Protein AF-0000000086722146 (afdb_homodimer)

Secondary structure (DSSP, 8-state):
--TTSHHHHHHHHTS--S-EEEE-S-GGGHHHHHHHHTTS----GGG--EEEE-S-HHHHHHHHHHHT--EEEEEEE-TTS-THHHHHHHHHTEEEEEEEEEEE--HHHHTTS-HHHHHHHHS-B----TTHHHHHHHHHHHHHHHHHHHTTEEEEEEEEEEETTTTEEEEEEEEEE----SSSSEEEEEEETTT--EEEE-GGGGGG---TT--SGGGGGGEEEEEEEE-S-SS-HHHHHHHHHHHHHTTSSSTTS-HHHHHHHHHHHHHT-TT--SS-EEHHHHHHHHTS----HHHHHHHHHHTT--EEE-SSSTTEEEESS-HHHHHHHHHHHTT-/--TTSHHHHHHHHTS--S-EEEE-S-GGGHHHHHHHHTTS----GGG--EEEE-S-HHHHHHHHHHHT--EEEEEEE-TTS-THHHHHHHHHTEEEEEEEEEEE--HHHHTTS-HHHHHHHHS-B----TTHHHHHHHHHHHHHHHHHHHTTEEEEEEEEEEETTTTEEEEEEEEEE----SSSSEEEEEEETTT--EEEE-GGGGGG---TT--SGGGGGGEEEEEEEE-S-SS-HHHHHHHHHHHHHTTSSSTTS-SHHHHHHHHHHHHT-TT--SS-EEHHHHHHHHTS----HHHHHHHHHHTT--EEE-SSSTTEEEESS-HHHHHHHHHHHTT-

Structure (mmCIF, N/CA/C/O backbone):
data_AF-0000000086722146-model_v1
#
loop_
_entity.id
_entity.type
_entity.pdbx_description
1 polymer 'Uncharacterized protein'
#
loop_
_atom_site.group_PDB
_atom_site.id
_atom_site.type_symbol
_atom_site.label_atom_id
_atom_site.label_alt_id
_atom_site.label_comp_id
_atom_site.label_asym_id
_atom_site.label_entity_id
_atom_site.label_seq_id
_atom_site.pdbx_PDB_ins_code
_atom_site.Cartn_x
_atom_site.Cartn_y
_atom_site.Cartn_z
_atom_site.occupancy
_atom_site.B_iso_or_equiv
_atom_site.auth_seq_id
_atom_site.auth_comp_id
_atom_site.auth_asym_id
_atom_site.auth_atom_id
_atom_site.pdbx_PDB_model_num
ATOM 1 N N . MET A 1 1 ? 15.648 18.453 2.666 1 88.12 1 MET A N 1
ATOM 2 C CA . MET A 1 1 ? 15.469 19.234 1.445 1 88.12 1 MET A CA 1
ATOM 3 C C . MET A 1 1 ? 15.297 20.703 1.768 1 88.12 1 MET A C 1
ATOM 5 O O . MET A 1 1 ? 14.305 21.109 2.381 1 88.12 1 MET A O 1
ATOM 9 N N . CYS A 1 2 ? 16.156 21.578 1.243 1 87.5 2 CYS A N 1
ATOM 10 C CA . CYS A 1 2 ? 16.312 22.828 1.972 1 87.5 2 CYS A CA 1
ATOM 11 C C . CYS A 1 2 ? 15.852 24.016 1.125 1 87.5 2 CYS A C 1
ATOM 13 O O . CYS A 1 2 ? 15.68 25.125 1.638 1 87.5 2 CYS A O 1
ATOM 15 N N . GLY A 1 3 ? 15.578 23.781 -0.232 1 89.69 3 GLY A N 1
ATOM 16 C CA . GLY A 1 3 ? 15.273 24.953 -1.036 1 89.69 3 GLY A CA 1
ATOM 17 C C . GLY A 1 3 ? 16.359 26.016 -0.973 1 89.69 3 GLY A C 1
ATOM 18 O O . GLY A 1 3 ? 17.516 25.75 -1.3 1 89.69 3 GLY A O 1
ATOM 19 N N . CYS A 1 4 ? 16.047 27.203 -0.397 1 89.62 4 CYS A N 1
ATOM 20 C CA . CYS A 1 4 ? 17.031 28.281 -0.317 1 89.62 4 CYS A CA 1
ATOM 21 C C . CYS A 1 4 ? 17.875 28.172 0.942 1 89.62 4 CYS A C 1
ATOM 23 O O . CYS A 1 4 ? 18.797 28.953 1.151 1 89.62 4 CYS A O 1
ATOM 25 N N . GLY A 1 5 ? 17.547 27.297 1.837 1 93.25 5 GLY A N 1
ATOM 26 C CA . GLY A 1 5 ? 18.406 26.984 2.969 1 93.25 5 GLY A CA 1
ATOM 27 C C . GLY A 1 5 ? 18 27.688 4.242 1 93.25 5 GLY A C 1
ATOM 28 O O . GLY A 1 5 ? 18.609 27.5 5.293 1 93.25 5 GLY A O 1
ATOM 29 N N . ILE A 1 6 ? 16.875 28.438 4.207 1 93.88 6 ILE A N 1
ATOM 30 C CA . ILE A 1 6 ? 16.484 29.234 5.363 1 93.88 6 ILE A CA 1
ATOM 31 C C . ILE A 1 6 ? 16.062 28.312 6.508 1 93.88 6 ILE A C 1
ATOM 33 O O . ILE A 1 6 ? 16.359 28.594 7.672 1 93.88 6 ILE A O 1
ATOM 37 N N . ARG A 1 7 ? 15.328 27.328 6.246 1 94.25 7 ARG A N 1
ATOM 38 C CA . ARG A 1 7 ? 14.93 26.406 7.316 1 94.25 7 ARG A CA 1
ATOM 39 C C . ARG A 1 7 ? 16.141 25.688 7.902 1 94.25 7 ARG A C 1
ATOM 41 O O . ARG A 1 7 ? 16.203 25.453 9.109 1 94.25 7 ARG A O 1
ATOM 48 N N . SER A 1 8 ? 17.078 25.312 7.062 1 96.5 8 SER A N 1
ATOM 49 C CA . SER A 1 8 ? 18.312 24.719 7.543 1 96.5 8 SER A CA 1
ATOM 50 C C . SER A 1 8 ? 19.031 25.641 8.508 1 96.5 8 SER A C 1
ATOM 52 O O . SER A 1 8 ? 19.547 25.203 9.539 1 96.5 8 SER A O 1
ATOM 54 N N . LEU A 1 9 ? 19.016 26.906 8.133 1 96.88 9 LEU A N 1
ATOM 55 C CA . LEU A 1 9 ? 19.625 27.906 9 1 96.88 9 LEU A CA 1
ATOM 56 C C . LEU A 1 9 ? 18.906 27.984 10.336 1 96.88 9 LEU A C 1
ATOM 58 O O . LEU A 1 9 ? 19.531 28.062 11.391 1 96.88 9 LEU A O 1
ATOM 62 N N . ARG A 1 10 ? 17.625 27.984 10.273 1 95.5 10 ARG A N 1
ATOM 63 C CA . ARG A 1 10 ? 16.828 28.062 11.5 1 95.5 10 ARG A CA 1
ATOM 64 C C . ARG A 1 10 ? 17.078 26.859 12.398 1 95.5 10 ARG A C 1
ATOM 66 O O . ARG A 1 10 ? 17.094 26.984 13.625 1 95.5 10 ARG A O 1
ATOM 73 N N . TYR A 1 11 ? 17.281 25.672 11.844 1 96.56 11 TYR A N 1
ATOM 74 C CA . TYR A 1 11 ? 17.609 24.5 12.641 1 96.56 11 TYR A CA 1
ATOM 75 C C . TYR A 1 11 ? 18.938 24.672 13.367 1 96.56 11 TYR A C 1
ATOM 77 O O . TYR A 1 11 ? 19.078 24.25 14.516 1 96.56 11 TYR A O 1
ATOM 85 N N . LEU A 1 12 ? 19.859 25.328 12.734 1 96.44 12 LEU A N 1
ATOM 86 C CA . LEU A 1 12 ? 21.172 25.547 13.312 1 96.44 12 LEU A CA 1
ATOM 87 C C . LEU A 1 12 ? 21.125 26.578 14.43 1 96.44 12 LEU A C 1
ATOM 89 O O . LEU A 1 12 ? 21.656 26.359 15.516 1 96.44 12 LEU A O 1
ATOM 93 N N . VAL A 1 13 ? 20.375 27.641 14.211 1 95.25 13 VAL A N 1
ATOM 94 C CA . VAL A 1 13 ? 20.469 28.812 15.078 1 95.25 13 VAL A CA 1
ATOM 95 C C . VAL A 1 13 ? 19.391 28.734 16.156 1 95.25 13 VAL A C 1
ATOM 97 O O . VAL A 1 13 ? 19.641 29.016 17.328 1 95.25 13 VAL A O 1
ATOM 100 N N . GLU A 1 14 ? 18.188 28.391 15.703 1 91.38 14 GLU A N 1
ATOM 101 C CA . GLU A 1 14 ? 17.062 28.438 16.625 1 91.38 14 GLU A CA 1
ATOM 102 C C . GLU A 1 14 ? 16.906 27.109 17.375 1 91.38 14 GLU A C 1
ATOM 104 O O . GLU A 1 14 ? 16.672 27.109 18.578 1 91.38 14 GLU A O 1
ATOM 109 N N . SER A 1 15 ? 17.062 26.031 16.688 1 92.5 15 SER A N 1
ATOM 110 C CA . SER A 1 15 ? 16.906 24.719 17.328 1 92.5 15 SER A CA 1
ATOM 111 C C . SER A 1 15 ? 18.219 24.219 17.922 1 92.5 15 SER A C 1
ATOM 113 O O . SER A 1 15 ? 18.234 23.25 18.672 1 92.5 15 SER A O 1
ATOM 115 N N . LYS A 1 16 ? 19.359 24.844 17.547 1 93.75 16 LYS A N 1
ATOM 116 C CA . LYS A 1 16 ? 20.688 24.531 18.062 1 93.75 16 LYS A CA 1
ATOM 117 C C . LYS A 1 16 ? 21.094 23.109 17.688 1 93.75 16 LYS A C 1
ATOM 119 O O . LYS A 1 16 ? 21.578 22.344 18.531 1 93.75 16 LYS A O 1
ATOM 124 N N . ALA A 1 17 ? 20.766 22.734 16.5 1 96 17 ALA A N 1
ATOM 125 C CA . ALA A 1 17 ? 21.188 21.438 15.992 1 96 17 ALA A CA 1
ATOM 126 C C . ALA A 1 17 ? 22.703 21.344 15.953 1 96 17 ALA A C 1
ATOM 128 O O . ALA A 1 17 ? 23.391 22.312 15.617 1 96 17 ALA A O 1
ATOM 129 N N . ASP A 1 18 ? 23.25 20.172 16.266 1 96.12 18 ASP A N 1
ATOM 130 C CA . ASP A 1 18 ? 24.688 19.938 16.234 1 96.12 18 ASP A CA 1
ATOM 131 C C . ASP A 1 18 ? 25.219 19.891 14.805 1 96.12 18 ASP A C 1
ATOM 133 O O . ASP A 1 18 ? 26.344 20.312 14.531 1 96.12 18 ASP A O 1
ATOM 137 N N . PHE A 1 19 ? 24.406 19.391 13.945 1 97.19 19 PHE A N 1
ATOM 138 C CA . PHE A 1 19 ? 24.812 19.172 12.562 1 97.19 19 PHE A CA 1
ATOM 139 C C . PHE A 1 19 ? 23.594 19.234 11.633 1 97.19 19 PHE A C 1
ATOM 141 O O . PHE A 1 19 ? 22.531 18.703 11.961 1 97.19 19 PHE A O 1
ATOM 148 N N . VAL A 1 20 ? 23.766 19.938 10.523 1 97.56 20 VAL A N 1
ATOM 149 C CA . VAL A 1 20 ? 22.688 20.016 9.531 1 97.56 20 VAL A CA 1
ATOM 150 C C . VAL A 1 20 ? 23.25 19.672 8.148 1 97.56 20 VAL A C 1
ATOM 152 O O . VAL A 1 20 ? 24.25 20.25 7.715 1 97.56 20 VAL A O 1
ATOM 155 N N . LEU A 1 21 ? 22.688 18.656 7.5 1 97.12 21 LEU A N 1
ATOM 156 C CA . LEU A 1 21 ? 22.906 18.406 6.078 1 97.12 21 LEU A CA 1
ATOM 157 C C . LEU A 1 21 ? 21.828 19.094 5.238 1 97.12 21 LEU A C 1
ATOM 159 O O . LEU A 1 21 ? 20.688 18.625 5.188 1 97.12 21 LEU A O 1
ATOM 163 N N . ALA A 1 22 ? 22.219 20.156 4.617 1 96.94 22 ALA A N 1
ATOM 164 C CA . ALA A 1 22 ? 21.297 20.891 3.746 1 96.94 22 ALA A CA 1
ATOM 165 C C . ALA A 1 22 ? 21.422 20.422 2.301 1 96.94 22 ALA A C 1
ATOM 167 O O . ALA A 1 22 ? 22.438 20.625 1.65 1 96.94 22 ALA A O 1
ATOM 168 N N . ASN A 1 23 ? 20.359 19.797 1.784 1 96.12 23 ASN A N 1
ATOM 169 C CA . ASN A 1 23 ? 20.391 19.203 0.446 1 96.12 23 ASN A CA 1
ATOM 170 C C . ASN A 1 23 ? 19.312 19.797 -0.453 1 96.12 23 ASN A C 1
ATOM 172 O O . ASN A 1 23 ? 18.156 19.969 -0.031 1 96.12 23 ASN A O 1
ATOM 176 N N . ASP A 1 24 ? 19.734 20.25 -1.615 1 93.75 24 ASP A N 1
ATOM 177 C CA . ASP A 1 24 ? 18.828 20.609 -2.705 1 93.75 24 ASP A CA 1
ATOM 178 C C . ASP A 1 24 ? 19.359 20.094 -4.043 1 93.75 24 ASP A C 1
ATOM 180 O O . ASP A 1 24 ? 20.5 20.344 -4.406 1 93.75 24 ASP A O 1
ATOM 184 N N . ALA A 1 25 ? 18.453 19.422 -4.734 1 90.44 25 ALA A N 1
ATOM 185 C CA . ALA A 1 25 ? 18.906 18.797 -5.973 1 90.44 25 ALA A CA 1
ATOM 186 C C . ALA A 1 25 ? 19.328 19.844 -7 1 90.44 25 ALA A C 1
ATOM 188 O O . ALA A 1 25 ? 20.109 19.547 -7.898 1 90.44 25 ALA A O 1
ATOM 189 N N . ASN A 1 26 ? 18.781 21.047 -6.93 1 91.12 26 ASN A N 1
ATOM 190 C CA . ASN A 1 26 ? 19.094 22.109 -7.863 1 91.12 26 ASN A CA 1
ATOM 191 C C . ASN A 1 26 ? 20.375 22.844 -7.465 1 91.12 26 ASN A C 1
ATOM 193 O O . ASN A 1 26 ? 20.359 23.703 -6.574 1 91.12 26 ASN A O 1
ATOM 197 N N . GLU A 1 27 ? 21.391 22.734 -8.203 1 92.69 27 GLU A N 1
ATOM 198 C CA . GLU A 1 27 ? 22.703 23.312 -7.906 1 92.69 27 GLU A CA 1
ATOM 199 C C . GLU A 1 27 ? 22.672 24.828 -8.039 1 92.69 27 GLU A C 1
ATOM 201 O O . GLU A 1 27 ? 23.516 25.516 -7.469 1 92.69 27 GLU A O 1
ATOM 206 N N . SER A 1 28 ? 21.734 25.281 -8.789 1 93.62 28 SER A N 1
ATOM 207 C CA . SER A 1 28 ? 21.641 26.734 -8.992 1 93.62 28 SER A CA 1
ATOM 208 C C . SER A 1 28 ? 21.359 27.453 -7.676 1 93.62 28 SER A C 1
ATOM 210 O O . SER A 1 28 ? 21.609 28.656 -7.555 1 93.62 28 SER A O 1
ATOM 212 N N . HIS A 1 29 ? 20.875 26.734 -6.684 1 93.56 29 HIS A N 1
ATOM 213 C CA . HIS A 1 29 ? 20.547 27.328 -5.387 1 93.56 29 HIS A CA 1
ATOM 214 C C . HIS A 1 29 ? 21.766 27.328 -4.469 1 93.56 29 HIS A C 1
ATOM 216 O O . HIS A 1 29 ? 21.719 27.891 -3.367 1 93.56 29 HIS A O 1
ATOM 222 N N . ARG A 1 30 ? 22.906 26.781 -4.875 1 95.5 30 ARG A N 1
ATOM 223 C CA . ARG A 1 30 ? 24.062 26.562 -4.012 1 95.5 30 ARG A CA 1
ATOM 224 C C . ARG A 1 30 ? 24.531 27.875 -3.383 1 95.5 30 ARG A C 1
ATOM 226 O O . ARG A 1 30 ? 24.734 27.953 -2.172 1 95.5 30 ARG A O 1
ATOM 233 N N . ARG A 1 31 ? 24.672 28.875 -4.184 1 95.88 31 ARG A N 1
ATOM 234 C CA . ARG A 1 31 ? 25.172 30.141 -3.684 1 95.88 31 ARG A CA 1
ATOM 235 C C . ARG A 1 31 ? 24.266 30.719 -2.602 1 95.88 31 ARG A C 1
ATOM 237 O O . ARG A 1 31 ? 24.734 31.172 -1.556 1 95.88 31 ARG A O 1
ATOM 244 N N . VAL A 1 32 ? 22.953 30.688 -2.889 1 96.56 32 VAL A N 1
ATOM 245 C CA . VAL A 1 32 ? 21.969 31.219 -1.948 1 96.56 32 VAL A CA 1
ATOM 246 C C . VAL A 1 32 ? 22.016 30.422 -0.65 1 96.56 32 VAL A C 1
ATOM 248 O O . VAL A 1 32 ? 21.953 30.984 0.442 1 96.56 32 VAL A O 1
ATOM 251 N N . ILE A 1 33 ? 22.141 29.109 -0.73 1 97 33 ILE A N 1
ATOM 252 C CA . ILE A 1 33 ? 22.172 28.234 0.436 1 97 33 ILE A CA 1
ATOM 253 C C . ILE A 1 33 ? 23.438 28.516 1.255 1 97 33 ILE A C 1
ATOM 255 O O . ILE A 1 33 ? 23.359 28.672 2.477 1 97 33 ILE A O 1
ATOM 259 N N . LEU A 1 34 ? 24.547 28.656 0.584 1 96.56 34 LEU A N 1
ATOM 260 C CA . LEU A 1 34 ? 25.812 28.922 1.256 1 96.56 34 LEU A CA 1
ATOM 261 C C . LEU A 1 34 ? 25.781 30.281 1.956 1 96.56 34 LEU A C 1
ATOM 263 O O . LEU A 1 34 ? 26.25 30.406 3.094 1 96.56 34 LEU A O 1
ATOM 267 N N . ASP A 1 35 ? 25.203 31.219 1.281 1 96.81 35 ASP A N 1
ATOM 268 C CA . ASP A 1 35 ? 25.109 32.562 1.866 1 96.81 35 ASP A CA 1
ATOM 269 C C . ASP A 1 35 ? 24.281 32.531 3.145 1 96.81 35 ASP A C 1
ATOM 271 O O . ASP A 1 35 ? 24.625 33.188 4.125 1 96.81 35 ASP A O 1
ATOM 275 N N . ASN A 1 36 ? 23.219 31.828 3.129 1 96.69 36 ASN A N 1
ATOM 276 C CA . ASN A 1 36 ? 22.344 31.75 4.289 1 96.69 36 ASN A CA 1
ATOM 277 C C . ASN A 1 36 ? 23 30.984 5.434 1 96.69 36 ASN A C 1
ATOM 279 O O . ASN A 1 36 ? 22.938 31.406 6.59 1 96.69 36 ASN A O 1
ATOM 283 N N . LEU A 1 37 ? 23.734 29.906 5.109 1 96.81 37 LEU A N 1
ATOM 284 C CA . LEU A 1 37 ? 24.297 29.047 6.141 1 96.81 37 LEU A CA 1
ATOM 285 C C . LEU A 1 37 ? 25.594 29.625 6.676 1 96.81 37 LEU A C 1
ATOM 287 O O . LEU A 1 37 ? 26.031 29.297 7.777 1 96.81 37 LEU A O 1
ATOM 291 N N . ALA A 1 38 ? 26.172 30.531 5.922 1 95.75 38 ALA A N 1
ATOM 292 C CA . ALA A 1 38 ? 27.453 31.141 6.301 1 95.75 38 ALA A CA 1
ATOM 293 C C . ALA A 1 38 ? 27.312 31.953 7.586 1 95.75 38 ALA A C 1
ATOM 295 O O . ALA A 1 38 ? 28.312 32.281 8.227 1 95.75 38 ALA A O 1
ATOM 296 N N . GLN A 1 39 ? 26.109 32.188 7.93 1 94.38 39 GLN A N 1
ATOM 297 C CA . GLN A 1 39 ? 25.859 32.906 9.18 1 94.38 39 GLN A CA 1
ATOM 298 C C . GLN A 1 39 ? 26.297 32.062 10.383 1 94.38 39 GLN A C 1
ATOM 300 O O . GLN A 1 39 ? 26.469 32.594 11.484 1 94.38 39 GLN A O 1
ATOM 305 N N . VAL A 1 40 ? 26.406 30.797 10.219 1 95.81 40 VAL A N 1
ATOM 306 C CA . VAL A 1 40 ? 26.891 29.875 11.242 1 95.81 40 VAL A CA 1
ATOM 307 C C . VAL A 1 40 ? 28.234 29.297 10.812 1 95.81 40 VAL A C 1
ATOM 309 O O . VAL A 1 40 ? 28.375 28.797 9.688 1 95.81 40 VAL A O 1
ATOM 312 N N . GLU A 1 41 ? 29.188 29.328 11.68 1 95 41 GLU A N 1
ATOM 313 C CA . GLU A 1 41 ? 30.484 28.766 11.352 1 95 41 GLU A CA 1
ATOM 314 C C . GLU A 1 41 ? 30.391 27.281 11.031 1 95 41 GLU A C 1
ATOM 316 O O . GLU A 1 41 ? 29.797 26.5 11.789 1 95 41 GLU A O 1
ATOM 321 N N . ARG A 1 42 ? 30.891 26.906 9.961 1 92.81 42 ARG A N 1
ATOM 322 C CA . ARG A 1 42 ? 30.812 25.516 9.492 1 92.81 42 ARG A CA 1
ATOM 323 C C . ARG A 1 42 ? 31.688 24.609 10.328 1 92.81 42 ARG A C 1
ATOM 325 O O . ARG A 1 42 ? 31.312 23.469 10.633 1 92.81 42 ARG A O 1
ATOM 332 N N . LEU A 1 43 ? 32.781 25 10.734 1 90.81 43 LEU A N 1
ATOM 333 C CA . LEU A 1 43 ? 33.812 24.219 11.406 1 90.81 43 LEU A CA 1
ATOM 334 C C . LEU A 1 43 ? 34.312 23.094 10.508 1 90.81 43 LEU A C 1
ATOM 336 O O . LEU A 1 43 ? 34.031 23.078 9.305 1 90.81 43 LEU A O 1
ATOM 340 N N . GLU A 1 44 ? 35.25 22.234 10.93 1 89.88 44 GLU A N 1
ATOM 341 C CA . GLU A 1 44 ? 35.875 21.219 10.078 1 89.88 44 GLU A CA 1
ATOM 342 C C . GLU A 1 44 ? 35.906 19.859 10.781 1 89.88 44 GLU A C 1
ATOM 344 O O . GLU A 1 44 ? 35.688 19.781 11.992 1 89.88 44 GLU A O 1
ATOM 349 N N . GLY A 1 45 ? 36 18.828 9.953 1 87.62 45 GLY A N 1
ATOM 350 C CA . GLY A 1 45 ? 36.156 17.469 10.469 1 87.62 45 GLY A CA 1
ATOM 351 C C . GLY A 1 45 ? 34.938 16.984 11.227 1 87.62 45 GLY A C 1
ATOM 352 O O . GLY A 1 45 ? 33.812 17.078 10.727 1 87.62 45 GLY A O 1
ATOM 353 N N . GLU A 1 46 ? 35.156 16.5 12.445 1 87.5 46 GLU A N 1
ATOM 354 C CA . GLU A 1 46 ? 34.125 15.906 13.273 1 87.5 46 GLU A CA 1
ATOM 355 C C . GLU A 1 46 ? 33.25 16.969 13.906 1 87.5 46 GLU A C 1
ATOM 357 O O . GLU A 1 46 ? 32.125 16.688 14.352 1 87.5 46 GLU A O 1
ATOM 362 N N . LYS A 1 47 ? 33.688 18.234 13.836 1 91.19 47 LYS A N 1
ATOM 363 C CA . LYS A 1 47 ? 32.969 19.328 14.477 1 91.19 47 LYS A CA 1
ATOM 364 C C . LYS A 1 47 ? 32.156 20.125 13.461 1 91.19 47 LYS A C 1
ATOM 366 O O . LYS A 1 47 ? 31.5 21.109 13.805 1 91.19 47 LYS A O 1
ATOM 371 N N . LYS A 1 48 ? 32.188 19.578 12.312 1 94.12 48 LYS A N 1
ATOM 372 C CA . LYS A 1 48 ? 31.453 20.25 11.242 1 94.12 48 LYS A CA 1
ATOM 373 C C . LYS A 1 48 ? 29.969 20.422 11.602 1 94.12 48 LYS A C 1
ATOM 375 O O . LYS A 1 48 ? 29.328 19.484 12.047 1 94.12 48 LYS A O 1
ATOM 380 N N . ARG A 1 49 ? 29.484 21.625 11.328 1 96.38 49 ARG A N 1
ATOM 381 C CA . ARG A 1 49 ? 28.141 21.953 11.781 1 96.38 49 ARG A CA 1
ATOM 382 C C . ARG A 1 49 ? 27.125 21.797 10.648 1 96.38 49 ARG A C 1
ATOM 384 O O . ARG A 1 49 ? 25.938 21.547 10.898 1 96.38 49 ARG A O 1
ATOM 391 N N . TRP A 1 50 ? 27.609 22.016 9.484 1 97.19 50 TRP A N 1
ATOM 392 C CA . TRP A 1 50 ? 26.688 21.859 8.375 1 97.19 50 TRP A CA 1
ATOM 393 C C . TRP A 1 50 ? 27.422 21.516 7.09 1 97.19 50 TRP A C 1
ATOM 395 O O . TRP A 1 50 ? 28.641 21.734 6.984 1 97.19 50 TRP A O 1
ATOM 405 N N . ILE A 1 51 ? 26.797 20.859 6.168 1 96.25 51 ILE A N 1
ATOM 406 C CA . ILE A 1 51 ? 27.281 20.562 4.828 1 96.25 51 ILE A CA 1
ATOM 407 C C . ILE A 1 51 ? 26.172 20.797 3.809 1 96.25 51 ILE A C 1
ATOM 409 O O . ILE A 1 51 ? 24.984 20.719 4.141 1 96.25 51 ILE A O 1
ATOM 413 N N . VAL A 1 52 ? 26.562 21.219 2.639 1 96.25 52 VAL A N 1
ATOM 414 C CA . VAL A 1 52 ? 25.625 21.422 1.543 1 96.25 52 VAL A CA 1
ATOM 415 C C . VAL A 1 52 ? 25.859 20.375 0.46 1 96.25 52 VAL A C 1
ATOM 417 O O . VAL A 1 52 ? 26.984 20.109 0.062 1 96.25 52 VAL A O 1
ATOM 420 N N . THR A 1 53 ? 24.812 19.703 0.098 1 95.5 53 THR A N 1
ATOM 421 C CA . THR A 1 53 ? 24.891 18.719 -0.987 1 95.5 53 THR A CA 1
ATOM 422 C C . THR A 1 53 ? 23.828 19.016 -2.045 1 95.5 53 THR A C 1
ATOM 424 O O . THR A 1 53 ? 22.828 19.672 -1.763 1 95.5 53 THR A O 1
ATOM 427 N N . HIS A 1 54 ? 24.156 18.609 -3.283 1 94.62 54 HIS A N 1
ATOM 428 C CA . HIS A 1 54 ? 23.234 18.766 -4.402 1 94.62 54 HIS A CA 1
ATOM 429 C C . HIS A 1 54 ? 22.938 17.438 -5.078 1 94.62 54 HIS A C 1
ATOM 431 O O . HIS A 1 54 ? 23.406 17.172 -6.191 1 94.62 54 HIS A O 1
ATOM 437 N N . CYS A 1 55 ? 22.156 16.641 -4.375 1 91.38 55 CYS A N 1
ATOM 438 C CA . CYS A 1 55 ? 21.781 15.312 -4.84 1 91.38 55 CYS A CA 1
ATOM 439 C C . CYS A 1 55 ? 20.266 15.117 -4.785 1 91.38 55 CYS A C 1
ATOM 441 O O . CYS A 1 55 ? 19.578 15.836 -4.074 1 91.38 55 CYS A O 1
ATOM 443 N N . GLU A 1 56 ? 19.828 14.227 -5.621 1 89.44 56 GLU A N 1
ATOM 444 C CA . GLU A 1 56 ? 18.438 13.781 -5.43 1 89.44 56 GLU A CA 1
ATOM 445 C C . GLU A 1 56 ? 18.234 13.219 -4.027 1 89.44 56 GLU A C 1
ATOM 447 O O . GLU A 1 56 ? 19.078 12.484 -3.514 1 89.44 56 GLU A O 1
ATOM 452 N N . ALA A 1 57 ? 17.203 13.547 -3.412 1 90.88 57 ALA A N 1
ATOM 453 C CA . ALA A 1 57 ? 16.969 13.266 -1.999 1 90.88 57 ALA A CA 1
ATOM 454 C C . ALA A 1 57 ? 17.062 11.766 -1.721 1 90.88 57 ALA A C 1
ATOM 456 O O . ALA A 1 57 ? 17.656 11.352 -0.722 1 90.88 57 ALA A O 1
ATOM 457 N N . ASN A 1 58 ? 16.5 10.938 -2.598 1 91 58 ASN A N 1
ATOM 458 C CA . ASN A 1 58 ? 16.547 9.492 -2.402 1 91 58 ASN A CA 1
ATOM 459 C C . ASN A 1 58 ? 17.984 8.984 -2.383 1 91 58 ASN A C 1
ATOM 461 O O . ASN A 1 58 ? 18.328 8.07 -1.62 1 91 58 ASN A O 1
ATOM 465 N N . ARG A 1 59 ? 18.797 9.57 -3.156 1 92.06 59 ARG A N 1
ATOM 466 C CA . ARG A 1 59 ? 20.172 9.117 -3.266 1 92.06 59 ARG A CA 1
ATOM 467 C C . ARG A 1 59 ? 20.953 9.438 -1.999 1 92.06 59 ARG A C 1
ATOM 469 O O . ARG A 1 59 ? 21.688 8.594 -1.476 1 92.06 59 ARG A O 1
ATOM 476 N N . ILE A 1 60 ? 20.812 10.656 -1.573 1 93.88 60 ILE A N 1
ATOM 477 C CA . ILE A 1 60 ? 21.578 11.055 -0.396 1 93.88 60 ILE A CA 1
ATOM 478 C C . ILE A 1 60 ? 21.094 10.273 0.823 1 93.88 60 ILE A C 1
ATOM 480 O O . ILE A 1 60 ? 21.891 9.852 1.656 1 93.88 60 ILE A O 1
ATOM 484 N N . LEU A 1 61 ? 19.812 10.117 0.971 1 94.94 61 LEU A N 1
ATOM 485 C CA . LEU A 1 61 ? 19.266 9.352 2.088 1 94.94 61 LEU A CA 1
ATOM 486 C C . LEU A 1 61 ? 19.703 7.891 2.01 1 94.94 61 LEU A C 1
ATOM 488 O O . LEU A 1 61 ? 20.078 7.297 3.023 1 94.94 61 LEU A O 1
ATOM 492 N N . THR A 1 62 ? 19.656 7.363 0.839 1 93.5 62 THR A N 1
ATOM 493 C CA . THR A 1 62 ? 20.078 5.984 0.61 1 93.5 62 THR A CA 1
ATOM 494 C C . THR A 1 62 ? 21.562 5.812 0.935 1 93.5 62 THR A C 1
ATOM 496 O O . THR A 1 62 ? 21.969 4.805 1.523 1 93.5 62 THR A O 1
ATOM 499 N N . ASP A 1 63 ? 22.281 6.762 0.522 1 94.31 63 ASP A N 1
ATOM 500 C CA . ASP A 1 63 ? 23.719 6.73 0.832 1 94.31 63 ASP A CA 1
ATOM 501 C C . ASP A 1 63 ? 23.953 6.734 2.34 1 94.31 63 ASP A C 1
ATOM 503 O O . ASP A 1 63 ? 24.781 5.984 2.844 1 94.31 63 ASP A O 1
ATOM 507 N N . CYS A 1 64 ? 23.234 7.527 3.014 1 94.81 64 CYS A N 1
ATOM 508 C CA . CYS A 1 64 ? 23.344 7.586 4.469 1 94.81 64 CYS A CA 1
ATOM 509 C C . CYS A 1 64 ? 22.969 6.254 5.098 1 94.81 64 CYS A C 1
ATOM 511 O O . CYS A 1 64 ? 23.594 5.812 6.059 1 94.81 64 CYS A O 1
ATOM 513 N N . TYR A 1 65 ? 21.984 5.613 4.594 1 94.31 65 TYR A N 1
ATOM 514 C CA . TYR A 1 65 ? 21.578 4.285 5.043 1 94.31 65 TYR A CA 1
ATOM 515 C C . TYR A 1 65 ? 22.703 3.279 4.867 1 94.31 65 TYR A C 1
ATOM 517 O O . TYR A 1 65 ? 23.031 2.527 5.793 1 94.31 65 TYR A O 1
ATOM 525 N N . LEU A 1 66 ? 23.328 3.33 3.723 1 94.06 66 LEU A N 1
ATOM 526 C CA . LEU A 1 66 ? 24.391 2.383 3.42 1 94.06 66 LEU A CA 1
ATOM 527 C C . LEU A 1 66 ? 25.594 2.604 4.336 1 94.06 66 LEU A C 1
ATOM 529 O O . LEU A 1 66 ? 26.25 1.645 4.758 1 94.06 66 LEU A O 1
ATOM 533 N N . GLN A 1 67 ? 25.797 3.848 4.641 1 94.81 67 GLN A N 1
ATOM 534 C CA . GLN A 1 67 ? 26.938 4.203 5.473 1 94.81 67 GLN A CA 1
ATOM 535 C C . GLN A 1 67 ? 26.609 4.07 6.953 1 94.81 67 GLN A C 1
ATOM 537 O O . GLN A 1 67 ? 27.469 4.273 7.812 1 94.81 67 GLN A O 1
ATOM 542 N N . ARG A 1 68 ? 25.391 3.793 7.27 1 94.88 68 ARG A N 1
ATOM 543 C CA . ARG A 1 68 ? 24.891 3.682 8.641 1 94.88 68 ARG A CA 1
ATOM 544 C C . ARG A 1 68 ? 25.031 5.004 9.383 1 94.88 68 ARG A C 1
ATOM 546 O O . ARG A 1 68 ? 25.438 5.023 10.547 1 94.88 68 ARG A O 1
ATOM 553 N N . ASP A 1 69 ? 24.922 6.078 8.672 1 95.38 69 ASP A N 1
ATOM 554 C CA . ASP A 1 69 ? 24.906 7.43 9.219 1 95.38 69 ASP A CA 1
ATOM 555 C C . ASP A 1 69 ? 23.469 7.957 9.312 1 95.38 69 ASP A C 1
ATOM 557 O O . ASP A 1 69 ? 22.984 8.625 8.398 1 95.38 69 ASP A O 1
ATOM 561 N N . TYR A 1 70 ? 22.844 7.766 10.422 1 96.94 70 TYR A N 1
ATOM 562 C CA . TYR A 1 70 ? 21.406 7.988 10.578 1 96.94 70 TYR A CA 1
ATOM 563 C C . TYR A 1 70 ? 21.125 9.367 11.156 1 96.94 70 TYR A C 1
ATOM 565 O O . TYR A 1 70 ? 21.938 9.898 11.93 1 96.94 70 TYR A O 1
ATOM 573 N N . PHE A 1 71 ? 20.047 9.914 10.844 1 97.94 71 PHE A N 1
ATOM 574 C CA . PHE A 1 71 ? 19.656 11.242 11.297 1 97.94 71 PHE A CA 1
ATOM 575 C C . PHE A 1 71 ? 18.688 11.156 12.469 1 97.94 71 PHE A C 1
ATOM 577 O O . PHE A 1 71 ? 17.953 10.172 12.602 1 97.94 71 PHE A O 1
ATOM 584 N N . ASP A 1 72 ? 18.703 12.148 13.281 1 98.12 72 ASP A N 1
ATOM 585 C CA . ASP A 1 72 ? 17.703 12.297 14.336 1 98.12 72 ASP A CA 1
ATOM 586 C C . ASP A 1 72 ? 16.422 12.945 13.805 1 98.12 72 ASP A C 1
ATOM 588 O O . ASP A 1 72 ? 15.344 12.75 14.359 1 98.12 72 ASP A O 1
ATOM 592 N N . TYR A 1 73 ? 16.672 13.727 12.82 1 98.19 73 TYR A N 1
ATOM 593 C CA . TYR A 1 73 ? 15.602 14.555 12.273 1 98.19 73 TYR A CA 1
ATOM 594 C C . TYR A 1 73 ? 15.766 14.734 10.773 1 98.19 73 TYR A C 1
ATOM 596 O O . TYR A 1 73 ? 16.859 15.07 10.297 1 98.19 73 TYR A O 1
ATOM 604 N N . ILE A 1 74 ? 14.727 14.477 10.008 1 97.75 74 ILE A N 1
ATOM 605 C CA . ILE A 1 74 ? 14.742 14.68 8.562 1 97.75 74 ILE A CA 1
ATOM 606 C C . ILE A 1 74 ? 13.57 15.578 8.156 1 97.75 74 ILE A C 1
ATOM 608 O O . ILE A 1 74 ? 12.422 15.297 8.492 1 97.75 74 ILE A O 1
ATOM 612 N N . ASP A 1 75 ? 13.836 16.656 7.508 1 97.06 75 ASP A N 1
ATOM 613 C CA . ASP A 1 75 ? 12.836 17.562 6.957 1 97.06 75 ASP A CA 1
ATOM 614 C C . ASP A 1 75 ? 12.672 17.359 5.453 1 97.06 75 ASP A C 1
ATOM 616 O O . ASP A 1 75 ? 13.516 17.797 4.664 1 97.06 75 ASP A O 1
ATOM 620 N N . LEU A 1 76 ? 11.555 16.719 5.066 1 94.69 76 LEU A N 1
ATOM 621 C CA . LEU A 1 76 ? 11.25 16.469 3.664 1 94.69 76 LEU A CA 1
ATOM 622 C C . LEU A 1 76 ? 10.328 17.547 3.104 1 94.69 76 LEU A C 1
ATOM 624 O O . LEU A 1 76 ? 9.109 17.422 3.188 1 94.69 76 LEU A O 1
ATOM 628 N N . ASP A 1 77 ? 10.898 18.484 2.527 1 87.88 77 ASP A N 1
ATOM 629 C CA . ASP A 1 77 ? 10.141 19.578 1.935 1 87.88 77 ASP A CA 1
ATOM 630 C C . ASP A 1 77 ? 9.977 19.391 0.429 1 87.88 77 ASP A C 1
ATOM 632 O O . ASP A 1 77 ? 10.57 20.125 -0.366 1 87.88 77 ASP A O 1
ATOM 636 N N . SER A 1 78 ? 9.203 18.359 0.017 1 76 78 SER A N 1
ATOM 637 C CA . SER A 1 78 ? 9.062 17.969 -1.379 1 76 78 SER A CA 1
ATOM 638 C C . SER A 1 78 ? 8 18.797 -2.09 1 76 78 SER A C 1
ATOM 640 O O . SER A 1 78 ? 6.977 18.266 -2.527 1 76 78 SER A O 1
ATOM 642 N N . PHE A 1 79 ? 8.273 20.016 -2.293 1 68 79 PHE A N 1
ATOM 643 C CA . PHE A 1 79 ? 7.34 20.875 -3.014 1 68 79 PHE A CA 1
ATOM 644 C C . PHE A 1 79 ? 7.207 20.438 -4.465 1 68 79 PHE A C 1
ATOM 646 O O . PHE A 1 79 ? 8.211 20.266 -5.16 1 68 79 PHE A O 1
ATOM 653 N N . GLY A 1 80 ? 5.977 20.109 -4.836 1 66.06 80 GLY A N 1
ATOM 654 C CA . GLY A 1 80 ? 5.703 19.766 -6.219 1 66.06 80 GLY A CA 1
ATOM 655 C C . GLY A 1 80 ? 5.91 18.281 -6.512 1 66.06 80 GLY A C 1
ATOM 656 O O . GLY A 1 80 ? 5.59 17.812 -7.602 1 66.06 80 GLY A O 1
ATOM 657 N N . SER A 1 81 ? 6.559 17.594 -5.574 1 70 81 SER A N 1
ATOM 658 C CA . SER A 1 81 ? 6.824 16.172 -5.777 1 70 81 SER A CA 1
ATOM 659 C C . SER A 1 81 ? 6.016 15.312 -4.809 1 70 81 SER A C 1
ATOM 661 O O . SER A 1 81 ? 5.523 15.812 -3.793 1 70 81 SER A O 1
ATOM 663 N N . ASP A 1 82 ? 5.871 14.102 -5.25 1 78.81 82 ASP A N 1
ATOM 664 C CA . ASP A 1 82 ? 5.203 13.156 -4.359 1 78.81 82 ASP A CA 1
ATOM 665 C C . ASP A 1 82 ? 6.117 12.75 -3.203 1 78.81 82 ASP A C 1
ATOM 667 O O . ASP A 1 82 ? 7.129 12.078 -3.408 1 78.81 82 ASP A O 1
ATOM 671 N N . SER A 1 83 ? 5.77 13.172 -2.035 1 77.38 83 SER A N 1
ATOM 672 C CA . SER A 1 83 ? 6.57 12.914 -0.842 1 77.38 83 SER A CA 1
ATOM 673 C C . SER A 1 83 ? 6.73 11.422 -0.596 1 77.38 83 SER A C 1
ATOM 675 O O . SER A 1 83 ? 7.707 10.984 0.023 1 77.38 83 SER A O 1
ATOM 677 N N . SER A 1 84 ? 5.789 10.641 -1.113 1 81.56 84 SER A N 1
ATOM 678 C CA . SER A 1 84 ? 5.812 9.195 -0.878 1 81.56 84 SER A CA 1
ATOM 679 C C . SER A 1 84 ? 7.074 8.562 -1.453 1 81.56 84 SER A C 1
ATOM 681 O O . SER A 1 84 ? 7.574 7.57 -0.923 1 81.56 84 SER A O 1
ATOM 683 N N . PHE A 1 85 ? 7.625 9.188 -2.365 1 84.56 85 PHE A N 1
ATOM 684 C CA . PHE A 1 85 ? 8.797 8.695 -3.076 1 84.56 85 PHE A CA 1
ATOM 685 C C . PHE A 1 85 ? 10.016 8.695 -2.166 1 84.56 85 PHE A C 1
ATOM 687 O O . PHE A 1 85 ? 10.922 7.871 -2.336 1 84.56 85 PHE A O 1
ATOM 694 N N . PHE A 1 86 ? 9.961 9.477 -1.125 1 91.81 86 PHE A N 1
ATOM 695 C CA . PHE A 1 86 ? 11.156 9.688 -0.31 1 91.81 86 PHE A CA 1
ATOM 696 C C . PHE A 1 86 ? 11 9.031 1.054 1 91.81 86 PHE A C 1
ATOM 698 O O . PHE A 1 86 ? 11.977 8.859 1.785 1 91.81 86 PHE A O 1
ATOM 705 N N . LEU A 1 87 ? 9.812 8.641 1.378 1 94.31 87 LEU A N 1
ATOM 706 C CA . LEU A 1 87 ? 9.492 8.242 2.744 1 94.31 87 LEU A CA 1
ATOM 707 C C . LEU A 1 87 ? 10.266 6.98 3.131 1 94.31 87 LEU A C 1
ATOM 709 O O . LEU A 1 87 ? 10.805 6.891 4.234 1 94.31 87 LEU A O 1
ATOM 713 N N . ARG A 1 88 ? 10.344 6.051 2.199 1 93.25 88 ARG A N 1
ATOM 714 C CA . ARG A 1 88 ? 11.055 4.812 2.51 1 93.25 88 ARG A CA 1
ATOM 715 C C . ARG A 1 88 ? 12.516 5.086 2.838 1 93.25 88 ARG A C 1
ATOM 717 O O . ARG A 1 88 ? 13.047 4.566 3.824 1 93.25 88 ARG A O 1
ATOM 724 N N . ALA A 1 89 ? 13.125 5.844 1.988 1 94.38 89 ALA A N 1
ATOM 725 C CA . ALA A 1 89 ? 14.531 6.191 2.201 1 94.38 89 ALA A CA 1
ATOM 726 C C . ALA A 1 89 ? 14.703 7.008 3.479 1 94.38 89 ALA A C 1
ATOM 728 O O . ALA A 1 89 ? 15.68 6.832 4.207 1 94.38 89 ALA A O 1
ATOM 729 N N . ALA A 1 90 ? 13.758 7.891 3.754 1 96.75 90 ALA A N 1
ATOM 730 C CA . ALA A 1 90 ? 13.82 8.703 4.965 1 96.75 90 ALA A CA 1
ATOM 731 C C . ALA A 1 90 ? 13.766 7.836 6.215 1 96.75 90 ALA A C 1
ATOM 733 O O . ALA A 1 90 ? 14.602 7.977 7.113 1 96.75 90 ALA A O 1
ATOM 734 N N . PHE A 1 91 ? 12.898 6.891 6.273 1 96.5 91 PHE A N 1
ATOM 735 C CA . PHE A 1 91 ? 12.766 6.035 7.445 1 96.5 91 PHE A CA 1
ATOM 736 C C . PHE A 1 91 ? 13.977 5.121 7.594 1 96.5 91 PHE A C 1
ATOM 738 O O . PHE A 1 91 ? 14.383 4.801 8.711 1 96.5 91 PHE A O 1
ATOM 745 N N . SER A 1 92 ? 14.547 4.703 6.48 1 95 92 SER A N 1
ATOM 746 C CA . SER A 1 92 ? 15.711 3.82 6.512 1 95 92 SER A CA 1
ATOM 747 C C . SER A 1 92 ? 16.938 4.551 7.031 1 95 92 SER A C 1
ATOM 749 O O . SER A 1 92 ? 17.906 3.916 7.469 1 95 92 SER A O 1
ATOM 751 N N . SER A 1 93 ? 16.922 5.891 6.91 1 96.75 93 SER A N 1
ATOM 752 C CA . SER A 1 93 ? 18.078 6.672 7.309 1 96.75 93 SER A CA 1
ATOM 753 C C . SER A 1 93 ? 17.812 7.445 8.594 1 96.75 93 SER A C 1
ATOM 755 O O . SER A 1 93 ? 18.5 8.43 8.883 1 96.75 93 SER A O 1
ATOM 757 N N . LEU A 1 94 ? 16.828 7.047 9.273 1 97.88 94 LEU A N 1
ATOM 758 C CA . LEU A 1 94 ? 16.422 7.695 10.516 1 97.88 94 LEU A CA 1
ATOM 759 C C . LEU A 1 94 ? 16.797 6.844 11.719 1 97.88 94 LEU A C 1
ATOM 761 O O . LEU A 1 94 ? 16.672 5.617 11.68 1 97.88 94 LEU A O 1
ATOM 765 N N . LYS A 1 95 ? 17.25 7.461 12.781 1 97.5 95 LYS A N 1
ATOM 766 C CA . LYS A 1 95 ? 17.438 6.754 14.047 1 97.5 95 LYS A CA 1
ATOM 767 C C . LYS A 1 95 ? 16.109 6.348 14.648 1 97.5 95 LYS A C 1
ATOM 769 O O . LYS A 1 95 ? 15.07 6.965 14.367 1 97.5 95 LYS A O 1
ATOM 774 N N . LEU A 1 96 ? 16.172 5.305 15.461 1 95.56 96 LEU A N 1
ATOM 775 C CA . LEU A 1 96 ? 14.977 4.973 16.219 1 95.56 96 LEU A CA 1
ATOM 776 C C . LEU A 1 96 ? 14.547 6.137 17.109 1 95.56 96 LEU A C 1
ATOM 778 O O . LEU A 1 96 ? 15.391 6.801 17.719 1 95.56 96 LEU A O 1
ATOM 782 N N . ASP A 1 97 ? 13.25 6.395 17.109 1 96.62 97 ASP A N 1
ATOM 783 C CA . ASP A 1 97 ? 12.633 7.508 17.828 1 96.62 97 ASP A CA 1
ATOM 784 C C . ASP A 1 97 ? 12.93 8.836 17.141 1 96.62 97 ASP A C 1
ATOM 786 O O . ASP A 1 97 ? 12.719 9.906 17.734 1 96.62 97 ASP A O 1
ATOM 790 N N . GLY A 1 98 ? 13.5 8.68 15.992 1 98.06 98 GLY A N 1
ATOM 791 C CA . GLY A 1 98 ? 13.75 9.875 15.203 1 98.06 98 GLY A CA 1
ATOM 792 C C . GLY A 1 98 ? 12.484 10.516 14.672 1 98.06 98 GLY A C 1
ATOM 793 O O . GLY A 1 98 ? 11.398 9.953 14.805 1 98.06 98 GLY A O 1
ATOM 794 N N . LEU A 1 99 ? 12.68 11.742 14.117 1 98.31 99 LEU A N 1
ATOM 795 C CA . LEU A 1 99 ? 11.539 12.523 13.641 1 98.31 99 LEU A CA 1
ATOM 796 C C . LEU A 1 99 ? 11.656 12.805 12.148 1 98.31 99 LEU A C 1
ATOM 798 O O . LEU A 1 99 ? 12.75 13.047 11.641 1 98.31 99 LEU A O 1
ATOM 802 N N . VAL A 1 100 ? 10.562 12.711 11.492 1 97.62 100 VAL A N 1
ATOM 803 C CA . VAL A 1 100 ? 10.477 13.086 10.086 1 97.62 100 VAL A CA 1
ATOM 804 C C . VAL A 1 100 ? 9.383 14.133 9.898 1 97.62 100 VAL A C 1
ATOM 806 O O . VAL A 1 100 ? 8.242 13.922 10.32 1 97.62 100 VAL A O 1
ATOM 809 N N . TYR A 1 101 ? 9.758 15.281 9.398 1 97.44 101 TYR A N 1
ATOM 810 C CA . TYR A 1 101 ? 8.836 16.359 9.062 1 97.44 101 TYR A CA 1
ATOM 811 C C . TYR A 1 101 ? 8.539 16.359 7.566 1 97.44 101 TYR A C 1
ATOM 813 O O . TYR A 1 101 ? 9.406 16.703 6.758 1 97.44 101 TYR A O 1
ATOM 821 N N . VAL A 1 102 ? 7.312 15.977 7.172 1 96 102 VAL A N 1
ATOM 822 C CA . VAL A 1 102 ? 6.98 15.758 5.77 1 96 102 VAL A CA 1
ATOM 823 C C . VAL A 1 102 ? 6.027 16.859 5.289 1 96 102 VAL A C 1
ATOM 825 O O . VAL A 1 102 ? 5.086 17.219 6 1 96 102 VAL A O 1
ATOM 828 N N . THR A 1 103 ? 6.27 17.359 4.102 1 94.19 103 THR A N 1
ATOM 829 C CA . THR A 1 103 ? 5.449 18.391 3.471 1 94.19 103 THR A CA 1
ATOM 830 C C . THR A 1 103 ? 4.887 17.891 2.143 1 94.19 103 THR A C 1
ATOM 832 O O . THR A 1 103 ? 5.582 17.219 1.377 1 94.19 103 THR A O 1
ATOM 835 N N . SER A 1 104 ? 3.66 18.094 1.923 1 92.44 104 SER A N 1
ATOM 836 C CA . SER A 1 104 ? 3.018 17.844 0.635 1 92.44 104 SER A CA 1
ATOM 837 C C . SER A 1 104 ? 2.209 19.062 0.18 1 92.44 104 SER A C 1
ATOM 839 O O . SER A 1 104 ? 1.614 19.75 1.002 1 92.44 104 SER A O 1
ATOM 841 N N . THR A 1 105 ? 2.18 19.344 -1.099 1 90.88 105 THR A N 1
ATOM 842 C CA . THR A 1 105 ? 1.405 20.438 -1.654 1 90.88 105 THR A CA 1
ATOM 843 C C . THR A 1 105 ? 0.359 19.922 -2.6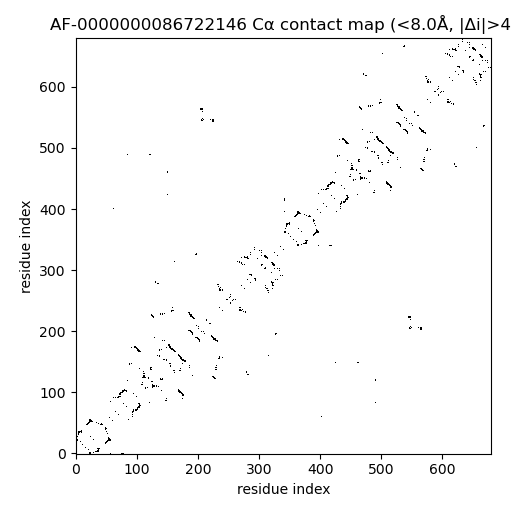39 1 90.88 105 THR A C 1
ATOM 845 O O . THR A 1 105 ? -0.15 20.688 -3.465 1 90.88 105 THR A O 1
ATOM 848 N N . ASP A 1 106 ? 0.095 18.672 -2.545 1 86 106 ASP A N 1
ATOM 849 C CA . ASP A 1 106 ? -0.792 18.047 -3.521 1 86 106 ASP A CA 1
ATOM 850 C C . ASP A 1 106 ? -2.252 18.156 -3.092 1 86 106 ASP A C 1
ATOM 852 O O . ASP A 1 106 ? -2.906 17.156 -2.809 1 86 106 ASP A O 1
ATOM 856 N N . GLY A 1 107 ? -2.764 19.266 -3.209 1 84.81 107 GLY A N 1
ATOM 857 C CA . GLY A 1 107 ? -4.164 19.484 -2.879 1 84.81 107 GLY A CA 1
ATOM 858 C C . GLY A 1 107 ? -5.121 18.828 -3.85 1 84.81 107 GLY A C 1
ATOM 859 O O . GLY A 1 107 ? -6.273 18.547 -3.506 1 84.81 107 GLY A O 1
ATOM 860 N N . TYR A 1 108 ? -4.68 18.5 -5 1 85.19 108 TYR A N 1
ATOM 861 C CA . TYR A 1 108 ? -5.523 17.891 -6.02 1 85.19 108 TYR A CA 1
ATOM 862 C C . TYR A 1 108 ? -5.848 16.438 -5.66 1 85.19 108 TYR A C 1
ATOM 864 O O . TYR A 1 108 ? -6.988 16 -5.809 1 85.19 108 TYR A O 1
ATOM 872 N N . SER A 1 109 ? -4.883 15.727 -5.152 1 86.19 109 SER A N 1
ATOM 873 C CA . SER A 1 109 ? -5.109 14.352 -4.719 1 86.19 109 SER A CA 1
ATOM 874 C C . SER A 1 109 ? -6.004 14.297 -3.482 1 86.19 109 SER A C 1
ATOM 876 O O . SER A 1 109 ? -6.859 13.422 -3.365 1 86.19 109 SER A O 1
ATOM 878 N N . SER A 1 110 ? -5.824 15.234 -2.625 1 87.38 110 SER A N 1
ATOM 879 C CA . SER A 1 110 ? -6.637 15.25 -1.413 1 87.38 110 SER A CA 1
ATOM 880 C C . SER A 1 110 ? -8.102 15.531 -1.734 1 87.38 110 SER A C 1
ATOM 882 O O . SER A 1 110 ? -9 15.086 -1.01 1 87.38 110 SER A O 1
ATOM 884 N N . GLY A 1 111 ? -8.32 16.234 -2.812 1 90.69 111 GLY A N 1
ATOM 885 C CA . GLY A 1 111 ? -9.68 16.531 -3.234 1 90.69 111 GLY A CA 1
ATOM 886 C C . GLY A 1 111 ? -10.359 15.352 -3.908 1 90.69 111 GLY A C 1
ATOM 887 O O . GLY A 1 111 ? -11.555 15.406 -4.203 1 90.69 111 GLY A O 1
ATOM 888 N N . GLY A 1 112 ? -9.641 14.344 -4.156 1 92.69 112 GLY A N 1
ATOM 889 C CA . GLY A 1 112 ? -10.203 13.141 -4.742 1 92.69 112 GLY A CA 1
ATOM 890 C C . GLY A 1 112 ? -10.273 13.188 -6.258 1 92.69 112 GLY A C 1
ATOM 891 O O . GLY A 1 112 ? -10.984 12.391 -6.879 1 92.69 112 GLY A O 1
ATOM 892 N N . HIS A 1 113 ? -9.578 14.031 -6.867 1 92 113 HIS A N 1
ATOM 893 C CA . HIS A 1 113 ? -9.688 14.242 -8.305 1 92 113 HIS A CA 1
ATOM 894 C C . HIS A 1 113 ? -8.719 13.344 -9.07 1 92 113 HIS A C 1
ATOM 896 O O . HIS A 1 113 ? -8.828 13.195 -10.289 1 92 113 HIS A O 1
ATOM 902 N N . ARG A 1 114 ? -7.828 12.797 -8.438 1 90.12 114 ARG A N 1
ATOM 903 C CA . ARG A 1 114 ? -6.844 11.898 -9.039 1 90.12 114 ARG A CA 1
ATOM 904 C C . ARG A 1 114 ? -6.684 10.625 -8.219 1 90.12 114 ARG A C 1
ATOM 906 O O . ARG A 1 114 ? -5.594 10.336 -7.719 1 90.12 114 ARG A O 1
ATOM 913 N N . PRO A 1 115 ? -7.719 9.852 -8.18 1 92.81 115 PRO A N 1
ATOM 914 C CA . PRO A 1 115 ? -7.691 8.703 -7.273 1 92.81 115 PRO A CA 1
ATOM 915 C C . PRO A 1 115 ? -6.57 7.719 -7.605 1 92.81 115 PRO A C 1
ATOM 917 O O . PRO A 1 115 ? -5.961 7.148 -6.695 1 92.81 115 PRO A O 1
ATOM 920 N N . PHE A 1 116 ? -6.199 7.555 -8.859 1 91.12 116 PHE A N 1
ATOM 921 C CA . PHE A 1 116 ? -5.164 6.598 -9.234 1 91.12 116 PHE A CA 1
ATOM 922 C C . PHE A 1 116 ? -3.777 7.156 -8.93 1 91.12 116 PHE A C 1
ATOM 924 O O . PHE A 1 116 ? -2.844 6.398 -8.656 1 91.12 116 PHE A O 1
ATOM 931 N N . HIS A 1 117 ? -3.664 8.422 -8.906 1 90.75 117 HIS A N 1
ATOM 932 C CA . HIS A 1 117 ? -2.398 9.031 -8.516 1 90.75 117 HIS A CA 1
ATOM 933 C C . HIS A 1 117 ? -2.123 8.828 -7.031 1 90.75 117 HIS A C 1
ATOM 935 O O . HIS A 1 117 ? -1.016 8.445 -6.648 1 90.75 117 HIS A O 1
ATOM 941 N N . SER A 1 118 ? -3.162 9.148 -6.207 1 93 118 SER A N 1
ATOM 942 C CA . SER A 1 118 ? -2.984 8.938 -4.773 1 93 118 SER A CA 1
ATOM 943 C C . SER A 1 118 ? -2.76 7.461 -4.453 1 93 118 SER A C 1
ATOM 945 O O . SER A 1 118 ? -2.021 7.125 -3.525 1 93 118 SER A O 1
ATOM 947 N N . LEU A 1 119 ? -3.391 6.625 -5.25 1 93.62 119 LEU A N 1
ATOM 948 C CA . LEU A 1 119 ? -3.193 5.191 -5.07 1 93.62 119 LEU A CA 1
ATOM 949 C C . LEU A 1 119 ? -1.751 4.797 -5.375 1 93.62 119 LEU A C 1
ATOM 951 O O . LEU A 1 119 ? -1.115 4.094 -4.586 1 93.62 119 LEU A O 1
ATOM 955 N N . SER A 1 120 ? -1.208 5.258 -6.453 1 91.19 120 SER A N 1
ATOM 956 C CA . SER A 1 120 ? 0.156 4.926 -6.852 1 91.19 120 SER A CA 1
ATOM 957 C C . SER A 1 120 ? 1.174 5.516 -5.879 1 91.19 120 SER A C 1
ATOM 959 O O . SER A 1 120 ? 2.164 4.863 -5.539 1 91.19 120 SER A O 1
ATOM 961 N N . ALA A 1 121 ? 0.911 6.668 -5.426 1 90.75 121 ALA A N 1
ATOM 962 C CA . ALA A 1 121 ? 1.886 7.398 -4.617 1 90.75 121 ALA A CA 1
ATOM 963 C C . ALA A 1 121 ? 1.828 6.957 -3.16 1 90.75 121 ALA A C 1
ATOM 965 O O . ALA A 1 121 ? 2.861 6.672 -2.549 1 90.75 121 ALA A O 1
ATOM 966 N N . PHE A 1 122 ? 0.576 6.828 -2.637 1 92.31 122 PHE A N 1
ATOM 967 C CA . PHE A 1 122 ? 0.449 6.664 -1.193 1 92.31 122 PHE A CA 1
ATOM 968 C C . PHE A 1 122 ? -0.239 5.348 -0.857 1 92.31 122 PHE A C 1
ATOM 970 O O . PHE A 1 122 ? -0.348 4.98 0.314 1 92.31 122 PHE A O 1
ATOM 977 N N . GLY A 1 123 ? -0.715 4.68 -1.911 1 91.81 123 GLY A N 1
ATOM 978 C CA . GLY A 1 123 ? -1.448 3.447 -1.673 1 91.81 123 GLY A CA 1
ATOM 979 C C . GLY A 1 123 ? -2.879 3.682 -1.225 1 91.81 123 GLY A C 1
ATOM 980 O O . GLY A 1 123 ? -3.504 2.797 -0.637 1 91.81 123 GLY A O 1
ATOM 981 N N . ALA A 1 124 ? -3.338 4.828 -1.428 1 95 124 ALA A N 1
ATOM 982 C CA . ALA A 1 124 ? -4.688 5.188 -0.996 1 95 124 ALA A CA 1
ATOM 983 C C . ALA A 1 124 ? -5.539 5.641 -2.178 1 95 124 ALA A C 1
ATOM 985 O O . ALA A 1 124 ? -5.117 6.496 -2.963 1 95 124 ALA A O 1
ATOM 986 N N . TYR A 1 125 ? -6.715 5.047 -2.352 1 96.12 125 TYR A N 1
ATOM 987 C CA . TYR A 1 125 ? -7.699 5.473 -3.34 1 96.12 125 TYR A CA 1
ATOM 988 C C . TYR A 1 125 ? -8.656 6.5 -2.748 1 96.12 125 TYR A C 1
ATOM 990 O O . TYR A 1 125 ? -9.547 6.152 -1.969 1 96.12 125 TYR A O 1
ATOM 998 N N . VAL A 1 126 ? -8.492 7.742 -3.154 1 96.5 126 VAL A N 1
ATOM 999 C CA . VAL A 1 126 ? -9.195 8.844 -2.508 1 96.5 126 VAL A CA 1
ATOM 1000 C C . VAL A 1 126 ? -10.273 9.391 -3.439 1 96.5 126 VAL A C 1
ATOM 1002 O O . VAL A 1 126 ? -10 9.711 -4.598 1 96.5 126 VAL A O 1
ATOM 1005 N N . ARG A 1 127 ? -11.43 9.461 -2.936 1 96.19 127 ARG A N 1
ATOM 1006 C CA . ARG A 1 127 ? -12.578 10.031 -3.641 1 96.19 127 ARG A CA 1
ATOM 1007 C C . ARG A 1 127 ? -13.016 11.344 -3.002 1 96.19 127 ARG A C 1
ATOM 1009 O O . ARG A 1 127 ? -12.602 11.664 -1.882 1 96.19 127 ARG A O 1
ATOM 1016 N N . PRO A 1 128 ? -13.742 12.164 -3.707 1 95.94 128 PRO A N 1
ATOM 1017 C CA . PRO A 1 128 ? -14.148 13.461 -3.162 1 95.94 128 PRO A CA 1
ATOM 1018 C C . PRO A 1 128 ? -15.016 13.328 -1.913 1 95.94 128 PRO A C 1
ATOM 1020 O O . PRO A 1 128 ? -15.984 12.562 -1.905 1 95.94 128 PRO A O 1
ATOM 1023 N N . MET A 1 129 ? -14.664 14.07 -0.909 1 95.81 129 MET A N 1
ATOM 1024 C CA . MET A 1 129 ? -15.383 14.18 0.355 1 95.81 129 MET A CA 1
ATOM 1025 C C . MET A 1 129 ? -15.367 15.617 0.869 1 95.81 129 MET A C 1
ATOM 1027 O O . MET A 1 129 ? -14.539 16.422 0.435 1 95.81 129 MET A O 1
ATOM 1031 N N . PRO A 1 130 ? -16.234 16.016 1.784 1 95.5 130 PRO A N 1
ATOM 1032 C CA . PRO A 1 130 ? -16.375 17.422 2.186 1 95.5 130 PRO A CA 1
ATOM 1033 C C . PRO A 1 130 ? -15.195 17.922 3.008 1 95.5 130 PRO A C 1
ATOM 1035 O O . PRO A 1 130 ? -15.055 19.141 3.219 1 95.5 130 PRO A O 1
ATOM 1038 N N . TYR A 1 131 ? -14.398 17.141 3.467 1 96.81 131 TYR A N 1
ATOM 1039 C CA . TYR A 1 131 ? -13.258 17.531 4.285 1 96.81 131 TYR A CA 1
ATOM 1040 C C . TYR A 1 131 ? -11.945 17.188 3.592 1 96.81 131 TYR A C 1
ATOM 1042 O O . TYR A 1 131 ? -11.062 16.562 4.195 1 96.81 131 TYR A O 1
ATOM 1050 N N . ALA A 1 132 ? -11.758 17.594 2.408 1 95.19 132 ALA A N 1
ATOM 1051 C CA . ALA A 1 132 ? -10.664 17.25 1.505 1 95.19 132 ALA A CA 1
ATOM 1052 C C . ALA A 1 132 ? -9.312 17.641 2.102 1 95.19 132 ALA A C 1
ATOM 1054 O O . ALA A 1 132 ? -8.336 16.891 1.996 1 95.19 132 ALA A O 1
ATOM 1055 N N . ASN A 1 133 ? -9.25 18.797 2.752 1 95.5 133 ASN A N 1
ATOM 1056 C CA . ASN A 1 133 ? -7.977 19.266 3.281 1 95.5 133 ASN A CA 1
ATOM 1057 C C . ASN A 1 133 ? -7.492 18.406 4.438 1 95.5 133 ASN A C 1
ATOM 1059 O O . ASN A 1 133 ? -6.285 18.188 4.598 1 95.5 133 ASN A O 1
ATOM 1063 N N . GLU A 1 134 ? -8.422 17.953 5.223 1 96.88 134 GLU A N 1
ATOM 1064 C CA . GLU A 1 134 ? -8.016 17.031 6.266 1 96.88 134 GLU A CA 1
ATOM 1065 C C . GLU A 1 134 ? -7.562 15.695 5.672 1 96.88 134 GLU A C 1
ATOM 1067 O O . GLU A 1 134 ? -6.633 15.07 6.18 1 96.88 134 GLU A O 1
ATOM 1072 N N . LEU A 1 135 ? -8.273 15.281 4.613 1 96.62 135 LEU A N 1
ATOM 1073 C CA . LEU A 1 135 ? -7.883 14.039 3.949 1 96.62 135 LEU A CA 1
ATOM 1074 C C . LEU A 1 135 ? -6.441 14.109 3.465 1 96.62 135 LEU A C 1
ATOM 1076 O O . LEU A 1 135 ? -5.73 13.102 3.469 1 96.62 135 LEU A O 1
ATOM 1080 N N . GLY A 1 136 ? -6.066 15.312 3.02 1 95.75 136 GLY A N 1
ATOM 1081 C CA . GLY A 1 136 ? -4.688 15.484 2.588 1 95.75 136 GLY A CA 1
ATOM 1082 C C . GLY A 1 136 ? -3.678 15.117 3.66 1 95.75 136 GLY A C 1
ATOM 1083 O O . GLY A 1 136 ? -2.676 14.453 3.375 1 95.75 136 GLY A O 1
ATOM 1084 N N . LEU A 1 137 ? -3.92 15.531 4.887 1 97.19 137 LEU A N 1
ATOM 1085 C CA . LEU A 1 137 ? -3.053 15.172 6.004 1 97.19 137 LEU A CA 1
ATOM 1086 C C . LEU A 1 137 ? -3.094 13.672 6.266 1 97.19 137 LEU A C 1
ATOM 1088 O O . LEU A 1 137 ? -2.053 13.047 6.48 1 97.19 137 LEU A O 1
ATOM 1092 N N . ARG A 1 138 ? -4.246 13.141 6.137 1 97.06 138 ARG A N 1
ATOM 1093 C CA . ARG A 1 138 ? -4.434 11.742 6.48 1 97.06 138 ARG A CA 1
ATOM 1094 C C . ARG A 1 138 ? -3.848 10.828 5.402 1 97.06 138 ARG A C 1
ATOM 1096 O O . ARG A 1 138 ? -3.383 9.727 5.699 1 97.06 138 ARG A O 1
ATOM 1103 N N . ILE A 1 139 ? -3.867 11.281 4.16 1 96.06 139 ILE A N 1
ATOM 1104 C CA . ILE A 1 139 ? -3.193 10.578 3.074 1 96.06 139 ILE A CA 1
ATOM 1105 C C . ILE A 1 139 ? -1.692 10.516 3.354 1 96.06 139 ILE A C 1
ATOM 1107 O O . ILE A 1 139 ? -1.076 9.453 3.227 1 96.06 139 ILE A O 1
ATOM 1111 N N . LEU A 1 140 ? -1.186 11.594 3.771 1 95.56 140 LEU A N 1
ATOM 1112 C CA . LEU A 1 140 ? 0.244 11.703 4.043 1 95.56 140 LEU A CA 1
ATOM 1113 C C . LEU A 1 140 ? 0.65 10.797 5.195 1 95.56 140 LEU A C 1
ATOM 1115 O O . LEU A 1 140 ? 1.636 10.062 5.094 1 95.56 140 LEU A O 1
ATOM 1119 N N . ILE A 1 141 ? -0.12 10.852 6.246 1 96.56 141 ILE A N 1
ATOM 1120 C CA . ILE A 1 141 ? 0.167 10.016 7.406 1 96.56 141 ILE A CA 1
ATOM 1121 C C . ILE A 1 141 ? 0.018 8.547 7.035 1 96.56 141 ILE A C 1
ATOM 1123 O O . ILE A 1 141 ? 0.876 7.723 7.367 1 96.56 141 ILE A O 1
ATOM 1127 N N . GLY A 1 142 ? -1.072 8.234 6.355 1 95.38 142 GLY A N 1
ATOM 1128 C CA . GLY A 1 142 ? -1.28 6.863 5.926 1 95.38 142 GLY A CA 1
ATOM 1129 C C . GLY A 1 142 ? -0.16 6.332 5.051 1 95.38 142 GLY A C 1
ATOM 1130 O O . GLY A 1 142 ? 0.257 5.184 5.195 1 95.38 142 GLY A O 1
ATOM 1131 N N . GLY A 1 143 ? 0.232 7.145 4.105 1 94.25 143 GLY A N 1
ATOM 1132 C CA . GLY A 1 143 ? 1.375 6.777 3.285 1 94.25 143 GLY A CA 1
ATOM 1133 C C . GLY A 1 143 ? 2.627 6.496 4.098 1 94.25 143 GLY A C 1
ATOM 1134 O O . GLY A 1 143 ? 3.357 5.547 3.811 1 94.25 143 GLY A O 1
ATOM 1135 N N . ALA A 1 144 ? 2.871 7.316 5.078 1 95.44 144 ALA A N 1
ATOM 1136 C CA . ALA A 1 144 ? 4.02 7.117 5.957 1 95.44 144 ALA A CA 1
ATOM 1137 C C . ALA A 1 144 ? 3.891 5.812 6.742 1 95.44 144 ALA A C 1
ATOM 1139 O O . ALA A 1 144 ? 4.867 5.078 6.906 1 95.44 144 ALA A O 1
ATOM 1140 N N . VAL A 1 145 ? 2.699 5.586 7.23 1 94.69 145 VAL A N 1
ATOM 1141 C CA . VAL A 1 145 ? 2.432 4.352 7.969 1 94.69 145 VAL A CA 1
ATOM 1142 C C . VAL A 1 145 ? 2.746 3.146 7.09 1 94.69 145 VAL A C 1
ATOM 1144 O O . VAL A 1 145 ? 3.408 2.203 7.527 1 94.69 145 VAL A O 1
ATOM 1147 N N . ARG A 1 146 ? 2.367 3.215 5.891 1 93.19 146 ARG A N 1
ATOM 1148 C CA . ARG A 1 146 ? 2.594 2.123 4.949 1 93.19 146 ARG A CA 1
ATOM 1149 C C . ARG A 1 146 ? 4.082 1.894 4.723 1 93.19 146 ARG A C 1
ATOM 1151 O O . ARG A 1 146 ? 4.566 0.766 4.836 1 93.19 146 ARG A O 1
ATOM 1158 N N . GLU A 1 147 ? 4.77 2.908 4.422 1 93.69 147 GLU A N 1
ATOM 1159 C CA . GLU A 1 147 ? 6.195 2.803 4.125 1 93.69 147 GLU A CA 1
ATOM 1160 C C . GLU A 1 147 ? 6.98 2.318 5.344 1 93.69 147 GLU A C 1
ATOM 1162 O O . GLU A 1 147 ? 7.883 1.491 5.215 1 93.69 147 GLU A O 1
ATOM 1167 N N . ALA A 1 148 ? 6.637 2.797 6.48 1 94.5 148 ALA A N 1
ATOM 1168 C CA . ALA A 1 148 ? 7.332 2.4 7.703 1 94.5 148 ALA A CA 1
ATOM 1169 C C . ALA A 1 148 ? 7.039 0.943 8.047 1 94.5 148 ALA A C 1
ATOM 1171 O O . ALA A 1 148 ? 7.918 0.227 8.539 1 94.5 148 ALA A O 1
ATOM 1172 N N . SER A 1 149 ? 5.844 0.538 7.777 1 92.44 149 SER A N 1
ATOM 1173 C CA . SER A 1 149 ? 5.43 -0.808 8.156 1 92.44 149 SER A CA 1
ATOM 1174 C C . SER A 1 149 ? 6.242 -1.868 7.418 1 92.44 149 SER A C 1
ATOM 1176 O O . SER A 1 149 ? 6.555 -2.92 7.98 1 92.44 149 SER A O 1
ATOM 1178 N N . VAL A 1 150 ? 6.531 -1.681 6.203 1 91.12 150 VAL A N 1
ATOM 1179 C CA . VAL A 1 150 ? 7.312 -2.629 5.414 1 91.12 150 VAL A CA 1
ATOM 1180 C C . VAL A 1 150 ? 8.68 -2.838 6.059 1 91.12 150 VAL A C 1
ATOM 1182 O O . VAL A 1 150 ? 9.242 -3.936 5.996 1 91.12 150 VAL A O 1
ATOM 1185 N N . LEU A 1 151 ? 9.156 -1.774 6.719 1 91.31 151 LEU A N 1
ATOM 1186 C CA . LEU A 1 151 ? 10.477 -1.815 7.34 1 91.31 151 LEU A CA 1
ATOM 1187 C C . LEU A 1 151 ? 10.391 -2.357 8.766 1 91.31 151 LEU A C 1
ATOM 1189 O O . LEU A 1 151 ? 11.414 -2.52 9.43 1 91.31 151 LEU A O 1
ATOM 1193 N N . GLY A 1 152 ? 9.125 -2.596 9.195 1 90.81 152 GLY A N 1
ATOM 1194 C CA . GLY A 1 152 ? 8.945 -3.096 10.547 1 90.81 152 GLY A CA 1
ATOM 1195 C C . GLY A 1 152 ? 8.883 -1.994 11.594 1 90.81 152 GLY A C 1
ATOM 1196 O O . GLY A 1 152 ? 9.133 -2.234 12.773 1 90.81 152 GLY A O 1
ATOM 1197 N N . TYR A 1 153 ? 8.625 -0.78 11.148 1 94.31 153 TYR A N 1
ATOM 1198 C CA . TYR A 1 153 ? 8.547 0.352 12.062 1 94.31 153 TYR A CA 1
ATOM 1199 C C . TYR A 1 153 ? 7.113 0.852 12.188 1 94.31 153 TYR A C 1
ATOM 1201 O O . TYR A 1 153 ? 6.258 0.52 11.359 1 94.31 153 TYR A O 1
ATOM 1209 N N . ARG A 1 154 ? 6.91 1.581 13.266 1 93.25 154 ARG A N 1
ATOM 1210 C CA . ARG A 1 154 ? 5.668 2.312 13.492 1 93.25 154 ARG A CA 1
ATOM 1211 C C . ARG A 1 154 ? 5.902 3.818 13.453 1 93.25 154 ARG A C 1
ATOM 1213 O O . ARG A 1 154 ? 6.965 4.297 13.844 1 93.25 154 ARG A O 1
ATOM 1220 N N . VAL A 1 155 ? 4.949 4.52 12.945 1 94.38 155 VAL A N 1
ATOM 1221 C CA . VAL A 1 155 ? 5.051 5.977 12.953 1 94.38 155 VAL A CA 1
ATOM 1222 C C . VAL A 1 155 ? 3.809 6.578 13.609 1 94.38 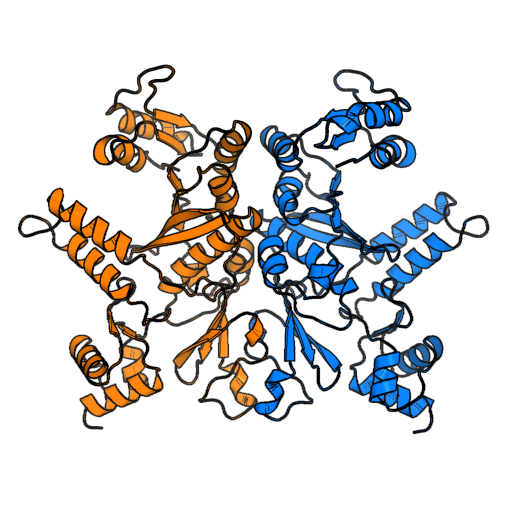155 VAL A C 1
ATOM 1224 O O . VAL A 1 155 ? 2.707 6.043 13.469 1 94.38 155 VAL A O 1
ATOM 1227 N N . THR A 1 156 ? 3.994 7.637 14.297 1 93.81 156 THR A N 1
ATOM 1228 C CA . THR A 1 156 ? 2.918 8.352 14.977 1 93.81 156 THR A CA 1
ATOM 1229 C C . THR A 1 156 ? 2.988 9.844 14.68 1 93.81 156 THR A C 1
ATOM 1231 O O . THR A 1 156 ? 4.059 10.453 14.766 1 93.81 156 THR A O 1
ATOM 1234 N N . PRO A 1 157 ? 1.865 10.398 14.297 1 97 157 PRO A N 1
ATOM 1235 C CA . PRO A 1 157 ? 1.876 11.852 14.109 1 97 157 PRO A CA 1
ATOM 1236 C C . PRO A 1 157 ? 1.945 12.617 15.43 1 97 157 PRO A C 1
ATOM 1238 O O . PRO A 1 157 ? 1.169 12.344 16.344 1 97 157 PRO A O 1
ATOM 1241 N N . LEU A 1 158 ? 2.824 13.492 15.516 1 98.25 158 LEU A N 1
ATOM 1242 C CA . LEU A 1 158 ? 2.912 14.375 16.672 1 98.25 158 LEU A CA 1
ATOM 1243 C C . LEU A 1 158 ? 2.066 15.625 16.484 1 98.25 158 LEU A C 1
ATOM 1245 O O . LEU A 1 158 ? 1.339 16.047 17.391 1 98.25 158 LEU A O 1
ATOM 1249 N N . PHE A 1 159 ? 2.152 16.203 15.359 1 98.19 159 PHE A N 1
ATOM 1250 C CA . PHE A 1 159 ? 1.197 17.234 14.953 1 98.19 159 PHE A CA 1
ATOM 1251 C C . PHE A 1 159 ? 1.046 17.266 13.438 1 98.19 159 PHE A C 1
ATOM 1253 O O . PHE A 1 159 ? 1.944 16.844 12.711 1 98.19 159 PHE A O 1
ATOM 1260 N N . SER A 1 160 ? -0.041 17.672 12.953 1 98.25 160 SER A N 1
ATOM 1261 C CA . SER A 1 160 ? -0.413 17.812 11.547 1 98.25 160 SER A CA 1
ATOM 1262 C C . SER A 1 160 ? -0.966 19.203 11.266 1 98.25 160 SER A C 1
ATOM 1264 O O . SER A 1 160 ? -1.915 19.656 11.922 1 98.25 160 SER A O 1
ATOM 1266 N N . TYR A 1 161 ? -0.382 19.844 10.281 1 97.06 161 TYR A N 1
ATOM 1267 C CA . TYR A 1 161 ? -0.708 21.25 10.039 1 97.06 161 TYR A CA 1
ATOM 1268 C C . TYR A 1 161 ? -1.104 21.469 8.586 1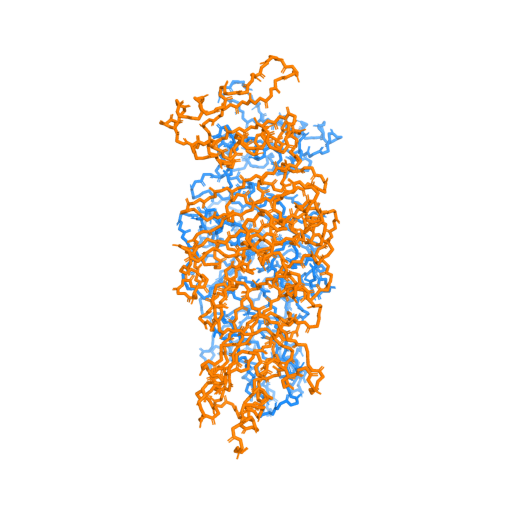 97.06 161 TYR A C 1
ATOM 1270 O O . TYR A 1 161 ? -0.398 21.047 7.672 1 97.06 161 TYR A O 1
ATOM 1278 N N . TYR A 1 162 ? -2.252 22.062 8.438 1 96.31 162 TYR A N 1
ATOM 1279 C CA . TYR A 1 162 ? -2.684 22.547 7.129 1 96.31 162 TYR A CA 1
ATOM 1280 C C . TYR A 1 162 ? -2.574 24.062 7.035 1 96.31 162 TYR A C 1
ATOM 1282 O O . TYR A 1 162 ? -3.086 24.781 7.898 1 96.31 162 TYR A O 1
ATOM 1290 N N . SER A 1 163 ? -1.825 24.5 5.98 1 91.12 163 SER A N 1
ATOM 1291 C CA . SER A 1 163 ? -1.711 25.938 5.766 1 91.12 163 SER A CA 1
ATOM 1292 C C . SER A 1 163 ? -2.693 26.406 4.699 1 91.12 163 SER A C 1
ATOM 1294 O O . SER A 1 163 ? -2.693 25.906 3.576 1 91.12 163 SER A O 1
ATOM 1296 N N . TYR A 1 164 ? -3.412 27.531 4.855 1 80.19 164 TYR A N 1
ATOM 1297 C CA . TYR A 1 164 ? -4.5 28.016 4.02 1 80.19 164 TYR A CA 1
ATOM 1298 C C . TYR A 1 164 ? -3.959 28.781 2.812 1 80.19 164 TYR A C 1
ATOM 1300 O O . TYR A 1 164 ? -4.621 28.859 1.776 1 80.19 164 TYR A O 1
ATOM 1308 N N . HIS A 1 165 ? -2.855 29.547 2.848 1 79 165 HIS A N 1
ATOM 1309 C CA . HIS A 1 165 ? -2.33 30.344 1.748 1 79 165 HIS A CA 1
ATOM 1310 C C . HIS A 1 165 ? -1.955 29.469 0.558 1 79 165 HIS A C 1
ATOM 1312 O O . HIS A 1 165 ? -1.921 29.938 -0.581 1 79 165 HIS A O 1
ATOM 1318 N N . GLY A 1 166 ? -2.07 28.234 0.44 1 73.69 166 GLY A N 1
ATOM 1319 C CA . GLY A 1 166 ? -1.889 27.141 -0.495 1 73.69 166 GLY A CA 1
ATOM 1320 C C . GLY A 1 166 ? -1.998 25.766 0.16 1 73.69 166 GLY A C 1
ATOM 1321 O O . GLY A 1 166 ? -1.819 25.641 1.373 1 73.69 166 GLY A O 1
ATOM 1322 N N . PRO A 1 167 ? -2.59 25 -0.659 1 87 167 PRO A N 1
ATOM 1323 C CA . PRO A 1 167 ? -2.688 23.766 0.141 1 87 167 PRO A CA 1
ATOM 1324 C C . PRO A 1 167 ? -1.321 23.188 0.49 1 87 167 PRO A C 1
ATOM 1326 O O . PRO A 1 167 ? -0.558 22.812 -0.406 1 87 167 PRO A O 1
ATOM 1329 N N . VAL A 1 168 ? -0.882 23.422 1.672 1 92.56 168 VAL A N 1
ATOM 1330 C CA . VAL A 1 168 ? 0.333 22.797 2.188 1 92.56 168 VAL A CA 1
ATOM 1331 C C . VAL A 1 168 ? -0.01 21.906 3.373 1 92.56 168 VAL A C 1
ATOM 1333 O O . VAL A 1 168 ? -0.645 22.344 4.332 1 92.56 168 VAL A O 1
ATOM 1336 N N . PHE A 1 169 ? 0.325 20.703 3.219 1 95.56 169 PHE A N 1
ATOM 1337 C CA . PHE A 1 169 ? 0.139 19.719 4.27 1 95.56 169 PHE A CA 1
ATOM 1338 C C . PHE A 1 169 ? 1.468 19.375 4.934 1 95.56 169 PHE A C 1
ATOM 1340 O O . PHE A 1 169 ? 2.418 18.969 4.258 1 95.56 169 PHE A O 1
ATOM 1347 N N . ARG A 1 170 ? 1.574 19.547 6.25 1 96 170 ARG A N 1
ATOM 1348 C CA . ARG A 1 170 ? 2.793 19.234 6.984 1 96 170 ARG A CA 1
ATOM 1349 C C . ARG A 1 170 ? 2.492 18.312 8.164 1 96 170 ARG A C 1
ATOM 1351 O O . ARG A 1 170 ? 1.516 18.516 8.891 1 96 170 ARG A O 1
ATOM 1358 N N . VAL A 1 171 ? 3.264 17.328 8.297 1 97.56 171 VAL A N 1
ATOM 1359 C CA . VAL A 1 171 ? 3.076 16.391 9.406 1 97.56 171 VAL A CA 1
ATOM 1360 C C . VAL A 1 171 ? 4.43 16.047 10.023 1 97.56 171 VAL A C 1
ATOM 1362 O O . VAL A 1 171 ? 5.387 15.727 9.312 1 97.56 171 VAL A O 1
ATOM 1365 N N . LEU A 1 172 ? 4.535 16.219 11.336 1 98.56 172 LEU A N 1
ATOM 1366 C CA . LEU A 1 172 ? 5.691 15.727 12.07 1 98.56 172 LEU A CA 1
ATOM 1367 C C . LEU A 1 172 ? 5.434 14.32 12.602 1 98.56 172 LEU A C 1
ATOM 1369 O O . LEU A 1 172 ? 4.488 14.102 13.367 1 98.56 172 LEU A O 1
ATOM 1373 N N . LEU A 1 173 ? 6.273 13.375 12.18 1 97.88 173 LEU A N 1
ATOM 1374 C CA . LEU A 1 173 ? 6.102 11.969 12.539 1 97.88 173 LEU A CA 1
ATOM 1375 C C . LEU A 1 173 ? 7.258 11.484 13.398 1 97.88 173 LEU A C 1
ATOM 1377 O O . LEU A 1 173 ? 8.414 11.852 13.172 1 97.88 173 LEU A O 1
ATOM 1381 N N . ARG A 1 174 ? 6.941 10.641 14.344 1 98.06 174 ARG A N 1
ATOM 1382 C CA . ARG A 1 174 ? 7.938 9.922 15.125 1 98.06 174 ARG A CA 1
ATOM 1383 C C . ARG A 1 174 ? 7.992 8.445 14.727 1 98.06 174 ARG A C 1
ATOM 1385 O O . ARG A 1 174 ? 6.949 7.809 14.562 1 98.06 174 ARG A O 1
ATOM 1392 N N . MET A 1 175 ? 9.172 7.949 14.523 1 96.94 175 MET A N 1
ATOM 1393 C CA . MET A 1 175 ? 9.336 6.547 14.141 1 96.94 175 MET A CA 1
ATOM 1394 C C . MET A 1 175 ? 9.758 5.707 15.344 1 96.94 175 MET A C 1
ATOM 1396 O O . MET A 1 175 ? 10.711 6.047 16.047 1 96.94 175 MET A O 1
ATOM 1400 N N . ASN A 1 176 ? 9.062 4.672 15.633 1 94.75 176 ASN A N 1
ATOM 1401 C CA . ASN A 1 176 ? 9.367 3.723 16.688 1 94.75 176 ASN A CA 1
ATOM 1402 C C . ASN A 1 176 ? 9.453 2.295 16.156 1 94.75 176 ASN A C 1
ATOM 1404 O O . ASN A 1 176 ? 9 2.014 15.047 1 94.75 176 ASN A O 1
ATOM 1408 N N . ARG A 1 177 ? 10.031 1.503 17.016 1 91.62 177 ARG A N 1
ATOM 1409 C CA . ARG A 1 177 ? 10.031 0.087 16.656 1 91.62 177 ARG A CA 1
ATOM 1410 C C . ARG A 1 177 ? 8.648 -0.526 16.844 1 91.62 177 ARG A C 1
ATOM 1412 O O . ARG A 1 177 ? 7.934 -0.171 17.781 1 91.62 177 ARG A O 1
ATOM 1419 N N . GLY A 1 178 ? 8.32 -1.383 15.914 1 85.38 178 GLY A N 1
ATOM 1420 C CA . GLY A 1 178 ? 7.074 -2.107 16.094 1 85.38 178 GLY A CA 1
ATOM 1421 C C . GLY A 1 178 ? 6.344 -2.352 14.781 1 85.38 178 GLY A C 1
ATOM 1422 O O . GLY A 1 178 ? 6.645 -1.717 13.766 1 85.38 178 GLY A O 1
ATOM 1423 N N . LYS A 1 179 ? 5.449 -3.289 14.914 1 77.5 179 LYS A N 1
ATOM 1424 C CA . LYS A 1 179 ? 4.598 -3.623 13.773 1 77.5 179 LYS A CA 1
ATOM 1425 C C . LYS A 1 179 ? 3.334 -2.77 13.758 1 77.5 179 LYS A C 1
ATOM 1427 O O . LYS A 1 179 ? 3.059 -2.043 14.719 1 77.5 179 LYS A O 1
ATOM 1432 N N . LEU A 1 180 ? 2.748 -2.734 12.562 1 74 180 LEU A N 1
ATOM 1433 C CA . LEU A 1 180 ? 1.461 -2.053 12.484 1 74 180 LEU A CA 1
ATOM 1434 C C . LEU A 1 180 ? 0.513 -2.549 13.57 1 74 180 LEU A C 1
ATOM 1436 O O . LEU A 1 180 ? 0.309 -3.756 13.719 1 74 180 LEU A O 1
ATOM 1440 N N . PRO A 1 181 ? 0.272 -1.596 14.477 1 60.88 181 PRO A N 1
ATOM 1441 C CA . PRO A 1 181 ? -0.652 -2.064 15.508 1 60.88 181 PRO A CA 1
ATOM 1442 C C . PRO A 1 181 ? -1.943 -2.641 14.93 1 60.88 181 PRO A C 1
ATOM 1444 O O . PRO A 1 181 ? -2.375 -2.232 13.852 1 60.88 181 PRO A O 1
ATOM 1447 N N . GLU A 1 182 ? -2.193 -3.857 15.523 1 55.16 182 GLU A N 1
ATOM 1448 C CA . GLU A 1 182 ? -3.451 -4.488 15.133 1 55.16 182 GLU A CA 1
ATOM 1449 C C . GLU A 1 182 ? -4.578 -3.463 15.047 1 55.16 182 GLU A C 1
ATOM 1451 O O . GLU A 1 182 ? -5.461 -3.572 14.195 1 55.16 182 GLU A O 1
ATOM 1456 N N . LYS A 1 183 ? -4.336 -2.455 15.984 1 58.56 183 LYS A N 1
ATOM 1457 C CA . LYS A 1 183 ? -5.512 -1.611 16.188 1 58.56 183 LYS A CA 1
ATOM 1458 C C . LYS A 1 183 ? -5.66 -0.594 15.062 1 58.56 183 LYS A C 1
ATOM 1460 O O . LYS A 1 183 ? -4.699 -0.304 14.352 1 58.56 183 LYS A O 1
ATOM 1465 N N . ARG A 1 184 ? -6.805 0.212 14.734 1 66.56 184 ARG A N 1
ATOM 1466 C CA . ARG A 1 184 ? -7.949 0.769 14.016 1 66.56 184 ARG A CA 1
ATOM 1467 C C . ARG A 1 184 ? -7.594 2.105 13.375 1 66.56 184 ARG A C 1
ATOM 1469 O O . ARG A 1 184 ? -8.477 2.818 12.883 1 66.56 184 ARG A O 1
ATOM 1476 N N . ASP A 1 185 ? -6.203 2.438 13.297 1 88.94 185 ASP A N 1
ATOM 1477 C CA . ASP A 1 185 ? -6.223 3.811 12.797 1 88.94 185 ASP A CA 1
ATOM 1478 C C . ASP A 1 185 ? -5.73 3.875 11.352 1 88.94 185 ASP A C 1
ATOM 1480 O O . ASP A 1 185 ? -5.246 4.914 10.906 1 88.94 185 ASP A O 1
ATOM 1484 N N . TYR A 1 186 ? -5.605 2.771 10.758 1 94.75 186 TYR A N 1
ATOM 1485 C CA . TYR A 1 186 ? -5.25 2.68 9.352 1 94.75 186 TYR A CA 1
ATOM 1486 C C . TYR A 1 186 ? -6.293 1.879 8.578 1 94.75 186 TYR A C 1
ATOM 1488 O O . TYR A 1 186 ? -6.281 0.646 8.602 1 94.75 186 TYR A O 1
ATOM 1496 N N . GLY A 1 187 ? -7.18 2.57 8 1 96.19 187 GLY A N 1
ATOM 1497 C CA . GLY A 1 187 ? -8.297 1.932 7.32 1 96.19 187 GLY A CA 1
ATOM 1498 C C . GLY A 1 187 ? -8.977 2.834 6.312 1 96.19 187 GLY A C 1
ATOM 1499 O O . GLY A 1 187 ? -8.305 3.512 5.527 1 96.19 187 GLY A O 1
ATOM 1500 N N . PHE A 1 188 ? -10.328 2.777 6.348 1 97.12 188 PHE A N 1
ATOM 1501 C CA . PHE A 1 188 ? -11.086 3.473 5.312 1 97.12 188 PHE A CA 1
ATOM 1502 C C . PHE A 1 188 ? -12.07 4.457 5.934 1 97.12 188 PHE A C 1
ATOM 1504 O O . PHE A 1 188 ? -12.414 4.34 7.109 1 97.12 188 PHE A O 1
ATOM 1511 N N . ILE A 1 189 ? -12.398 5.426 5.172 1 97.19 189 ILE A N 1
ATOM 1512 C CA . ILE A 1 189 ? -13.43 6.387 5.531 1 97.19 189 ILE A CA 1
ATOM 1513 C C . ILE A 1 189 ? -14.586 6.305 4.531 1 97.19 189 ILE A C 1
ATOM 1515 O O . ILE A 1 189 ? -14.367 6.328 3.318 1 97.19 189 ILE A O 1
ATOM 1519 N N . CYS A 1 190 ? -15.75 6.16 4.98 1 96.25 190 CYS A N 1
ATOM 1520 C CA . CYS A 1 190 ? -16.953 6.117 4.152 1 96.25 190 CYS A CA 1
ATOM 1521 C C . CYS A 1 190 ? -17.812 7.363 4.359 1 96.25 190 CYS A C 1
ATOM 1523 O O . CYS A 1 190 ? -18 7.805 5.492 1 96.25 190 CYS A O 1
ATOM 1525 N N . TYR A 1 191 ? -18.25 7.969 3.348 1 96.06 191 TYR A N 1
ATOM 1526 C CA . TYR A 1 191 ? -19.141 9.125 3.357 1 96.06 191 TYR A CA 1
ATOM 1527 C C . TYR A 1 191 ? -20.422 8.836 2.568 1 96.06 191 TYR A C 1
ATOM 1529 O O . TYR A 1 191 ? -20.359 8.32 1.451 1 96.06 191 TYR A O 1
ATOM 1537 N N . CYS A 1 192 ? -21.531 9.141 3.137 1 94.94 192 CYS A N 1
ATOM 1538 C CA . CYS A 1 192 ? -22.812 8.992 2.453 1 94.94 192 CYS A CA 1
ATOM 1539 C C . CYS A 1 192 ? -23.266 10.32 1.854 1 94.94 192 CYS A C 1
ATOM 1541 O O . CYS A 1 192 ? -23.609 11.258 2.584 1 94.94 192 CYS A O 1
ATOM 1543 N N . ASN A 1 193 ? -23.375 10.367 0.61 1 93.25 193 ASN A N 1
ATOM 1544 C CA . ASN A 1 193 ? -23.766 11.594 -0.077 1 93.25 193 ASN A CA 1
ATOM 1545 C C . ASN A 1 193 ? -25.234 11.93 0.168 1 93.25 193 ASN A C 1
ATOM 1547 O O . ASN A 1 193 ? -25.641 13.078 0.001 1 93.25 193 ASN A O 1
ATOM 1551 N N . ARG A 1 194 ? -25.922 11 0.527 1 92.5 194 ARG A N 1
ATOM 1552 C CA . ARG A 1 194 ? -27.344 11.211 0.751 1 92.5 194 ARG A CA 1
ATOM 1553 C C . ARG A 1 194 ? -27.594 11.898 2.09 1 92.5 194 ARG A C 1
ATOM 1555 O O . ARG A 1 194 ? -28.281 12.922 2.152 1 92.5 194 ARG A O 1
ATOM 1562 N N . CYS A 1 195 ? -26.969 11.375 3.15 1 92.75 195 CYS A N 1
ATOM 1563 C CA . CYS A 1 195 ? -27.312 11.914 4.461 1 92.75 195 CYS A CA 1
ATOM 1564 C C . CYS A 1 195 ? -26.172 12.742 5.031 1 92.75 195 CYS A C 1
ATOM 1566 O O . CYS A 1 195 ? -26.344 13.469 6.008 1 92.75 195 CYS A O 1
ATOM 1568 N N . GLY A 1 196 ? -25.016 12.555 4.535 1 93.81 196 GLY A N 1
ATOM 1569 C CA . GLY A 1 196 ? -23.891 13.367 4.965 1 93.81 196 GLY A CA 1
ATOM 1570 C C . GLY A 1 196 ? -23.094 12.742 6.09 1 93.81 196 GLY A C 1
ATOM 1571 O O . GLY A 1 196 ? -22.141 13.344 6.605 1 93.81 196 GLY A O 1
ATOM 1572 N N . ASN A 1 197 ? -23.438 11.562 6.406 1 93.69 197 ASN A N 1
ATOM 1573 C CA . ASN A 1 197 ? -22.75 10.898 7.512 1 93.69 197 ASN A CA 1
ATOM 1574 C C . ASN A 1 197 ? -21.422 10.297 7.066 1 93.69 197 ASN A C 1
ATOM 1576 O O . ASN A 1 197 ? -21.297 9.812 5.941 1 93.69 197 ASN A O 1
ATOM 1580 N N . SER A 1 198 ? -20.469 10.352 7.961 1 94.69 198 SER A N 1
ATOM 1581 C CA . SER A 1 198 ? -19.172 9.719 7.762 1 94.69 198 SER A CA 1
ATOM 1582 C C . SER A 1 198 ? -18.938 8.617 8.789 1 94.69 198 SER A C 1
ATOM 1584 O O . SER A 1 198 ? -19.422 8.695 9.914 1 94.69 198 SER A O 1
ATOM 1586 N N . GLN A 1 199 ? -18.234 7.641 8.398 1 93.5 199 GLN A N 1
ATOM 1587 C CA . GLN A 1 199 ? -17.875 6.574 9.328 1 93.5 199 GLN A CA 1
ATOM 1588 C C . GLN A 1 199 ? -16.531 5.969 8.984 1 93.5 199 GLN A C 1
ATOM 1590 O O . GLN A 1 199 ? -16.141 5.93 7.812 1 93.5 199 GLN A O 1
ATOM 1595 N N . ALA A 1 200 ? -15.82 5.574 9.984 1 94.44 200 ALA A N 1
ATOM 1596 C CA . ALA A 1 200 ? -14.602 4.797 9.781 1 94.44 200 ALA A CA 1
ATOM 1597 C C . ALA A 1 200 ? -14.922 3.334 9.484 1 94.44 200 ALA A C 1
ATOM 1599 O O . ALA A 1 200 ? -15.836 2.762 10.078 1 94.44 200 ALA A O 1
ATOM 1600 N N . VAL A 1 201 ? -14.25 2.76 8.586 1 94.88 201 VAL A N 1
ATOM 1601 C CA . VAL A 1 201 ? -14.422 1.364 8.195 1 94.88 201 VAL A CA 1
ATOM 1602 C C . VAL A 1 201 ? -13.094 0.623 8.32 1 94.88 201 VAL A C 1
ATOM 1604 O O . VAL A 1 201 ? -12.094 1.019 7.719 1 94.88 201 VAL A O 1
ATOM 1607 N N . SER A 1 202 ? -13.078 -0.445 9.117 1 94.56 202 SER A N 1
ATOM 1608 C CA . SER A 1 202 ? -11.875 -1.268 9.234 1 94.56 202 SER A CA 1
ATOM 1609 C C . SER A 1 202 ? -11.766 -2.246 8.07 1 94.56 202 SER A C 1
ATOM 1611 O O . SER A 1 202 ? -12.727 -2.445 7.324 1 94.56 202 SER A O 1
ATOM 1613 N N . TRP A 1 203 ? -10.648 -2.812 7.969 1 95.19 203 TRP A N 1
ATOM 1614 C CA . TRP A 1 203 ? -10.359 -3.707 6.852 1 95.19 203 TRP A CA 1
ATOM 1615 C C . TRP A 1 203 ? -11.32 -4.895 6.844 1 95.19 203 TRP A C 1
ATOM 1617 O O . TRP A 1 203 ? -11.797 -5.312 5.785 1 95.19 203 TRP A O 1
ATOM 1627 N N . ASP A 1 204 ? -11.617 -5.41 7.98 1 92.75 204 ASP A N 1
ATOM 1628 C CA . ASP A 1 204 ? -12.445 -6.605 8.094 1 92.75 204 ASP A CA 1
ATOM 1629 C C . ASP A 1 204 ? -13.922 -6.266 7.91 1 92.75 204 ASP A C 1
ATOM 1631 O O . ASP A 1 204 ? -14.766 -7.16 7.836 1 92.75 204 ASP A O 1
ATOM 1635 N N . GLU A 1 205 ? -14.219 -4.98 7.766 1 93.44 205 GLU A N 1
ATOM 1636 C CA . GLU A 1 205 ? -15.609 -4.543 7.645 1 93.44 205 GLU A CA 1
ATOM 1637 C C . GLU A 1 205 ? -15.938 -4.125 6.215 1 93.44 205 GLU A C 1
ATOM 1639 O O . GLU A 1 205 ? -17.047 -3.658 5.934 1 93.44 205 GLU A O 1
ATOM 1644 N N . LEU A 1 206 ? -15.062 -4.215 5.297 1 93.88 206 LEU A N 1
ATOM 1645 C CA . LEU A 1 206 ? -15.234 -3.719 3.934 1 93.88 206 LEU A CA 1
ATOM 1646 C C . LEU A 1 206 ? -16.453 -4.359 3.27 1 93.88 206 LEU A C 1
ATOM 1648 O O . LEU A 1 206 ? -17.125 -3.725 2.459 1 93.88 206 LEU A O 1
ATOM 1652 N N . GLY A 1 207 ? -16.75 -5.559 3.551 1 90.81 207 GLY A N 1
ATOM 1653 C CA . GLY A 1 207 ? -17.906 -6.219 2.955 1 90.81 207 GLY A CA 1
ATOM 1654 C C . GLY A 1 207 ? -19.203 -5.902 3.666 1 90.81 207 GLY A C 1
ATOM 1655 O O . GLY A 1 207 ? -20.266 -6.359 3.246 1 90.81 207 GLY A O 1
ATOM 1656 N N . GLN A 1 208 ? -19.109 -5.027 4.656 1 89.12 208 GLN A N 1
ATOM 1657 C CA . GLN A 1 208 ? -20.266 -4.793 5.508 1 89.12 208 GLN A CA 1
ATOM 1658 C C . GLN A 1 208 ? -20.594 -3.307 5.605 1 89.12 208 GLN A C 1
ATOM 1660 O O . GLN A 1 208 ? -21.25 -2.869 6.547 1 89.12 208 GLN A O 1
ATOM 1665 N N . ILE A 1 209 ? -20.125 -2.535 4.727 1 90.75 209 ILE A N 1
ATOM 1666 C CA . ILE A 1 209 ? -20.344 -1.095 4.789 1 90.75 209 ILE A CA 1
ATOM 1667 C C . ILE A 1 209 ? -21.812 -0.785 4.527 1 90.75 209 ILE A C 1
ATOM 1669 O O . ILE A 1 209 ? -22.375 -1.246 3.535 1 90.75 209 ILE A O 1
ATOM 1673 N N . ARG A 1 210 ? -22.359 0.005 5.461 1 87.12 210 ARG A N 1
ATOM 1674 C CA . ARG A 1 210 ? -23.734 0.439 5.324 1 87.12 210 ARG A CA 1
ATOM 1675 C C . ARG A 1 210 ? -23.953 1.79 6 1 87.12 210 ARG A C 1
ATOM 1677 O O . ARG A 1 210 ? -23.188 2.186 6.871 1 87.12 210 ARG A O 1
ATOM 1684 N N . CYS A 1 211 ? -24.922 2.447 5.469 1 87.88 211 CYS A N 1
ATOM 1685 C CA . CYS A 1 211 ? -25.359 3.672 6.121 1 87.88 211 CYS A CA 1
ATOM 1686 C C . CYS A 1 211 ? -26.766 3.504 6.684 1 87.88 211 CYS A C 1
ATOM 1688 O O . CYS A 1 211 ? -27.625 2.891 6.051 1 87.88 211 CYS A O 1
ATOM 1690 N N . PRO A 1 212 ? -27.047 3.93 7.805 1 79.62 212 PRO A N 1
ATOM 1691 C CA . PRO A 1 212 ? -28.375 3.795 8.414 1 79.62 212 PRO A CA 1
ATOM 1692 C C . PRO A 1 212 ? -29.469 4.438 7.578 1 79.62 212 PRO A C 1
ATOM 1694 O O . PRO A 1 212 ? -30.641 4.051 7.688 1 79.62 212 PRO A O 1
ATOM 1697 N N . CYS A 1 213 ? -29.141 5.418 6.844 1 80.94 213 CYS A N 1
ATOM 1698 C CA . CYS A 1 213 ? -30.172 6.086 6.062 1 80.94 213 CYS A CA 1
ATOM 1699 C C . CYS A 1 213 ? -30.672 5.191 4.934 1 80.94 213 CYS A C 1
ATOM 1701 O O . CYS A 1 213 ? -31.703 5.465 4.324 1 80.94 213 CYS A O 1
ATOM 1703 N N . ASN A 1 214 ? -29.828 4.254 4.52 1 68.44 214 ASN A N 1
ATOM 1704 C CA . ASN A 1 214 ? -30.078 3.455 3.326 1 68.44 214 ASN A CA 1
ATOM 1705 C C . ASN A 1 214 ? -30.594 2.062 3.68 1 68.44 214 ASN A C 1
ATOM 1707 O O . ASN A 1 214 ? -29.875 1.273 4.301 1 68.44 214 ASN A O 1
ATOM 1711 N N . ASN A 1 215 ? -32 1.821 3.717 1 57.91 215 ASN A N 1
ATOM 1712 C CA . ASN A 1 215 ? -32.594 0.505 3.926 1 57.91 215 ASN A CA 1
ATOM 1713 C C . ASN A 1 215 ? -32.5 -0.358 2.672 1 57.91 215 ASN A C 1
ATOM 1715 O O . ASN A 1 215 ? -32.844 -1.546 2.703 1 57.91 215 ASN A O 1
ATOM 1719 N N . SER A 1 216 ? -32.219 0.331 1.456 1 56.09 216 SER A N 1
ATOM 1720 C CA . SER A 1 216 ? -32.406 -0.488 0.261 1 56.09 216 SER A CA 1
ATOM 1721 C C . SER A 1 216 ? -31.141 -0.532 -0.574 1 56.09 216 SER A C 1
ATOM 1723 O O . SER A 1 216 ? -30.219 0.264 -0.359 1 56.09 216 SER A O 1
ATOM 1725 N N . THR A 1 217 ? -30.984 -1.508 -1.592 1 54.81 217 THR A N 1
ATOM 1726 C CA . THR A 1 217 ? -29.922 -1.791 -2.557 1 54.81 217 THR A CA 1
ATOM 1727 C C . THR A 1 217 ? -29.594 -0.548 -3.381 1 54.81 217 THR A C 1
ATOM 1729 O O . THR A 1 217 ? -28.438 -0.308 -3.713 1 54.81 217 THR A O 1
ATOM 1732 N N . LYS A 1 218 ? -30.656 0.191 -3.859 1 53.19 218 LYS A N 1
ATOM 1733 C CA . LYS A 1 218 ? -30.516 1.332 -4.762 1 53.19 218 LYS A CA 1
ATOM 1734 C C . LYS A 1 218 ? -29.734 2.463 -4.102 1 53.19 218 LYS A C 1
ATOM 1736 O O . LYS A 1 218 ? -29.109 3.273 -4.789 1 53.19 218 LYS A O 1
ATOM 1741 N N . ASP A 1 219 ? -29.375 2.309 -2.875 1 64.31 219 ASP A N 1
ATOM 1742 C CA . ASP A 1 219 ? -28.828 3.418 -2.098 1 64.31 219 ASP A CA 1
ATOM 1743 C C . ASP A 1 219 ? -27.344 3.238 -1.846 1 64.31 219 ASP A C 1
ATOM 1745 O O . ASP A 1 219 ? -26.688 4.129 -1.307 1 64.31 219 ASP A O 1
ATOM 1749 N N . ALA A 1 220 ? -26.844 2.182 -2.426 1 72.94 220 ALA A N 1
ATOM 1750 C CA . ALA A 1 220 ? -25.422 1.926 -2.221 1 72.94 220 ALA A CA 1
ATOM 1751 C C . ALA A 1 220 ? -24.578 2.895 -3.033 1 72.94 220 ALA A C 1
ATOM 1753 O O . ALA A 1 220 ? -23.422 3.154 -2.688 1 72.94 220 ALA A O 1
ATOM 1754 N N . ALA A 1 221 ? -25.172 3.488 -3.977 1 82.19 221 ALA A N 1
ATOM 1755 C CA . ALA A 1 221 ? -24.438 4.406 -4.848 1 82.19 221 ALA A CA 1
ATOM 1756 C C . ALA A 1 221 ? -24.094 5.703 -4.121 1 82.19 221 ALA A C 1
ATOM 1758 O O . ALA A 1 221 ? -23.203 6.445 -4.547 1 82.19 221 ALA A O 1
ATOM 1759 N N . SER A 1 222 ? -24.75 5.863 -3.041 1 90.5 222 SER A N 1
ATOM 1760 C CA . SER A 1 222 ? -24.516 7.098 -2.291 1 90.5 222 SER A CA 1
ATOM 1761 C C . SER A 1 222 ? -23.266 6.992 -1.429 1 90.5 222 SER A C 1
ATOM 1763 O O . SER A 1 222 ? -22.766 8 -0.928 1 90.5 222 SER A O 1
ATOM 1765 N N . LEU A 1 223 ? -22.797 5.785 -1.225 1 93.19 223 LEU A N 1
ATOM 1766 C CA . LEU A 1 223 ? -21.656 5.566 -0.337 1 93.19 223 LEU A CA 1
ATOM 1767 C C . LEU A 1 223 ? -20.344 5.711 -1.094 1 93.19 223 LEU A C 1
ATOM 1769 O O . LEU A 1 223 ? -20.125 5.023 -2.094 1 93.19 223 LEU A O 1
ATOM 1773 N N . VAL A 1 224 ? -19.562 6.586 -0.636 1 94.88 224 VAL A N 1
ATOM 1774 C CA . VAL A 1 224 ? -18.219 6.801 -1.174 1 94.88 224 VAL A CA 1
ATOM 1775 C C . VAL A 1 224 ? -17.188 6.363 -0.149 1 94.88 224 VAL A C 1
ATOM 1777 O O . VAL A 1 224 ? -17.234 6.773 1.014 1 94.88 224 VAL A O 1
ATOM 1780 N N . VAL A 1 225 ? -16.25 5.551 -0.623 1 96.94 225 VAL A N 1
ATOM 1781 C CA . VAL A 1 225 ? -15.25 5.023 0.292 1 96.94 225 VAL A CA 1
ATOM 1782 C C . VAL A 1 225 ? -13.859 5.453 -0.164 1 96.94 225 VAL A C 1
ATOM 1784 O O . VAL A 1 225 ? -13.523 5.34 -1.345 1 96.94 225 VAL A O 1
ATOM 1787 N N . SER A 1 226 ? -13.062 6.004 0.724 1 97.56 226 SER A N 1
ATOM 1788 C CA . SER A 1 226 ? -11.664 6.359 0.493 1 97.56 226 SER A CA 1
ATOM 1789 C C . SER A 1 226 ? -10.742 5.621 1.452 1 97.56 226 SER A C 1
ATOM 1791 O O . SER A 1 226 ? -11.078 5.418 2.619 1 97.56 226 SER A O 1
ATOM 1793 N N . GLY A 1 227 ? -9.516 5.211 0.994 1 96.62 227 GLY A N 1
ATOM 1794 C CA . GLY A 1 227 ? -8.516 4.578 1.844 1 96.62 227 GLY A CA 1
ATOM 1795 C C . GLY A 1 227 ? -7.559 3.688 1.078 1 96.62 227 GLY A C 1
ATOM 1796 O O . GLY A 1 227 ? -7.621 3.613 -0.151 1 96.62 227 GLY A O 1
ATOM 1797 N N . PRO A 1 228 ? -6.793 3.004 1.768 1 95.81 228 PRO A N 1
ATOM 1798 C CA . PRO A 1 228 ? -6.605 3.156 3.213 1 95.81 228 PRO A CA 1
ATOM 1799 C C . PRO A 1 228 ? -5.977 4.496 3.59 1 95.81 228 PRO A C 1
ATOM 1801 O O . PRO A 1 228 ? -5.176 5.039 2.824 1 95.81 228 PRO A O 1
ATOM 1804 N N . LEU A 1 229 ? -6.402 5.031 4.699 1 96.19 229 LEU A N 1
ATOM 1805 C CA . LEU A 1 229 ? -5.945 6.305 5.246 1 96.19 229 LEU A CA 1
ATOM 1806 C C . LEU A 1 229 ? -5.68 6.188 6.742 1 96.19 229 LEU A C 1
ATOM 1808 O O . LEU A 1 229 ? -6.086 5.207 7.375 1 96.19 229 LEU A O 1
ATOM 1812 N N . TRP A 1 230 ? -4.973 7.168 7.223 1 96.31 230 TRP A N 1
ATOM 1813 C CA . TRP A 1 230 ? -4.871 7.309 8.672 1 96.31 230 TRP A CA 1
ATOM 1814 C C . TRP A 1 230 ? -6.191 7.793 9.266 1 96.31 230 TRP A C 1
ATOM 1816 O O . TRP A 1 230 ? -6.715 8.836 8.859 1 96.31 230 TRP A O 1
ATOM 1826 N N . THR A 1 231 ? -6.762 7.043 10.148 1 96.12 231 THR A N 1
ATOM 1827 C CA . THR A 1 231 ? -8.047 7.406 10.727 1 96.12 231 THR A CA 1
ATOM 1828 C C . THR A 1 231 ? -7.891 7.797 12.195 1 96.12 231 THR A C 1
ATOM 1830 O O . THR A 1 231 ? -8.883 8.039 12.883 1 96.12 231 THR A O 1
ATOM 1833 N N . GLY A 1 232 ? -6.66 7.879 12.656 1 94.5 232 GLY A N 1
ATOM 1834 C CA . GLY A 1 232 ? -6.375 8.219 14.039 1 94.5 232 GLY A CA 1
ATOM 1835 C C . GLY A 1 232 ? -6.211 9.711 14.266 1 94.5 232 GLY A C 1
ATOM 1836 O O . GLY A 1 232 ? -6.566 10.516 13.406 1 94.5 232 GLY A O 1
ATOM 1837 N N . PRO A 1 233 ? -5.695 10.039 15.445 1 95.31 233 PRO A N 1
ATOM 1838 C CA . PRO A 1 233 ? -5.531 11.461 15.789 1 95.31 233 PRO A CA 1
ATOM 1839 C C . PRO A 1 233 ? -4.504 12.164 14.906 1 95.31 233 PRO A C 1
ATOM 1841 O O . PRO A 1 233 ? -3.482 11.578 14.555 1 95.31 233 PRO A O 1
ATOM 1844 N N . LEU A 1 234 ? -4.766 13.344 14.617 1 97.25 234 LEU A N 1
ATOM 1845 C CA . LEU A 1 234 ? -3.846 14.148 13.82 1 97.25 234 LEU A CA 1
ATOM 1846 C C . LEU A 1 234 ? -2.686 14.656 14.672 1 97.25 234 LEU A C 1
ATOM 1848 O O . LEU A 1 234 ? -1.609 14.953 14.148 1 97.25 234 LEU A O 1
ATOM 1852 N N . HIS A 1 235 ? -3.031 14.766 15.984 1 97.31 235 HIS A N 1
ATOM 1853 C CA . HIS A 1 235 ? -2.066 15.344 16.922 1 97.31 235 HIS A CA 1
ATOM 1854 C C . HIS A 1 235 ? -1.922 14.477 18.172 1 97.31 235 HIS A C 1
ATOM 1856 O O . HIS A 1 235 ? -2.855 13.766 18.547 1 97.31 235 HIS A O 1
ATOM 1862 N N . SER A 1 236 ? -0.712 14.578 18.688 1 97.38 236 SER A N 1
ATOM 1863 C CA . SER A 1 236 ? -0.52 14.156 20.078 1 97.38 236 SER A CA 1
ATOM 1864 C C . SER A 1 236 ? -0.807 15.297 21.047 1 97.38 236 SER A C 1
ATOM 1866 O O . SER A 1 236 ? -0.049 16.266 21.109 1 97.38 236 SER A O 1
ATOM 1868 N N . GLY A 1 237 ? -1.88 15.125 21.797 1 97.69 237 GLY A N 1
ATOM 1869 C CA . GLY A 1 237 ? -2.221 16.172 22.766 1 97.69 237 GLY A CA 1
ATOM 1870 C C . GLY A 1 237 ? -1.082 16.5 23.703 1 97.69 237 GLY A C 1
ATOM 1871 O O . GLY A 1 237 ? -0.826 17.672 23.984 1 97.69 237 GLY A O 1
ATOM 1872 N N . ALA A 1 238 ? -0.449 15.477 24.141 1 97.75 238 ALA A N 1
ATOM 1873 C CA . ALA A 1 238 ? 0.679 15.664 25.062 1 97.75 238 ALA A CA 1
ATOM 1874 C C . ALA A 1 238 ? 1.798 16.453 24.391 1 97.75 238 ALA A C 1
ATOM 1876 O O . ALA A 1 238 ? 2.389 17.344 25 1 97.75 238 ALA A O 1
ATOM 1877 N N . TYR A 1 239 ? 2.072 16.156 23.203 1 97.75 239 TYR A N 1
ATOM 1878 C CA . TYR A 1 239 ? 3.139 16.844 22.484 1 97.75 239 TYR A CA 1
ATOM 1879 C C . TYR A 1 239 ? 2.781 18.297 22.234 1 97.75 239 TYR A C 1
ATOM 1881 O O . TYR A 1 239 ? 3.631 19.188 22.359 1 97.75 239 TYR A O 1
ATOM 1889 N N . ILE A 1 240 ? 1.539 18.547 21.875 1 98 240 ILE A N 1
ATOM 1890 C CA . ILE A 1 240 ? 1.082 19.906 21.625 1 98 240 ILE A CA 1
ATOM 1891 C C . ILE A 1 240 ? 1.173 20.719 22.922 1 98 240 ILE A C 1
ATOM 1893 O O . ILE A 1 240 ? 1.572 21.891 22.906 1 98 240 ILE A O 1
ATOM 1897 N N . MET A 1 241 ? 0.786 20.125 23.953 1 97.62 241 MET A N 1
ATOM 1898 C CA . MET A 1 241 ? 0.874 20.797 25.25 1 97.62 241 MET A CA 1
ATOM 1899 C C . MET A 1 241 ? 2.318 21.156 25.578 1 97.62 241 MET A C 1
ATOM 1901 O O . MET A 1 241 ? 2.596 22.25 26.078 1 97.62 241 MET A O 1
ATOM 1905 N N . GLU A 1 242 ? 3.176 20.234 25.312 1 97.44 242 GLU A N 1
ATOM 1906 C CA . GLU A 1 242 ? 4.598 20.5 25.516 1 97.44 242 GLU A CA 1
ATOM 1907 C C . GLU A 1 242 ? 5.066 21.672 24.656 1 97.44 242 GLU A C 1
ATOM 1909 O O . GLU A 1 242 ? 5.84 22.516 25.109 1 97.44 242 GLU A O 1
ATOM 1914 N N . MET A 1 243 ? 4.629 21.703 23.453 1 96.38 243 MET A N 1
ATOM 1915 C CA . MET A 1 243 ? 4.984 22.797 22.547 1 96.38 243 MET A CA 1
ATOM 1916 C C . MET A 1 243 ? 4.449 24.125 23.062 1 96.38 243 MET A C 1
ATOM 1918 O O . MET A 1 243 ? 5.141 25.141 23 1 96.38 243 MET A O 1
ATOM 1922 N N . LEU A 1 244 ? 3.236 24.094 23.562 1 95.5 244 LEU A N 1
ATOM 1923 C CA . LEU A 1 244 ? 2.619 25.312 24.094 1 95.5 244 LEU A CA 1
ATOM 1924 C C . LEU A 1 244 ? 3.4 25.828 25.297 1 95.5 244 LEU A C 1
ATOM 1926 O O . LEU A 1 244 ? 3.662 27.031 25.406 1 95.5 244 LEU A O 1
ATOM 1930 N N . ASN A 1 245 ? 3.785 24.922 26.141 1 95.62 245 ASN A N 1
ATOM 1931 C CA . ASN A 1 245 ? 4.574 25.297 27.312 1 95.62 245 ASN A CA 1
ATOM 1932 C C . ASN A 1 245 ? 5.926 25.891 26.922 1 95.62 245 ASN A C 1
ATOM 1934 O O . ASN A 1 245 ? 6.367 26.891 27.484 1 95.62 245 ASN A O 1
ATOM 1938 N N . LEU A 1 246 ? 6.57 25.281 26 1 93.88 246 LEU A N 1
ATOM 1939 C CA . LEU A 1 246 ? 7.863 25.766 25.531 1 93.88 246 LEU A CA 1
ATOM 1940 C C . LEU A 1 246 ? 7.734 27.125 24.875 1 93.88 246 LEU A C 1
ATOM 1942 O O . LEU A 1 246 ? 8.602 28 25.062 1 93.88 246 LEU A O 1
ATOM 1946 N N . ALA A 1 247 ? 6.676 27.281 24.094 1 93.81 247 ALA A N 1
ATOM 1947 C CA . ALA A 1 247 ? 6.426 28.562 23.453 1 93.81 247 ALA A CA 1
ATOM 1948 C C . ALA A 1 247 ? 6.246 29.672 24.484 1 93.81 247 ALA A C 1
ATOM 1950 O O . ALA A 1 247 ? 6.691 30.812 24.281 1 93.81 247 ALA A O 1
ATOM 1951 N N . GLU A 1 248 ? 5.574 29.359 25.531 1 91.94 248 GLU A N 1
ATOM 1952 C CA . GLU A 1 248 ? 5.402 30.328 26.625 1 91.94 248 GLU A CA 1
ATOM 1953 C C . GLU A 1 248 ? 6.738 30.656 27.281 1 91.94 248 GLU A C 1
ATOM 1955 O O . GLU A 1 248 ? 7.027 31.828 27.531 1 91.94 248 GLU A O 1
ATOM 1960 N N . GLN A 1 249 ? 7.508 29.688 27.5 1 91.81 249 GLN A N 1
ATOM 1961 C CA . GLN A 1 249 ? 8.82 29.875 28.109 1 91.81 249 GLN A CA 1
ATOM 1962 C C . GLN A 1 249 ? 9.727 30.734 27.234 1 91.81 249 GLN A C 1
ATOM 1964 O O . GLN A 1 249 ? 10.531 31.516 27.75 1 91.81 249 GLN A O 1
ATOM 1969 N N . TRP A 1 250 ? 9.539 30.578 25.922 1 89.94 250 TRP A N 1
ATOM 1970 C CA . TRP A 1 250 ? 10.422 31.281 25 1 89.94 250 TRP A CA 1
ATOM 1971 C C . TRP A 1 250 ? 9.844 32.656 24.641 1 89.94 250 TRP A C 1
ATOM 1973 O O . TRP A 1 250 ? 10.445 33.406 23.859 1 89.94 250 TRP A O 1
ATOM 1983 N N . GLY A 1 251 ? 8.656 32.938 25.094 1 88.25 251 GLY A N 1
ATOM 1984 C CA . GLY A 1 251 ? 8.023 34.219 24.859 1 88.25 251 GLY A CA 1
ATOM 1985 C C . GLY A 1 251 ? 7.375 34.312 23.484 1 88.25 251 GLY A C 1
ATOM 1986 O O . GLY A 1 251 ? 7.184 35.438 22.969 1 88.25 251 GLY A O 1
ATOM 1987 N N . TRP A 1 252 ? 7.109 33.156 22.859 1 89.38 252 TRP A N 1
ATOM 1988 C CA . TRP A 1 252 ? 6.496 33.156 21.531 1 89.38 252 TRP A CA 1
ATOM 1989 C C . TRP A 1 252 ? 4.98 33.281 21.625 1 89.38 252 TRP A C 1
ATOM 1991 O O . TRP A 1 252 ? 4.312 33.594 20.641 1 89.38 252 TRP A O 1
ATOM 2001 N N . VAL A 1 253 ? 4.473 32.969 22.844 1 87.75 253 VAL A N 1
ATOM 2002 C CA . VAL A 1 253 ? 3.051 33.156 23.125 1 87.75 253 VAL A CA 1
ATOM 2003 C C . VAL A 1 253 ? 2.861 34 24.391 1 87.75 253 VAL A C 1
ATOM 2005 O O . VAL A 1 253 ? 3.777 34.094 25.203 1 87.75 253 VAL A O 1
ATOM 2008 N N . GLY A 1 254 ? 1.726 34.594 24.516 1 77.38 254 GLY A N 1
ATOM 2009 C CA . GLY A 1 254 ? 1.452 35.438 25.672 1 77.38 254 GLY A CA 1
ATOM 2010 C C . GLY A 1 254 ? 1.195 36.906 25.281 1 77.38 254 GLY A C 1
ATOM 2011 O O . GLY A 1 254 ? 0.989 37.188 24.109 1 77.38 254 GLY A O 1
ATOM 2012 N N . LYS A 1 255 ? 1.097 37.719 26.219 1 68.19 255 LYS A N 1
ATOM 2013 C CA . LYS A 1 255 ? 0.632 39.125 26.125 1 68.19 255 LYS A CA 1
ATOM 2014 C C . LYS A 1 255 ? 1.445 39.906 25.109 1 68.19 255 LYS A C 1
ATOM 2016 O O . LYS A 1 255 ? 0.893 40.719 24.359 1 68.19 255 LYS A O 1
ATOM 2021 N N . ASP A 1 256 ? 2.67 39.594 25.016 1 68.81 256 ASP A N 1
ATOM 2022 C CA . ASP A 1 256 ? 3.523 40.438 24.172 1 68.81 256 ASP A CA 1
ATOM 2023 C C . ASP A 1 256 ? 3.768 39.812 22.812 1 68.81 256 ASP A C 1
ATOM 2025 O O . ASP A 1 256 ? 4.398 40.406 21.938 1 68.81 256 ASP A O 1
ATOM 2029 N N . ALA A 1 257 ? 3.254 38.594 22.688 1 71 257 ALA A N 1
ATOM 2030 C CA . ALA A 1 257 ? 3.479 37.906 21.422 1 71 257 ALA A CA 1
ATOM 2031 C C . ALA A 1 257 ? 2.215 37.875 20.578 1 71 257 ALA A C 1
ATOM 2033 O O . ALA A 1 257 ? 1.125 38.188 21.062 1 71 257 ALA A O 1
ATOM 2034 N N . GLY A 1 258 ? 2.336 37.812 19.312 1 70.12 258 GLY A N 1
ATOM 2035 C CA . GLY A 1 258 ? 1.179 37.594 18.469 1 70.12 258 GLY A CA 1
ATOM 2036 C C . GLY A 1 258 ? 0.338 36.406 18.906 1 70.12 258 GLY A C 1
ATOM 2037 O O . GLY A 1 258 ? 0.841 35.469 19.547 1 70.12 258 GLY A O 1
ATOM 2038 N N . THR A 1 259 ? -0.866 36.438 18.734 1 78 259 THR A N 1
ATOM 2039 C CA . THR A 1 259 ? -1.802 35.469 19.25 1 78 259 THR A CA 1
ATOM 2040 C C . THR A 1 259 ? -1.959 34.281 18.266 1 78 259 THR A C 1
ATOM 2042 O O . THR A 1 259 ? -2.562 33.281 18.609 1 78 259 THR A O 1
ATOM 2045 N N . GLY A 1 260 ? -1.234 34.375 17.172 1 88.38 260 GLY A N 1
ATOM 2046 C CA . GLY A 1 260 ? -1.477 33.406 16.125 1 88.38 260 GLY A CA 1
ATOM 2047 C C . GLY A 1 260 ? -1.038 32 16.516 1 88.38 260 GLY A C 1
ATOM 2048 O O . GLY A 1 260 ? -1.82 31.047 16.422 1 88.38 260 GLY A O 1
ATOM 2049 N N . LEU A 1 261 ? 0.164 31.922 16.984 1 93.12 261 LEU A N 1
ATOM 2050 C CA . LEU A 1 261 ? 0.721 30.625 17.344 1 93.12 261 LEU A CA 1
ATOM 2051 C C . LEU A 1 261 ? -0.056 30.016 18.5 1 93.12 261 LEU A C 1
ATOM 2053 O O . LEU A 1 261 ? -0.372 28.812 18.484 1 93.12 261 LEU A O 1
ATOM 2057 N N . GLU A 1 262 ? -0.329 30.828 19.484 1 94.25 262 GLU A N 1
ATOM 2058 C CA . GLU A 1 262 ? -1.07 30.344 20.656 1 94.25 262 GLU A CA 1
ATOM 2059 C C . GLU A 1 262 ? -2.443 29.812 20.25 1 94.25 262 GLU A C 1
ATOM 2061 O O . GLU A 1 262 ? -2.857 28.734 20.703 1 94.25 262 GLU A O 1
ATOM 2066 N N . LYS A 1 263 ? -3.145 30.562 19.422 1 93.75 263 LYS A N 1
ATOM 2067 C CA . LYS A 1 263 ? -4.465 30.156 18.953 1 93.75 263 LYS A CA 1
ATOM 2068 C C . LYS A 1 263 ? -4.391 28.844 18.188 1 93.75 263 LYS A C 1
ATOM 2070 O O . LYS A 1 263 ? -5.238 27.969 18.359 1 93.75 263 LYS A O 1
ATOM 2075 N N . LEU A 1 264 ? -3.354 28.766 17.422 1 95.19 264 LEU A N 1
ATOM 2076 C CA . LEU A 1 264 ? -3.176 27.547 16.609 1 95.19 264 LEU A CA 1
ATOM 2077 C C . LEU A 1 264 ? -2.926 26.344 17.516 1 95.19 264 LEU A C 1
ATOM 2079 O O . LEU A 1 264 ? -3.578 25.312 17.359 1 95.19 264 LEU A O 1
ATOM 2083 N N . LEU A 1 265 ? -2.021 26.453 18.438 1 96.88 265 LEU A N 1
ATOM 2084 C CA . LEU A 1 265 ? -1.674 25.328 19.312 1 96.88 265 LEU A CA 1
ATOM 2085 C C . LEU A 1 265 ? -2.857 24.938 20.188 1 96.88 265 LEU A C 1
ATOM 2087 O O . LEU A 1 265 ? -3.111 23.75 20.391 1 96.88 265 LEU A O 1
ATOM 2091 N N . LYS A 1 266 ? -3.574 25.906 20.641 1 95.88 266 LYS A N 1
ATOM 2092 C CA . LYS A 1 266 ? -4.75 25.625 21.453 1 95.88 266 LYS A CA 1
ATOM 2093 C C . LYS A 1 266 ? -5.824 24.906 20.641 1 95.88 266 LYS A C 1
ATOM 2095 O O . LYS A 1 266 ? -6.484 23.984 21.125 1 95.88 266 LYS A O 1
ATOM 2100 N N . ARG A 1 267 ? -5.973 25.359 19.422 1 96.12 267 ARG A N 1
ATOM 2101 C CA . ARG A 1 267 ? -6.918 24.703 18.516 1 96.12 267 ARG A CA 1
ATOM 2102 C C . ARG A 1 267 ? -6.523 23.25 18.266 1 96.12 267 ARG A C 1
ATOM 2104 O O . ARG A 1 267 ? -7.375 22.359 18.297 1 96.12 267 ARG A O 1
ATOM 2111 N N . MET A 1 268 ? -5.25 23.047 18.062 1 97.75 268 MET A N 1
ATOM 2112 C CA . MET A 1 268 ? -4.758 21.688 17.828 1 97.75 268 MET A CA 1
ATOM 2113 C C . MET A 1 268 ? -4.938 20.812 19.062 1 97.75 268 MET A C 1
ATOM 2115 O O . MET A 1 268 ? -5.207 19.625 18.953 1 97.75 268 MET A O 1
ATOM 2119 N N . LEU A 1 269 ? -4.789 21.469 20.172 1 97.31 269 LEU A N 1
ATOM 2120 C CA . LEU A 1 269 ? -5 20.75 21.422 1 97.31 269 LEU A CA 1
ATOM 2121 C C . LEU A 1 269 ? -6.457 20.312 21.562 1 97.31 269 LEU A C 1
ATOM 2123 O O . LEU A 1 269 ? -6.734 19.172 21.953 1 97.31 269 LEU A O 1
ATOM 2127 N N . GLU A 1 270 ? -7.371 21.172 21.219 1 96.5 270 GLU A N 1
ATOM 2128 C CA . GLU A 1 270 ? -8.789 20.844 21.25 1 96.5 270 GLU A CA 1
ATOM 2129 C C . GLU A 1 270 ? -9.109 19.719 20.25 1 96.5 270 GLU A C 1
ATOM 2131 O O . GLU A 1 270 ? -9.883 18.812 20.562 1 96.5 270 GLU A O 1
ATOM 2136 N N . GLU A 1 271 ? -8.484 19.734 19.125 1 96.88 271 GLU A N 1
ATOM 2137 C CA . GLU A 1 271 ? -8.68 18.734 18.094 1 96.88 271 GLU A CA 1
ATOM 2138 C C . GLU A 1 271 ? -8.164 17.359 18.531 1 96.88 271 GLU A C 1
ATOM 2140 O O . GLU A 1 271 ? -8.516 16.344 17.953 1 96.88 271 GLU A O 1
ATOM 2145 N N . SER A 1 272 ? -7.348 17.375 19.547 1 96.44 272 SER A N 1
ATOM 2146 C CA . SER A 1 272 ? -6.676 16.141 19.953 1 96.44 272 SER A CA 1
ATOM 2147 C C . SER A 1 272 ? -7.543 15.336 20.922 1 96.44 272 SER A C 1
ATOM 2149 O O . SER A 1 272 ? -7.141 14.266 21.375 1 96.44 272 SER A O 1
ATOM 2151 N N . ASP A 1 273 ? -8.773 15.836 21.203 1 96 273 ASP A N 1
ATOM 2152 C CA . ASP A 1 273 ? -9.703 15.047 22.016 1 96 273 ASP A CA 1
ATOM 2153 C C . ASP A 1 273 ? -9.914 13.664 21.422 1 96 273 ASP A C 1
ATOM 2155 O O . ASP A 1 273 ? -10.32 13.539 20.266 1 96 273 ASP A O 1
ATOM 2159 N N . PRO A 1 274 ? -9.625 12.602 22.219 1 93.69 274 PRO A N 1
ATOM 2160 C CA . PRO A 1 274 ? -9.695 11.234 21.688 1 93.69 274 PRO A CA 1
ATOM 2161 C C . PRO A 1 274 ? -11.109 10.844 21.266 1 93.69 274 PRO A C 1
ATOM 2163 O O . PRO A 1 274 ? -11.281 9.883 20.5 1 93.69 274 PRO A O 1
ATOM 2166 N N . ARG A 1 275 ? -12.078 11.578 21.812 1 96 275 ARG A N 1
ATOM 2167 C CA . ARG A 1 275 ? -13.461 11.273 21.453 1 96 275 ARG A CA 1
ATOM 2168 C C . ARG A 1 275 ? -13.773 11.766 20.031 1 96 275 ARG A C 1
ATOM 2170 O O . ARG A 1 275 ? -14.773 11.359 19.438 1 96 275 ARG A O 1
ATOM 2177 N N . LEU A 1 276 ? -12.992 12.531 19.406 1 96.94 276 LEU A N 1
ATOM 2178 C CA . LEU A 1 276 ? -13.281 13.133 18.109 1 96.94 276 LEU A CA 1
ATOM 2179 C C . LEU A 1 276 ? -12.828 12.219 16.969 1 96.94 276 LEU A C 1
ATOM 2181 O O . LEU A 1 276 ? -11.672 11.781 16.938 1 96.94 276 LEU A O 1
ATOM 2185 N N . PRO A 1 277 ? -13.688 12 16.016 1 94.88 277 PRO A N 1
ATOM 2186 C CA . PRO A 1 277 ? -13.32 11.188 14.859 1 94.88 277 PRO A CA 1
ATOM 2187 C C . PRO A 1 277 ? -12.602 11.984 13.781 1 94.88 277 PRO A C 1
ATOM 2189 O O . PRO A 1 277 ? -12.32 13.172 13.969 1 94.88 277 PRO A O 1
ATOM 2192 N N . PHE A 1 278 ? -12.289 11.344 12.766 1 96.06 278 PHE A N 1
ATOM 2193 C CA . PHE A 1 278 ? -11.75 11.992 11.578 1 96.06 278 PHE A CA 1
ATOM 2194 C C . PHE A 1 278 ? -12.781 12.922 10.945 1 96.06 278 PHE A C 1
ATOM 2196 O O . PHE A 1 278 ? -13.977 12.805 11.227 1 96.06 278 PHE A O 1
ATOM 2203 N N . GLY A 1 279 ? -12.227 13.836 10.156 1 96.06 279 GLY A N 1
ATOM 2204 C CA . GLY A 1 279 ? -13.094 14.703 9.367 1 96.06 279 GLY A CA 1
ATOM 2205 C C . GLY A 1 279 ? -13.656 15.867 10.164 1 96.06 279 GLY A C 1
ATOM 2206 O O . GLY A 1 279 ? -13.258 16.094 11.312 1 96.06 279 GLY A O 1
ATOM 2207 N N . TYR A 1 280 ? -14.43 16.641 9.508 1 97.5 280 TYR A N 1
ATOM 2208 C CA . TYR A 1 280 ? -15.188 17.734 10.102 1 97.5 280 TYR A CA 1
ATOM 2209 C C . TYR A 1 280 ? -16.5 17.969 9.359 1 97.5 280 TYR A C 1
ATOM 2211 O O . TYR A 1 280 ? -16.688 17.453 8.258 1 97.5 280 TYR A O 1
ATOM 2219 N N . ILE A 1 281 ? -17.375 18.672 10.016 1 97.12 281 ILE A N 1
ATOM 2220 C CA . ILE A 1 281 ? -18.672 19 9.445 1 97.12 281 ILE A CA 1
ATOM 2221 C C . ILE A 1 281 ? -18.781 20.516 9.219 1 97.12 281 ILE A C 1
ATOM 2223 O O . ILE A 1 281 ? -18.594 21.297 10.156 1 97.12 281 ILE A O 1
ATOM 2227 N N . LYS A 1 282 ? -19.047 20.828 8.008 1 96.31 282 LYS A N 1
ATOM 2228 C CA . LYS A 1 282 ? -19.266 22.25 7.715 1 96.31 282 LYS A CA 1
ATOM 2229 C C . LYS A 1 282 ? -20.625 22.703 8.195 1 96.31 282 LYS A C 1
ATOM 2231 O O . LYS A 1 282 ? -21.641 22.031 7.953 1 96.31 282 LYS A O 1
ATOM 2236 N N . LEU A 1 283 ? -20.672 23.812 8.781 1 96.5 283 LEU A N 1
ATOM 2237 C CA . LEU A 1 283 ? -21.922 24.297 9.367 1 96.5 283 LEU A CA 1
ATOM 2238 C C . LEU A 1 283 ? -22.938 24.641 8.281 1 96.5 283 LEU A C 1
ATOM 2240 O O . LEU A 1 283 ? -24.141 24.484 8.484 1 96.5 283 LEU A O 1
ATOM 2244 N N . ASP A 1 284 ? -22.422 25.094 7.152 1 95.56 284 ASP A N 1
ATOM 2245 C CA . ASP A 1 284 ? -23.328 25.391 6.043 1 95.56 284 ASP A CA 1
ATOM 2246 C C . ASP A 1 284 ? -24.031 24.125 5.555 1 95.56 284 ASP A C 1
ATOM 2248 O O . ASP A 1 284 ? -25.188 24.188 5.109 1 95.56 284 ASP A O 1
ATOM 2252 N N . GLU A 1 285 ? -23.344 23.062 5.578 1 95.56 285 GLU A N 1
ATOM 2253 C CA . GLU A 1 285 ? -23.969 21.797 5.18 1 95.56 285 GLU A CA 1
ATOM 2254 C C . GLU A 1 285 ? -25.062 21.391 6.16 1 95.56 285 GLU A C 1
ATOM 2256 O O . GLU A 1 285 ? -26.141 20.938 5.75 1 95.56 285 GLU A O 1
ATOM 2261 N N . VAL A 1 286 ? -24.781 21.5 7.414 1 96 286 VAL A N 1
ATOM 2262 C CA . VAL A 1 286 ? -25.766 21.188 8.445 1 96 286 VAL A CA 1
ATOM 2263 C C . VAL A 1 286 ? -27 22.062 8.258 1 96 286 VAL A C 1
ATOM 2265 O O . VAL A 1 286 ? -28.141 21.562 8.281 1 96 286 VAL A O 1
ATOM 2268 N N . ALA A 1 287 ? -26.734 23.312 8.062 1 96.12 287 ALA A N 1
ATOM 2269 C CA . ALA A 1 287 ? -27.828 24.266 7.891 1 96.12 287 ALA A CA 1
ATOM 2270 C C . ALA A 1 287 ? -28.656 23.922 6.656 1 96.12 287 ALA A C 1
ATOM 2272 O O . ALA A 1 287 ? -29.891 23.969 6.699 1 96.12 287 ALA A O 1
ATOM 2273 N N . SER A 1 288 ? -27.969 23.656 5.59 1 96.31 288 SER A N 1
ATOM 2274 C CA . SER A 1 288 ? -28.641 23.312 4.344 1 96.31 288 SER A CA 1
ATOM 2275 C C . SER A 1 288 ? -29.531 22.078 4.516 1 96.31 288 SER A C 1
ATOM 2277 O O . SER A 1 288 ? -30.688 22.062 4.098 1 96.31 288 SER A O 1
ATOM 2279 N N . ARG A 1 289 ? -29.062 21.094 5.184 1 94.88 289 ARG A N 1
ATOM 2280 C CA . ARG A 1 289 ? -29.797 19.859 5.379 1 94.88 289 ARG A CA 1
ATOM 2281 C C . ARG A 1 289 ? -30.938 20.047 6.371 1 94.88 289 ARG A C 1
ATOM 2283 O O . ARG A 1 289 ? -32 19.406 6.25 1 94.88 289 ARG A O 1
ATOM 2290 N N . ALA A 1 290 ? -30.703 20.875 7.285 1 95.56 290 ALA A N 1
ATOM 2291 C CA . ALA A 1 290 ? -31.734 21.188 8.281 1 95.56 290 ALA A CA 1
ATOM 2292 C C . ALA A 1 290 ? -32.75 22.188 7.734 1 95.56 290 ALA A C 1
ATOM 2294 O O . ALA A 1 290 ? -33.781 22.406 8.336 1 95.56 290 ALA A O 1
ATOM 2295 N N . GLN A 1 291 ? -32.438 22.766 6.629 1 95.31 291 GLN A N 1
ATOM 2296 C CA . GLN A 1 291 ? -33.25 23.828 6.043 1 95.31 291 GLN A CA 1
ATOM 2297 C C . GLN A 1 291 ? -33.438 24.984 7.023 1 95.31 291 GLN A C 1
ATOM 2299 O O . GLN A 1 291 ? -34.562 25.406 7.262 1 95.31 291 GLN A O 1
ATOM 2304 N N . THR A 1 292 ? -32.344 25.406 7.594 1 93.94 292 THR A N 1
ATOM 2305 C CA . THR A 1 292 ? -32.281 26.531 8.523 1 93.94 292 THR A CA 1
ATOM 2306 C C . THR A 1 292 ? -31.156 27.484 8.172 1 93.94 292 THR A C 1
ATOM 2308 O O . THR A 1 292 ? -30.359 27.203 7.273 1 93.94 292 THR A O 1
ATOM 2311 N N . ASN A 1 293 ? -31.172 28.609 8.906 1 93.06 293 ASN A N 1
ATOM 2312 C CA . ASN A 1 293 ? -29.984 29.469 8.844 1 93.06 293 ASN A CA 1
ATOM 2313 C C . ASN A 1 293 ? -28.781 28.812 9.531 1 93.06 293 ASN A C 1
ATOM 2315 O O . ASN A 1 293 ? -28.953 27.953 10.406 1 93.06 293 ASN A O 1
ATOM 2319 N N . THR A 1 294 ? -27.641 29.203 9.117 1 92.5 294 THR A N 1
ATOM 2320 C CA . THR A 1 294 ? -26.422 28.656 9.719 1 92.5 294 THR A CA 1
ATOM 2321 C C . THR A 1 294 ? -26.219 29.219 11.125 1 92.5 294 THR A C 1
ATOM 2323 O O . THR A 1 294 ? -26.078 30.422 11.305 1 92.5 294 THR A O 1
ATOM 2326 N N . PRO A 1 295 ? -26.281 28.359 12.047 1 91.19 295 PRO A N 1
ATOM 2327 C CA . PRO A 1 295 ? -25.984 28.844 13.406 1 91.19 295 PRO A CA 1
ATOM 2328 C C . PRO A 1 295 ? -24.516 29.219 13.578 1 91.19 295 PRO A C 1
ATOM 2330 O O . PRO A 1 295 ? -23.672 28.828 12.773 1 91.19 295 PRO A O 1
ATOM 2333 N N . SER A 1 296 ? -24.297 30.031 14.562 1 93.81 296 SER A N 1
ATOM 2334 C CA . SER A 1 296 ? -22.906 30.328 14.867 1 93.81 296 SER A CA 1
ATOM 2335 C C . SER A 1 296 ? -22.172 29.109 15.391 1 93.81 296 SER A C 1
ATOM 2337 O O . SER A 1 296 ? -22.781 28.219 15.992 1 93.81 296 SER A O 1
ATOM 2339 N N . ILE A 1 297 ? -20.938 29.047 15.195 1 96 297 ILE A N 1
ATOM 2340 C CA . ILE A 1 297 ? -20.109 27.922 15.633 1 96 297 ILE A CA 1
ATOM 2341 C C . ILE A 1 297 ? -20.219 27.766 17.141 1 96 297 ILE A C 1
ATOM 2343 O O . ILE A 1 297 ? -20.328 26.641 17.641 1 96 297 ILE A O 1
ATOM 2347 N N . SER A 1 298 ? -20.25 28.859 17.891 1 95.75 298 SER A N 1
ATOM 2348 C CA . SER A 1 298 ? -20.312 28.812 19.344 1 95.75 298 SER A CA 1
ATOM 2349 C C . SER A 1 298 ? -21.641 28.219 19.828 1 95.75 298 SER A C 1
ATOM 2351 O O . SER A 1 298 ? -21.672 27.438 20.781 1 95.75 298 SER A O 1
ATOM 2353 N N . THR A 1 299 ? -22.672 28.578 19.125 1 96.12 299 THR A N 1
ATOM 2354 C CA . THR A 1 299 ? -24 28.109 19.516 1 96.12 299 THR A CA 1
ATOM 2355 C C . THR A 1 299 ? -24.141 26.609 19.297 1 96.12 299 THR A C 1
ATOM 2357 O O . THR A 1 299 ? -24.625 25.891 20.188 1 96.12 299 THR A O 1
ATOM 2360 N N . ILE A 1 300 ? -23.734 26.203 18.219 1 96.44 300 ILE A N 1
ATOM 2361 C CA . ILE A 1 300 ? -23.875 24.781 17.922 1 96.44 300 ILE A CA 1
ATOM 2362 C C . ILE A 1 300 ? -22.953 23.969 18.828 1 96.44 300 ILE A C 1
ATOM 2364 O O . ILE A 1 300 ? -23.328 22.906 19.312 1 96.44 300 ILE A O 1
ATOM 2368 N N . MET A 1 301 ? -21.734 24.406 19.062 1 97.12 301 MET A N 1
ATOM 2369 C CA . MET A 1 301 ? -20.797 23.703 19.922 1 97.12 301 MET A CA 1
ATOM 2370 C C . MET A 1 301 ? -21.328 23.609 21.344 1 97.12 301 MET A C 1
ATOM 2372 O O . MET A 1 301 ? -21.234 22.562 21.984 1 97.12 301 MET A O 1
ATOM 2376 N N . SER A 1 302 ? -21.875 24.703 21.797 1 97.19 302 SER A N 1
ATOM 2377 C CA . SER A 1 302 ? -22.453 24.719 23.125 1 97.19 302 SER A CA 1
ATOM 2378 C C . SER A 1 302 ? -23.594 23.719 23.25 1 97.19 302 SER A C 1
ATOM 2380 O O . SER A 1 302 ? -23.703 23 24.25 1 97.19 302 SER A O 1
ATOM 2382 N N . SER A 1 303 ? -24.438 23.688 22.203 1 97.56 303 SER A N 1
ATOM 2383 C CA . SER A 1 303 ? -25.562 22.75 22.203 1 97.56 303 SER A CA 1
ATOM 2384 C C . SER A 1 303 ? -25.078 21.312 22.156 1 97.56 303 SER A C 1
ATOM 2386 O O . SER A 1 303 ? -25.641 20.438 22.828 1 97.56 303 SER A O 1
ATOM 2388 N N . LEU A 1 304 ? -24.031 21.078 21.422 1 98.12 304 LEU A N 1
ATOM 2389 C CA . LEU A 1 304 ? -23.453 19.734 21.344 1 98.12 304 LEU A CA 1
ATOM 2390 C C . LEU A 1 304 ? -22.891 19.312 22.703 1 98.12 304 LEU A C 1
ATOM 2392 O O . LEU A 1 304 ? -23.141 18.203 23.156 1 98.12 304 LEU A O 1
ATOM 2396 N N . HIS A 1 305 ? -22.188 20.234 23.312 1 97.88 305 HIS A N 1
ATOM 2397 C CA . HIS A 1 305 ? -21.625 19.953 24.625 1 97.88 305 HIS A CA 1
ATOM 2398 C C . HIS A 1 305 ? -22.703 19.672 25.656 1 97.88 305 HIS A C 1
ATOM 2400 O O . HIS A 1 305 ? -22.562 18.781 26.484 1 97.88 305 HIS A O 1
ATOM 2406 N N . LYS A 1 306 ? -23.719 20.422 25.578 1 97.31 306 LYS A N 1
ATOM 2407 C CA . LYS A 1 306 ? -24.828 20.234 26.516 1 97.31 306 LYS A CA 1
ATOM 2408 C C . LYS A 1 306 ? -25.469 18.859 26.359 1 97.31 306 LYS A C 1
ATOM 2410 O O . LYS A 1 306 ? -25.938 18.266 27.328 1 97.31 306 LYS A O 1
ATOM 2415 N N . GLU A 1 307 ? -25.422 18.375 25.172 1 97.31 307 GLU A N 1
ATOM 2416 C CA . GLU A 1 307 ? -26.016 17.062 24.922 1 97.31 307 GLU A CA 1
ATOM 2417 C C . GLU A 1 307 ? -25 15.953 25.156 1 97.31 307 GLU A C 1
ATOM 2419 O O . GLU A 1 307 ? -25.281 14.773 24.922 1 97.31 307 GLU A O 1
ATOM 2424 N N . GLY A 1 308 ? -23.766 16.344 25.5 1 97.31 308 GLY A N 1
ATOM 2425 C CA . GLY A 1 308 ? -22.781 15.352 25.922 1 97.31 308 GLY A CA 1
ATOM 2426 C C . GLY A 1 308 ? -21.828 14.953 24.828 1 97.31 308 GLY A C 1
ATOM 2427 O O . GLY A 1 308 ? -20.984 14.062 25.016 1 97.31 308 GLY A O 1
ATOM 2428 N N . TYR A 1 309 ? -21.875 15.586 23.688 1 98.19 309 TYR A N 1
ATOM 2429 C CA . TYR A 1 309 ? -20.969 15.281 22.594 1 98.19 309 TYR A CA 1
ATOM 2430 C C . TYR A 1 309 ? -19.672 16.078 22.719 1 98.19 309 TYR A C 1
ATOM 2432 O O . TYR A 1 309 ? -19.656 17.156 23.297 1 98.19 309 TYR A O 1
ATOM 2440 N N . ALA A 1 310 ? -18.609 15.5 22.234 1 98.12 310 ALA A N 1
ATOM 2441 C CA . ALA A 1 310 ? -17.375 16.266 22.047 1 98.12 310 ALA A CA 1
ATOM 2442 C C . ALA A 1 310 ? -17.469 17.156 20.812 1 98.12 310 ALA A C 1
ATOM 2444 O O . ALA A 1 310 ? -18.078 16.766 19.812 1 98.12 310 ALA A O 1
ATOM 2445 N N . ALA A 1 311 ? -16.922 18.281 20.891 1 97.94 311 ALA A N 1
ATOM 2446 C CA . ALA A 1 311 ? -16.922 19.188 19.75 1 97.94 311 ALA A CA 1
ATOM 2447 C C . ALA A 1 311 ? -15.742 20.172 19.844 1 97.94 311 ALA A C 1
ATOM 2449 O O . ALA A 1 311 ? -15.398 20.641 20.922 1 97.94 311 ALA A O 1
ATOM 2450 N N . SER A 1 312 ? -15.172 20.406 18.781 1 97.38 312 SER A N 1
ATOM 2451 C CA . SER A 1 312 ? -14.102 21.406 18.672 1 97.38 312 SER A CA 1
ATOM 2452 C C . SER A 1 312 ? -14.102 22.078 17.297 1 97.38 312 SER A C 1
ATOM 2454 O O . SER A 1 312 ? -14.672 21.547 16.344 1 97.38 312 SER A O 1
ATOM 2456 N N . ARG A 1 313 ? -13.523 23.266 17.266 1 96.31 313 ARG A N 1
ATOM 2457 C CA . ARG A 1 313 ? -13.211 23.859 15.977 1 96.31 313 ARG A CA 1
ATOM 2458 C C . ARG A 1 313 ? -12.07 23.109 15.281 1 96.31 313 ARG A C 1
ATOM 2460 O O . ARG A 1 313 ? -11.406 22.281 15.898 1 96.31 313 ARG A O 1
ATOM 2467 N N . SER A 1 314 ? -11.938 23.344 14.047 1 95.62 314 SER A N 1
ATOM 2468 C CA . SER A 1 314 ? -10.844 22.75 13.273 1 95.62 314 SER A CA 1
ATOM 2469 C C . SER A 1 314 ? -9.867 23.812 12.789 1 95.62 314 SER A C 1
ATOM 2471 O O . SER A 1 314 ? -10.281 24.906 12.391 1 95.62 314 SER A O 1
ATOM 2473 N N . HIS A 1 315 ? -8.57 23.594 12.852 1 95.88 315 HIS A N 1
ATOM 2474 C CA . HIS A 1 315 ? -7.602 24.547 12.305 1 95.88 315 HIS A CA 1
ATOM 2475 C C . HIS A 1 315 ? -7.551 24.469 10.789 1 95.88 315 HIS A C 1
ATOM 2477 O O . HIS A 1 315 ? -6.973 25.344 10.133 1 95.88 315 HIS A O 1
ATOM 2483 N N . ILE A 1 316 ? -8.203 23.469 10.211 1 96 316 ILE A N 1
ATOM 2484 C CA . ILE A 1 316 ? -8.109 23.172 8.789 1 96 316 ILE A CA 1
ATOM 2485 C C . ILE A 1 316 ? -9.188 23.953 8.031 1 96 316 ILE A C 1
ATOM 2487 O O . ILE A 1 316 ? -8.977 24.375 6.898 1 96 316 ILE A O 1
ATOM 2491 N N . ALA A 1 317 ? -10.344 24.047 8.57 1 93.75 317 ALA A N 1
ATOM 2492 C CA . ALA A 1 317 ? -11.461 24.703 7.895 1 93.75 317 ALA A CA 1
ATOM 2493 C C . ALA A 1 317 ? -12.156 25.703 8.812 1 93.75 317 ALA A C 1
ATOM 2495 O O . ALA A 1 317 ? -12.422 25.406 9.977 1 93.75 317 ALA A O 1
ATOM 2496 N N . HIS A 1 318 ? -12.43 26.75 8.055 1 89.94 318 HIS A N 1
ATOM 2497 C CA . HIS A 1 318 ? -13.18 27.766 8.781 1 89.94 318 HIS A CA 1
ATOM 2498 C C . HIS A 1 318 ? -14.656 27.406 8.875 1 89.94 318 HIS A C 1
ATOM 2500 O O . HIS A 1 318 ? -15.203 26.75 7.984 1 89.94 318 HIS A O 1
ATOM 2506 N N . ASN A 1 319 ? -15.367 27.672 9.875 1 93.12 319 ASN A N 1
ATOM 2507 C CA . ASN A 1 319 ? -16.797 27.453 10.094 1 93.12 319 ASN A CA 1
ATOM 2508 C C . ASN A 1 319 ? -17.141 25.969 10.047 1 93.12 319 ASN A C 1
ATOM 2510 O O . ASN A 1 319 ? -18.094 25.578 9.375 1 93.12 319 ASN A O 1
ATOM 2514 N N . ALA A 1 320 ? -16.281 25.156 10.508 1 96.31 320 ALA A N 1
ATOM 2515 C CA . ALA A 1 320 ? -16.469 23.719 10.625 1 96.31 320 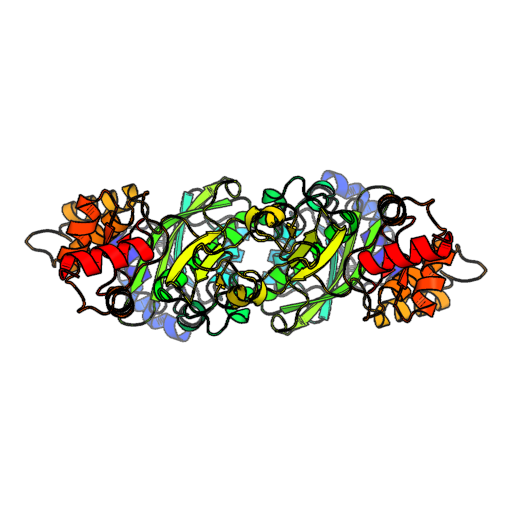ALA A CA 1
ATOM 2516 C C . ALA A 1 320 ? -16.188 23.234 12.039 1 96.31 320 ALA A C 1
ATOM 2518 O O . ALA A 1 320 ? -15.461 23.891 12.797 1 96.31 320 ALA A O 1
ATOM 2519 N N . ILE A 1 321 ? -16.797 22.141 12.328 1 97.56 321 ILE A N 1
ATOM 2520 C CA . ILE A 1 321 ? -16.578 21.594 13.664 1 97.56 321 ILE A CA 1
ATOM 2521 C C . ILE A 1 321 ? -16.234 20.109 13.547 1 97.56 321 ILE A C 1
ATOM 2523 O O . ILE A 1 321 ? -16.656 19.438 12.609 1 97.56 321 ILE A O 1
ATOM 2527 N N . LYS A 1 322 ? -15.422 19.688 14.406 1 97.94 322 LYS A N 1
ATOM 2528 C CA . LYS A 1 322 ? -15.242 18.266 14.656 1 97.94 322 LYS A CA 1
ATOM 2529 C C . LYS A 1 322 ? -16.109 17.797 15.82 1 97.94 322 LYS A C 1
ATOM 2531 O O . LYS A 1 322 ? -16.188 18.453 16.859 1 97.94 322 LYS A O 1
ATOM 2536 N N . THR A 1 323 ? -16.797 16.656 15.641 1 98.31 323 THR A N 1
ATOM 2537 C CA . THR A 1 323 ? -17.688 16.172 16.703 1 98.31 323 THR A CA 1
ATOM 2538 C C . THR A 1 323 ? -17.953 14.68 16.547 1 98.31 323 THR A C 1
ATOM 2540 O O . THR A 1 323 ? -17.812 14.133 15.445 1 98.31 323 THR A O 1
ATOM 2543 N N . ASP A 1 324 ? -18.188 14.039 17.641 1 97.56 324 ASP A N 1
ATOM 2544 C CA . ASP A 1 324 ? -18.578 12.641 17.594 1 97.56 324 ASP A CA 1
ATOM 2545 C C . ASP A 1 324 ? -20.094 12.5 17.438 1 97.56 324 ASP A C 1
ATOM 2547 O O . ASP A 1 324 ? -20.625 11.391 17.5 1 97.56 324 ASP A O 1
ATOM 2551 N N . CYS A 1 325 ? -20.797 13.641 17.25 1 97.31 325 CYS A N 1
ATOM 2552 C CA . CYS A 1 325 ? -22.219 13.625 16.938 1 97.31 325 CYS A CA 1
ATOM 2553 C C . CYS A 1 325 ? -22.438 13.297 15.461 1 97.31 325 CYS A C 1
ATOM 2555 O O . CYS A 1 325 ? -21.875 13.953 14.578 1 97.31 325 CYS A O 1
ATOM 2557 N N . PRO A 1 326 ? -23.281 12.289 15.164 1 95 326 PRO A N 1
ATOM 2558 C CA . PRO A 1 326 ? -23.594 12 13.758 1 95 326 PRO A CA 1
ATOM 2559 C C . PRO A 1 326 ? -24.312 13.148 13.062 1 95 326 PRO A C 1
ATOM 2561 O O . PRO A 1 326 ? -24.891 14.016 13.734 1 95 326 PRO A O 1
ATOM 2564 N N . MET A 1 327 ? -24.297 13.141 11.805 1 95.62 327 MET A N 1
ATOM 2565 C CA . MET A 1 327 ? -24.891 14.211 11.016 1 95.62 327 MET A CA 1
ATOM 2566 C C . MET A 1 327 ? -26.359 14.383 11.383 1 95.62 327 MET A C 1
ATOM 2568 O O . MET A 1 327 ? -26.844 15.516 11.531 1 95.62 327 MET A O 1
ATOM 2572 N N . ALA A 1 328 ? -27.047 13.258 11.508 1 94.81 328 ALA A N 1
ATOM 2573 C CA . ALA A 1 328 ? -28.453 13.328 11.883 1 94.81 328 ALA A CA 1
ATOM 2574 C C . ALA A 1 328 ? -28.641 14.102 13.188 1 94.81 328 ALA A C 1
ATOM 2576 O O . ALA A 1 328 ? -29.594 14.867 13.328 1 94.81 328 ALA A O 1
ATOM 2577 N N . GLY A 1 329 ? -27.766 13.867 14.117 1 96 329 GLY A N 1
ATOM 2578 C CA . GLY A 1 329 ? -27.812 14.586 15.383 1 96 329 GLY A CA 1
ATOM 2579 C C . GLY A 1 329 ? -27.5 16.062 15.234 1 96 329 GLY A C 1
ATOM 2580 O O . GLY A 1 329 ? -28.156 16.906 15.875 1 96 329 GLY A O 1
ATOM 2581 N N . CYS A 1 330 ? -26.562 16.391 14.445 1 97 330 CYS A N 1
ATOM 2582 C CA . CYS A 1 330 ? -26.234 17.797 14.195 1 97 330 CYS A CA 1
ATOM 2583 C C . CYS A 1 330 ? -27.406 18.531 13.578 1 97 330 CYS A C 1
ATOM 2585 O O . CYS A 1 330 ? -27.688 19.688 13.938 1 97 330 CYS A O 1
ATOM 2587 N N . ILE A 1 331 ? -28.047 17.844 12.648 1 96.25 331 ILE A N 1
ATOM 2588 C CA . ILE A 1 331 ? -29.219 18.438 11.992 1 96.25 331 ILE A CA 1
ATOM 2589 C C . ILE A 1 331 ? -30.312 18.688 13.023 1 96.25 331 ILE A C 1
ATOM 2591 O O . ILE A 1 331 ? -30.922 19.766 13.039 1 96.25 331 ILE A O 1
ATOM 2595 N N . ARG A 1 332 ? -30.578 17.75 13.82 1 96.56 332 ARG A N 1
ATOM 2596 C CA . ARG A 1 332 ? -31.594 17.875 14.867 1 96.56 332 ARG A CA 1
ATOM 2597 C C . ARG A 1 332 ? -31.281 19.062 15.789 1 96.56 332 ARG A C 1
ATOM 2599 O O . ARG A 1 332 ? -32.156 19.844 16.125 1 96.56 332 ARG A O 1
ATOM 2606 N N . ILE A 1 333 ? -30.062 19.125 16.188 1 96.94 333 ILE A N 1
ATOM 2607 C CA . ILE A 1 333 ? -29.641 20.188 17.109 1 96.94 333 ILE A CA 1
ATOM 2608 C C . ILE A 1 333 ? -29.797 21.547 16.422 1 96.94 333 ILE A C 1
ATOM 2610 O O . ILE A 1 333 ? -30.234 22.5 17.047 1 96.94 333 ILE A O 1
ATOM 2614 N N . ALA A 1 334 ? -29.422 21.609 15.156 1 96.44 334 ALA A N 1
ATOM 2615 C CA . ALA A 1 334 ? -29.562 22.844 14.398 1 96.44 334 ALA A CA 1
ATOM 2616 C C . ALA A 1 334 ? -31.031 23.281 14.328 1 96.44 334 ALA A C 1
ATOM 2618 O O . ALA A 1 334 ? -31.344 24.469 14.469 1 96.44 334 ALA A O 1
ATOM 2619 N N . LYS A 1 335 ? -31.906 22.297 14.148 1 96.38 335 LYS A N 1
ATOM 2620 C CA . LYS A 1 335 ? -33.344 22.578 14.102 1 96.38 335 LYS A CA 1
ATOM 2621 C C . LYS A 1 335 ? -33.844 23.078 15.461 1 96.38 335 LYS A C 1
ATOM 2623 O O . LYS A 1 335 ? -34.625 24.016 15.531 1 96.38 335 LYS A O 1
ATOM 2628 N N . LYS A 1 336 ? -33.375 22.484 16.438 1 95.12 336 LYS A N 1
ATOM 2629 C CA . LYS A 1 336 ? -33.781 22.859 17.797 1 95.12 336 LYS A CA 1
ATOM 2630 C C . LYS A 1 336 ? -33.344 24.297 18.109 1 95.12 336 LYS A C 1
ATOM 2632 O O . LYS A 1 336 ? -34.062 25.031 18.766 1 95.12 336 LYS A O 1
ATOM 2637 N N . ILE A 1 337 ? -32.125 24.688 17.719 1 93.62 337 ILE A N 1
ATOM 2638 C CA . ILE A 1 337 ? -31.578 26.016 17.938 1 93.62 337 ILE A CA 1
ATOM 2639 C C . ILE A 1 337 ? -32.469 27.062 17.281 1 93.62 337 ILE A C 1
ATOM 2641 O O . ILE A 1 337 ? -32.688 28.156 17.828 1 93.62 337 ILE A O 1
ATOM 2645 N N . HIS A 1 338 ? -33.125 26.688 16.188 1 90.88 338 HIS A N 1
ATOM 2646 C CA . HIS A 1 338 ? -33.969 27.625 15.438 1 90.88 338 HIS A CA 1
ATOM 2647 C C . HIS A 1 338 ? -35.438 27.453 15.766 1 90.88 338 HIS A C 1
ATOM 2649 O O . HIS A 1 338 ? -36.281 28.125 15.172 1 90.88 338 HIS A O 1
ATOM 2655 N N . GLY A 1 339 ? -35.781 26.656 16.672 1 87.19 339 GLY A N 1
ATOM 2656 C CA . GLY A 1 339 ? -37.156 26.469 17.125 1 87.19 339 GLY A CA 1
ATOM 2657 C C . GLY A 1 339 ? -38 25.656 16.156 1 87.19 339 GLY A C 1
ATOM 2658 O O . GLY A 1 339 ? -39.188 25.875 16.047 1 87.19 339 GLY A O 1
ATOM 2659 N N . CYS A 1 340 ? -37.312 24.938 15.352 1 75.38 340 CYS A N 1
ATOM 2660 C CA . CYS A 1 340 ? -38.031 24.062 14.43 1 75.38 340 CYS A CA 1
ATOM 2661 C C . CYS A 1 340 ? -38.156 22.641 14.984 1 75.38 340 CYS A C 1
ATOM 2663 O O . CYS A 1 340 ? -37.281 22.219 15.766 1 75.38 340 CYS A O 1
ATOM 2665 N N . MET B 1 1 ? 19.766 -13.492 -4.648 1 87.94 1 MET B N 1
ATOM 2666 C CA . MET B 1 1 ? 19.953 -14.273 -3.428 1 87.94 1 MET B CA 1
ATOM 2667 C C . MET B 1 1 ? 20.156 -15.75 -3.75 1 87.94 1 MET B C 1
ATOM 2669 O O . MET B 1 1 ? 19.25 -16.422 -4.238 1 87.94 1 MET B O 1
ATOM 2673 N N . CYS B 1 2 ? 21.297 -16.312 -3.354 1 88 2 CYS B N 1
ATOM 2674 C CA . CYS B 1 2 ? 21.719 -17.484 -4.121 1 88 2 CYS B CA 1
ATOM 2675 C C . CYS B 1 2 ? 21.703 -18.734 -3.252 1 88 2 CYS B C 1
ATOM 2677 O O . CYS B 1 2 ? 21.797 -19.859 -3.764 1 88 2 CYS B O 1
ATOM 2679 N N . GLY B 1 3 ? 21.531 -18.594 -1.867 1 89.94 3 GLY B N 1
ATOM 2680 C CA . GLY B 1 3 ? 21.656 -19.797 -1.059 1 89.94 3 GLY B CA 1
ATOM 2681 C C . GLY B 1 3 ? 22.984 -20.516 -1.266 1 89.94 3 GLY B C 1
ATOM 2682 O O . GLY B 1 3 ? 24.047 -19.922 -1.065 1 89.94 3 GLY B O 1
ATOM 2683 N N . CYS B 1 4 ? 22.953 -21.719 -1.824 1 90.31 4 CYS B N 1
ATOM 2684 C CA . CYS B 1 4 ? 24.172 -22.5 -2.035 1 90.31 4 CYS B CA 1
ATOM 2685 C C . CYS B 1 4 ? 24.812 -22.156 -3.379 1 90.31 4 CYS B C 1
ATOM 2687 O O . CYS B 1 4 ? 25.875 -22.672 -3.707 1 90.31 4 CYS B O 1
ATOM 2689 N N . GLY B 1 5 ? 24.156 -21.438 -4.219 1 93.5 5 GLY B N 1
ATOM 2690 C CA . GLY B 1 5 ? 24.75 -20.906 -5.434 1 93.5 5 GLY B CA 1
ATOM 2691 C C . GLY B 1 5 ? 24.422 -21.734 -6.664 1 93.5 5 GLY B C 1
ATOM 2692 O O . GLY B 1 5 ? 24.828 -21.391 -7.777 1 93.5 5 GLY B O 1
ATOM 2693 N N . ILE B 1 6 ? 23.578 -22.75 -6.512 1 94.12 6 ILE B N 1
ATOM 2694 C CA . ILE B 1 6 ? 23.297 -23.656 -7.625 1 94.12 6 ILE B CA 1
ATOM 2695 C C . ILE B 1 6 ? 22.5 -22.906 -8.703 1 94.12 6 ILE B C 1
ATOM 2697 O O . ILE B 1 6 ? 22.734 -23.109 -9.898 1 94.12 6 ILE B O 1
ATOM 2701 N N . ARG B 1 7 ? 21.547 -22.141 -8.352 1 94.5 7 ARG B N 1
ATOM 2702 C CA . ARG B 1 7 ? 20.797 -21.406 -9.352 1 94.5 7 ARG B CA 1
ATOM 2703 C C . ARG B 1 7 ? 21.688 -20.375 -10.055 1 94.5 7 ARG B C 1
ATOM 2705 O O . ARG B 1 7 ? 21.531 -20.141 -11.258 1 94.5 7 ARG B O 1
ATOM 2712 N N . SER B 1 8 ? 22.562 -19.734 -9.32 1 96.62 8 SER B N 1
ATOM 2713 C CA . SER B 1 8 ? 23.516 -18.828 -9.93 1 96.62 8 SER B CA 1
ATOM 2714 C C . SER B 1 8 ? 24.359 -19.531 -10.992 1 96.62 8 SER B C 1
ATOM 2716 O O . SER B 1 8 ? 24.594 -18.984 -12.07 1 96.62 8 SER B O 1
ATOM 2718 N N . LEU B 1 9 ? 24.734 -20.734 -10.633 1 97 9 LEU B N 1
ATOM 2719 C CA . LEU B 1 9 ? 25.5 -21.547 -11.578 1 97 9 LEU B CA 1
ATOM 2720 C C . LEU B 1 9 ? 24.672 -21.844 -12.828 1 97 9 LEU B C 1
ATOM 2722 O O . LEU B 1 9 ? 25.188 -21.75 -13.953 1 97 9 LEU B O 1
ATOM 2726 N N . ARG B 1 10 ? 23.469 -22.188 -12.625 1 95.62 10 ARG B N 1
ATOM 2727 C CA . ARG B 1 10 ? 22.594 -22.516 -13.75 1 95.62 10 ARG B CA 1
ATOM 2728 C C . ARG B 1 10 ? 22.406 -21.297 -14.648 1 95.62 10 ARG B C 1
ATOM 2730 O O . ARG B 1 10 ? 22.297 -21.438 -15.875 1 95.62 10 ARG B O 1
ATOM 2737 N N . TYR B 1 11 ? 22.312 -20.109 -14.102 1 96.69 11 TYR B N 1
ATOM 2738 C CA . TYR B 1 11 ? 22.203 -18.891 -14.906 1 96.69 11 TYR B CA 1
ATOM 2739 C C . TYR B 1 11 ? 23.422 -18.703 -15.789 1 96.69 11 TYR B C 1
ATOM 2741 O O . TYR B 1 11 ? 23.312 -18.281 -16.938 1 96.69 11 TYR B O 1
ATOM 2749 N N . LEU B 1 12 ? 24.578 -19.062 -15.266 1 96.56 12 LEU B N 1
ATOM 2750 C CA . LEU B 1 12 ? 25.828 -18.906 -16 1 96.56 12 LEU B CA 1
ATOM 2751 C C . LEU B 1 12 ? 25.938 -19.938 -17.125 1 96.56 12 LEU B C 1
ATOM 2753 O O . LEU B 1 12 ? 26.25 -19.594 -18.25 1 96.56 12 LEU B O 1
ATOM 2757 N N . VAL B 1 13 ? 25.547 -21.156 -16.828 1 95.38 13 VAL B N 1
ATOM 2758 C CA . VAL B 1 13 ? 25.859 -22.266 -17.734 1 95.38 13 VAL B CA 1
ATOM 2759 C C . VAL B 1 13 ? 24.688 -22.516 -18.672 1 95.38 13 VAL B C 1
ATOM 2761 O O . VAL B 1 13 ? 24.875 -22.734 -19.875 1 95.38 13 VAL B O 1
ATOM 2764 N N . GLU B 1 14 ? 23.5 -22.531 -18.078 1 91.5 14 GLU B N 1
ATOM 2765 C CA . GLU B 1 14 ? 22.328 -22.906 -18.859 1 91.5 14 GLU B CA 1
ATOM 2766 C C . GLU B 1 14 ? 21.734 -21.688 -19.562 1 91.5 14 GLU B C 1
ATOM 2768 O O . GLU B 1 14 ? 21.344 -21.766 -20.734 1 91.5 14 GLU B O 1
ATOM 2773 N N . SER B 1 15 ? 21.656 -20.594 -18.906 1 92.69 15 SER B N 1
ATOM 2774 C CA . SER B 1 15 ? 21.062 -19.406 -19.5 1 92.69 15 SER B CA 1
ATOM 2775 C C . SER B 1 15 ? 22.109 -18.562 -20.219 1 92.69 15 SER B C 1
ATOM 2777 O O . SER B 1 15 ? 21.766 -17.625 -20.938 1 92.69 15 SER B O 1
ATOM 2779 N N . LYS B 1 16 ? 23.406 -18.828 -19.984 1 93.88 16 LYS B N 1
ATOM 2780 C CA . LYS B 1 16 ? 24.531 -18.156 -20.641 1 93.88 16 LYS B CA 1
ATOM 2781 C C . LYS B 1 16 ? 24.562 -16.672 -20.297 1 93.88 16 LYS B C 1
ATOM 2783 O O . LYS B 1 16 ? 24.719 -15.828 -21.172 1 93.88 16 LYS B O 1
ATOM 2788 N N . ALA B 1 17 ? 24.281 -16.391 -19.062 1 96.06 17 ALA B N 1
ATOM 2789 C CA . ALA B 1 17 ? 24.375 -15.023 -18.578 1 96.06 17 ALA B CA 1
ATOM 2790 C C . ALA B 1 17 ? 25.812 -14.5 -18.719 1 96.06 17 ALA B C 1
ATOM 2792 O O . ALA B 1 17 ? 26.766 -15.234 -18.469 1 96.06 17 ALA B O 1
ATOM 2793 N N . ASP B 1 18 ? 25.969 -13.219 -19.078 1 96.19 18 ASP B N 1
ATOM 2794 C CA . ASP B 1 18 ? 27.281 -12.594 -19.203 1 96.19 18 ASP B CA 1
ATOM 2795 C C . ASP B 1 18 ? 27.922 -12.383 -17.844 1 96.19 18 ASP B C 1
ATOM 2797 O O . ASP B 1 18 ? 29.156 -12.477 -17.703 1 96.19 18 ASP B O 1
ATOM 2801 N N . PHE B 1 19 ? 27.109 -12.117 -16.891 1 97.19 19 PHE B N 1
ATOM 2802 C CA . PHE B 1 19 ? 27.594 -11.781 -15.555 1 97.19 19 PHE B CA 1
ATOM 2803 C C . PHE B 1 19 ? 26.562 -12.156 -14.492 1 97.19 19 PHE B C 1
ATOM 2805 O O . PHE B 1 19 ? 25.359 -11.953 -14.695 1 97.19 19 PHE B O 1
ATOM 2812 N N . VAL B 1 20 ? 27.047 -12.773 -13.422 1 97.62 20 VAL B N 1
ATOM 2813 C CA . VAL B 1 20 ? 26.156 -13.117 -12.312 1 97.62 20 VAL B CA 1
ATOM 2814 C C . VAL B 1 20 ? 26.75 -12.617 -11 1 97.62 20 VAL B C 1
ATOM 2816 O O . VAL B 1 20 ? 27.906 -12.875 -10.688 1 97.62 20 VAL B O 1
ATOM 2819 N N . LEU B 1 21 ? 26 -11.789 -10.281 1 97.12 21 LEU B N 1
ATOM 2820 C CA . LEU B 1 21 ? 26.297 -11.469 -8.891 1 97.12 21 LEU B CA 1
ATOM 2821 C C . LEU B 1 21 ? 25.562 -12.406 -7.941 1 97.12 21 LEU B C 1
ATOM 2823 O O . LEU B 1 21 ? 24.359 -12.281 -7.758 1 97.12 21 LEU B O 1
ATOM 2827 N N . ALA B 1 22 ? 26.297 -13.32 -7.387 1 97.06 22 ALA B N 1
ATOM 2828 C CA . ALA B 1 22 ? 25.734 -14.273 -6.43 1 97.06 22 ALA B CA 1
ATOM 2829 C C . ALA B 1 22 ? 25.875 -13.758 -5 1 97.06 22 ALA B C 1
ATOM 2831 O O . ALA B 1 22 ? 26.984 -13.664 -4.473 1 97.06 22 ALA B O 1
ATOM 2832 N N . ASN B 1 23 ? 24.75 -13.43 -4.363 1 96.25 23 ASN B N 1
ATOM 2833 C CA . ASN B 1 23 ? 24.766 -12.844 -3.027 1 96.25 23 ASN B CA 1
ATOM 2834 C C . ASN B 1 23 ? 24 -13.695 -2.023 1 96.25 23 ASN B C 1
ATOM 2836 O O . ASN B 1 23 ? 22.906 -14.164 -2.316 1 96.25 23 ASN B O 1
ATOM 2840 N N . ASP B 1 24 ? 24.656 -13.992 -0.921 1 93.75 24 ASP B N 1
ATOM 2841 C CA . ASP B 1 24 ? 24.016 -14.578 0.257 1 93.75 24 ASP B CA 1
ATOM 2842 C C . ASP B 1 24 ? 24.516 -13.914 1.537 1 93.75 24 ASP B C 1
ATOM 2844 O O . ASP B 1 24 ? 25.719 -13.828 1.765 1 93.75 24 ASP B O 1
ATOM 2848 N N . ALA B 1 25 ? 23.547 -13.5 2.334 1 90.56 25 ALA B N 1
ATOM 2849 C CA . ALA B 1 25 ? 23.938 -12.75 3.52 1 90.56 25 ALA B CA 1
ATOM 2850 C C . ALA B 1 25 ? 24.75 -13.609 4.48 1 90.56 25 ALA B C 1
ATOM 2852 O O . ALA B 1 25 ? 25.531 -13.094 5.285 1 90.56 25 ALA B O 1
ATOM 2853 N N . ASN B 1 26 ? 24.562 -14.93 4.449 1 91.25 26 ASN B N 1
ATOM 2854 C CA . ASN B 1 26 ? 25.266 -15.852 5.328 1 91.25 26 ASN B CA 1
ATOM 2855 C C . ASN B 1 26 ? 26.656 -16.203 4.777 1 91.25 26 ASN B C 1
ATOM 2857 O O . ASN B 1 26 ? 26.766 -17.047 3.883 1 91.25 26 ASN B O 1
ATOM 2861 N N . GLU B 1 27 ? 27.656 -15.797 5.395 1 92.88 27 GLU B N 1
ATOM 2862 C CA . GLU B 1 27 ? 29.031 -16 4.949 1 92.88 27 GLU B CA 1
ATOM 2863 C C . GLU B 1 27 ? 29.453 -17.469 5.062 1 92.88 27 GLU B C 1
ATOM 2865 O O . GLU B 1 27 ? 30.391 -17.906 4.391 1 92.88 27 GLU B O 1
ATOM 2870 N N . SER B 1 28 ? 28.766 -18.156 5.906 1 93.88 28 SER B N 1
ATOM 2871 C CA . SER B 1 28 ? 29.094 -19.562 6.094 1 93.88 28 SER B CA 1
ATOM 2872 C C . SER B 1 28 ? 28.875 -20.359 4.809 1 93.88 28 SER B C 1
ATOM 2874 O O . SER B 1 28 ? 29.438 -21.438 4.645 1 93.88 28 SER B O 1
ATOM 2876 N N . HIS B 1 29 ? 28.109 -19.828 3.887 1 93.75 29 HIS B N 1
ATOM 2877 C CA . HIS B 1 29 ? 27.828 -20.5 2.629 1 93.75 29 HIS B CA 1
ATOM 2878 C C . HIS B 1 29 ? 28.891 -20.188 1.577 1 93.75 29 HIS B C 1
ATOM 2880 O O . HIS B 1 29 ? 28.859 -20.75 0.479 1 93.75 29 HIS B O 1
ATOM 2886 N N . ARG B 1 30 ? 29.859 -19.328 1.86 1 95.69 30 ARG B N 1
ATOM 2887 C CA . ARG B 1 30 ? 30.812 -18.812 0.87 1 95.69 30 ARG B CA 1
ATOM 2888 C C . ARG B 1 30 ? 31.547 -19.953 0.173 1 95.69 30 ARG B C 1
ATOM 2890 O O . ARG B 1 30 ? 31.625 -19.984 -1.057 1 95.69 30 ARG B O 1
ATOM 2897 N N . ARG B 1 31 ? 32.062 -20.875 0.932 1 96.06 31 ARG B N 1
ATOM 2898 C CA . ARG B 1 31 ? 32.844 -21.953 0.357 1 96.06 31 ARG B CA 1
ATOM 2899 C C . ARG B 1 31 ? 32 -22.781 -0.625 1 96.06 31 ARG B C 1
ATOM 2901 O O . ARG B 1 31 ? 32.469 -23.094 -1.726 1 96.06 31 ARG B O 1
ATOM 2908 N N . VAL B 1 32 ? 30.781 -23.109 -0.188 1 96.69 32 VAL B N 1
ATOM 2909 C CA . VAL B 1 32 ? 29.891 -23.906 -1.021 1 96.69 32 VAL B CA 1
ATOM 2910 C C . VAL B 1 32 ? 29.547 -23.156 -2.299 1 96.69 32 VAL B C 1
ATOM 2912 O O . VAL B 1 32 ? 29.531 -23.734 -3.389 1 96.69 32 VAL B O 1
ATOM 2915 N N . ILE B 1 33 ? 29.312 -21.844 -2.211 1 97.12 33 ILE B N 1
ATOM 2916 C CA . ILE B 1 33 ? 28.969 -21.016 -3.359 1 97.12 33 ILE B CA 1
ATOM 2917 C C . ILE B 1 33 ? 30.156 -20.953 -4.32 1 97.12 33 ILE B C 1
ATOM 2919 O O . ILE B 1 33 ? 30 -21.141 -5.527 1 97.12 33 ILE B O 1
ATOM 2923 N N . LEU B 1 34 ? 31.344 -20.766 -3.781 1 96.69 34 LEU B N 1
ATOM 2924 C CA . LEU B 1 34 ? 32.562 -20.672 -4.598 1 96.69 34 LEU B CA 1
ATOM 2925 C C . LEU B 1 34 ? 32.812 -22 -5.309 1 96.69 34 LEU B C 1
ATOM 2927 O O . LEU B 1 34 ? 33.156 -22.016 -6.492 1 96.69 34 LEU B O 1
ATOM 2931 N N . ASP B 1 35 ? 32.594 -23.062 -4.586 1 96.94 35 ASP B N 1
ATOM 2932 C CA . ASP B 1 35 ? 32.812 -24.375 -5.18 1 96.94 35 ASP B CA 1
ATOM 2933 C C . ASP B 1 35 ? 31.875 -24.609 -6.355 1 96.94 35 ASP B C 1
ATOM 2935 O O . ASP B 1 35 ? 32.281 -25.156 -7.379 1 96.94 35 ASP B O 1
ATOM 2939 N N . ASN B 1 36 ? 30.672 -24.234 -6.203 1 96.81 36 ASN B N 1
ATOM 2940 C CA . ASN B 1 36 ? 29.672 -24.406 -7.258 1 96.81 36 ASN B CA 1
ATOM 2941 C C . ASN B 1 36 ? 29.953 -23.516 -8.461 1 96.81 36 ASN B C 1
ATOM 2943 O O . ASN B 1 36 ? 29.891 -23.953 -9.602 1 96.81 36 ASN B O 1
ATOM 2947 N N . LEU B 1 37 ? 30.391 -22.266 -8.203 1 96.94 37 LEU B N 1
ATOM 2948 C CA . LEU B 1 37 ? 30.578 -21.297 -9.281 1 96.94 37 LEU B CA 1
ATOM 2949 C C . LEU B 1 37 ? 31.922 -21.516 -9.969 1 96.94 37 LEU B C 1
ATOM 2951 O O . LEU B 1 37 ? 32.125 -21.078 -11.102 1 96.94 37 LEU B O 1
ATOM 2955 N N . ALA B 1 38 ? 32.812 -22.219 -9.297 1 95.81 38 ALA B N 1
ATOM 2956 C CA . ALA B 1 38 ? 34.156 -22.438 -9.828 1 95.81 38 ALA B CA 1
ATOM 2957 C C . ALA B 1 38 ? 34.094 -23.281 -11.102 1 95.81 38 ALA B C 1
ATOM 2959 O O . ALA B 1 38 ? 35.062 -23.328 -11.859 1 95.81 38 ALA B O 1
ATOM 2960 N N . GLN B 1 39 ? 32.969 -23.859 -11.312 1 94.44 39 GLN B N 1
ATOM 2961 C CA . GLN B 1 39 ? 32.781 -24.625 -12.539 1 94.44 39 GLN B CA 1
ATOM 2962 C C . GLN B 1 39 ? 32.844 -23.734 -13.773 1 94.44 39 GLN B C 1
ATOM 2964 O O . GLN B 1 39 ? 33.031 -24.203 -14.891 1 94.44 39 GLN B O 1
ATOM 2969 N N . VAL B 1 40 ? 32.625 -22.469 -13.586 1 95.88 40 VAL B N 1
ATOM 2970 C CA . VAL B 1 40 ? 32.719 -21.469 -14.648 1 95.88 40 VAL B CA 1
ATOM 2971 C C . VAL B 1 40 ? 33.875 -20.531 -14.359 1 95.88 40 VAL B C 1
ATOM 2973 O O . VAL B 1 40 ? 34 -19.984 -13.258 1 95.88 40 VAL B O 1
ATOM 2976 N N . GLU B 1 41 ? 34.719 -20.297 -15.328 1 95.19 41 GLU B N 1
ATOM 2977 C CA . GLU B 1 41 ? 35.844 -19.391 -15.141 1 95.19 41 GLU B CA 1
ATOM 2978 C C . GLU B 1 41 ? 35.344 -17.984 -14.789 1 95.19 41 GLU B C 1
ATOM 2980 O O . GLU B 1 41 ? 34.5 -17.438 -15.469 1 95.19 41 GLU B O 1
ATOM 2985 N N . ARG B 1 42 ? 35.844 -17.469 -13.789 1 93 42 ARG B N 1
ATOM 2986 C CA . ARG B 1 42 ? 35.438 -16.156 -13.289 1 93 42 ARG B CA 1
ATOM 2987 C C . ARG B 1 42 ? 35.938 -15.039 -14.211 1 93 42 ARG B C 1
ATOM 2989 O O . ARG B 1 42 ? 35.219 -14.07 -14.453 1 93 42 ARG B O 1
ATOM 2996 N N . LEU B 1 43 ? 37.031 -15.125 -14.742 1 91.06 43 LEU B N 1
ATOM 2997 C CA . LEU B 1 43 ? 37.75 -14.102 -15.516 1 91.06 43 LEU B CA 1
ATOM 2998 C C . LEU B 1 43 ? 38 -12.867 -14.664 1 91.06 43 LEU B C 1
ATOM 3000 O O . LEU B 1 43 ? 37.875 -12.906 -13.438 1 91.06 43 LEU B O 1
ATOM 3004 N N . GLU B 1 44 ? 38.625 -11.797 -15.164 1 89.94 44 GLU B N 1
ATOM 3005 C CA . GLU B 1 44 ? 39 -10.633 -14.367 1 89.94 44 GLU B CA 1
ATOM 3006 C C . GLU B 1 44 ? 38.594 -9.336 -15.055 1 89.94 44 GLU B C 1
ATOM 3008 O O . GLU B 1 44 ? 38.219 -9.328 -16.234 1 89.94 44 GLU B O 1
ATOM 3013 N N . GLY B 1 45 ? 38.5 -8.289 -14.234 1 87.69 45 GLY B N 1
ATOM 3014 C CA . GLY B 1 45 ? 38.219 -6.957 -14.75 1 87.69 45 GLY B CA 1
ATOM 3015 C C . GLY B 1 45 ? 36.812 -6.832 -15.352 1 87.69 45 GLY B C 1
ATOM 3016 O O . GLY B 1 45 ? 35.844 -7.242 -14.734 1 87.69 45 GLY B O 1
ATOM 3017 N N . GLU B 1 46 ? 36.75 -6.332 -16.578 1 87.69 46 GLU B N 1
ATOM 3018 C CA . GLU B 1 46 ? 35.5 -6.059 -17.266 1 87.69 46 GLU B CA 1
ATOM 3019 C C . GLU B 1 46 ? 34.906 -7.344 -17.828 1 87.69 46 GLU B C 1
ATOM 3021 O O . GLU B 1 46 ? 33.688 -7.383 -18.125 1 87.69 46 GLU B O 1
ATOM 3026 N N . LYS B 1 47 ? 35.688 -8.43 -17.812 1 91.44 47 LYS B N 1
ATOM 3027 C CA . LYS B 1 47 ? 35.219 -9.688 -18.391 1 91.44 47 LYS B CA 1
ATOM 3028 C C . LYS B 1 47 ? 34.75 -10.656 -17.297 1 91.44 47 LYS B C 1
ATOM 3030 O O . LYS B 1 47 ? 34.375 -11.789 -17.594 1 91.44 47 LYS B O 1
ATOM 3035 N N . LYS B 1 48 ? 34.781 -10.109 -16.156 1 94.19 48 LYS B N 1
ATOM 3036 C CA . LYS B 1 48 ? 34.375 -10.945 -15.016 1 94.19 48 LYS B CA 1
ATOM 3037 C C . LYS B 1 48 ? 32.969 -11.523 -15.211 1 94.19 48 LYS B C 1
ATOM 3039 O O . LYS B 1 48 ? 32.062 -10.805 -15.562 1 94.19 48 LYS B O 1
ATOM 3044 N N . ARG B 1 49 ? 32.875 -12.805 -14.898 1 96.44 49 ARG B N 1
ATOM 3045 C CA . ARG B 1 49 ? 31.641 -13.5 -15.203 1 96.44 49 ARG B CA 1
ATOM 3046 C C . ARG B 1 49 ? 30.75 -13.617 -13.961 1 96.44 49 ARG B C 1
ATOM 3048 O O . ARG B 1 49 ? 29.531 -13.711 -14.062 1 96.44 49 ARG B O 1
ATOM 3055 N N . TRP B 1 50 ? 31.422 -13.688 -12.859 1 97.25 50 TRP B N 1
ATOM 3056 C CA . TRP B 1 50 ? 30.609 -13.773 -11.648 1 97.25 50 TRP B CA 1
ATOM 3057 C C . TRP B 1 50 ? 31.375 -13.211 -10.453 1 97.25 50 TRP B C 1
ATOM 3059 O O . TRP B 1 50 ? 32.594 -13.094 -10.484 1 97.25 50 TRP B O 1
ATOM 3069 N N . ILE B 1 51 ? 30.688 -12.742 -9.461 1 96.31 51 ILE B N 1
ATOM 3070 C CA . ILE B 1 51 ? 31.219 -12.297 -8.18 1 96.31 51 ILE B CA 1
ATOM 3071 C C . ILE B 1 51 ? 30.344 -12.82 -7.043 1 96.31 51 ILE B C 1
ATOM 3073 O O . ILE B 1 51 ? 29.156 -13.07 -7.238 1 96.31 51 ILE B O 1
ATOM 3077 N N . VAL B 1 52 ? 30.969 -13.086 -5.934 1 96.38 52 VAL B N 1
ATOM 3078 C CA . VAL B 1 52 ? 30.25 -13.531 -4.742 1 96.38 52 VAL B CA 1
ATOM 3079 C C . VAL B 1 52 ? 30.297 -12.438 -3.674 1 96.38 52 VAL B C 1
ATOM 3081 O O . VAL B 1 52 ? 31.359 -11.867 -3.402 1 96.38 52 VAL B O 1
ATOM 3084 N N . THR B 1 53 ? 29.156 -12.07 -3.18 1 95.62 53 THR B N 1
ATOM 3085 C CA . THR B 1 53 ? 29.078 -11.102 -2.094 1 95.62 53 THR B CA 1
ATOM 3086 C C . THR B 1 53 ? 28.266 -11.656 -0.928 1 95.62 53 THR B C 1
ATOM 3088 O O . THR B 1 53 ? 27.469 -12.578 -1.106 1 95.62 53 THR B O 1
ATOM 3091 N N . HIS B 1 54 ? 28.594 -11.156 0.275 1 94.75 54 HIS B N 1
ATOM 3092 C CA . HIS B 1 54 ? 27.891 -11.547 1.489 1 94.75 54 HIS B CA 1
ATOM 3093 C C . HIS B 1 54 ? 27.312 -10.328 2.207 1 94.75 54 HIS B C 1
ATOM 3095 O O . HIS B 1 54 ? 27.812 -9.938 3.266 1 94.75 54 HIS B O 1
ATOM 3101 N N . CYS B 1 55 ? 26.266 -9.797 1.61 1 91.56 55 CYS B N 1
ATOM 3102 C CA . CYS B 1 55 ? 25.594 -8.617 2.135 1 91.56 55 CYS B CA 1
ATOM 3103 C C . CYS B 1 55 ? 24.094 -8.852 2.25 1 91.56 55 CYS B C 1
ATOM 3105 O O . CYS B 1 55 ? 23.547 -9.75 1.609 1 91.56 55 CYS B O 1
ATOM 3107 N N . GLU B 1 56 ? 23.516 -8.109 3.143 1 89.5 56 GLU B N 1
ATOM 3108 C CA . GLU B 1 56 ? 22.047 -8.078 3.111 1 89.5 56 GLU B CA 1
ATOM 3109 C C . GLU B 1 56 ? 21.531 -7.617 1.751 1 89.5 56 GLU B C 1
ATOM 3111 O O . GLU B 1 56 ? 22.078 -6.688 1.157 1 89.5 56 GLU B O 1
ATOM 3116 N N . ALA B 1 57 ? 20.578 -8.234 1.256 1 91 57 ALA B N 1
ATOM 3117 C CA . ALA B 1 57 ? 20.109 -8.039 -0.118 1 91 57 ALA B CA 1
ATOM 3118 C C . ALA B 1 57 ? 19.75 -6.582 -0.379 1 91 57 ALA B C 1
ATOM 3120 O O . ALA B 1 57 ? 20.094 -6.031 -1.43 1 91 57 ALA B O 1
ATOM 3121 N N . ASN B 1 58 ? 19.078 -5.938 0.575 1 91 58 ASN B N 1
ATOM 3122 C CA . ASN B 1 58 ? 18.703 -4.539 0.403 1 91 58 ASN B CA 1
ATOM 3123 C C . ASN B 1 58 ? 19.938 -3.648 0.231 1 91 58 ASN B C 1
ATOM 3125 O O . ASN B 1 58 ? 19.906 -2.693 -0.549 1 91 58 ASN B O 1
ATOM 3129 N N . ARG B 1 59 ? 20.953 -3.971 0.894 1 92.12 59 ARG B N 1
ATOM 3130 C CA . ARG B 1 59 ? 22.156 -3.148 0.855 1 92.12 59 ARG B CA 1
ATOM 3131 C C . ARG B 1 59 ? 22.844 -3.262 -0.496 1 92.12 59 ARG B C 1
ATOM 3133 O O . ARG B 1 59 ? 23.25 -2.254 -1.083 1 92.12 59 ARG B O 1
ATOM 3140 N N . ILE B 1 60 ? 23 -4.48 -0.92 1 94 60 ILE B N 1
ATOM 3141 C CA . ILE B 1 60 ? 23.703 -4.664 -2.182 1 94 60 ILE B CA 1
ATOM 3142 C C . ILE B 1 60 ? 22.891 -4.07 -3.326 1 94 60 ILE B C 1
ATOM 3144 O O . ILE B 1 60 ? 23.453 -3.449 -4.238 1 94 60 ILE B O 1
ATOM 3148 N N . LEU B 1 61 ? 21.625 -4.27 -3.322 1 94.88 61 LEU B N 1
ATOM 3149 C CA . LEU B 1 61 ? 20.766 -3.703 -4.359 1 94.88 61 LEU B CA 1
ATOM 3150 C C . LEU B 1 61 ? 20.781 -2.18 -4.309 1 94.88 61 LEU B C 1
ATOM 3152 O O . LEU B 1 61 ? 20.859 -1.521 -5.348 1 94.88 61 LEU B O 1
ATOM 3156 N N . THR B 1 62 ? 20.719 -1.667 -3.135 1 93.44 62 THR B N 1
ATOM 3157 C CA . THR B 1 62 ? 20.766 -0.223 -2.932 1 93.44 62 THR B CA 1
ATOM 3158 C C . THR B 1 62 ? 22.094 0.349 -3.42 1 93.44 62 THR B C 1
ATOM 3160 O O . THR B 1 62 ? 22.125 1.417 -4.035 1 93.44 62 THR B O 1
ATOM 3163 N N . ASP B 1 63 ? 23.094 -0.354 -3.107 1 94.31 63 ASP B N 1
ATOM 3164 C CA . ASP B 1 63 ? 24.406 0.066 -3.576 1 94.31 63 ASP B CA 1
ATOM 3165 C C . ASP B 1 63 ? 24.469 0.103 -5.102 1 94.31 63 ASP B C 1
ATOM 3167 O O . ASP B 1 63 ? 25 1.047 -5.688 1 94.31 63 ASP B O 1
ATOM 3171 N N . CYS B 1 64 ? 23.938 -0.876 -5.707 1 94.88 64 CYS B N 1
ATOM 3172 C CA . CYS B 1 64 ? 23.891 -0.927 -7.164 1 94.88 64 CYS B CA 1
ATOM 3173 C C . CYS B 1 64 ? 23.078 0.238 -7.727 1 94.88 64 CYS B C 1
ATOM 3175 O O . CYS B 1 64 ? 23.453 0.819 -8.75 1 94.88 64 CYS B O 1
ATOM 3177 N N . TYR B 1 65 ? 22.016 0.597 -7.102 1 94.38 65 TYR B N 1
ATOM 3178 C CA . TYR B 1 65 ? 21.219 1.747 -7.484 1 94.38 65 TYR B CA 1
ATOM 3179 C C . TYR B 1 65 ? 22.031 3.033 -7.422 1 94.38 65 TYR B C 1
ATOM 3181 O O . TYR B 1 65 ? 22.016 3.828 -8.367 1 94.38 65 TYR B O 1
ATOM 3189 N N . LEU B 1 66 ? 22.766 3.176 -6.355 1 94.06 66 LEU B N 1
ATOM 3190 C CA . LEU B 1 66 ? 23.547 4.387 -6.164 1 94.06 66 LEU B CA 1
ATOM 3191 C C . LEU B 1 66 ? 24.656 4.492 -7.207 1 94.06 66 LEU B C 1
ATOM 3193 O O . LEU B 1 66 ? 24.969 5.586 -7.684 1 94.06 66 LEU B O 1
ATOM 3197 N N . GLN B 1 67 ? 25.156 3.346 -7.562 1 94.81 67 GLN B N 1
ATOM 3198 C CA . GLN B 1 67 ? 26.25 3.307 -8.523 1 94.81 67 GLN B CA 1
ATOM 3199 C C . GLN B 1 67 ? 25.734 3.318 -9.961 1 94.81 67 GLN B C 1
ATOM 3201 O O . GLN B 1 67 ? 26.516 3.348 -10.906 1 94.81 67 GLN B O 1
ATOM 3206 N N . ARG B 1 68 ? 24.453 3.242 -10.125 1 94.88 68 ARG B N 1
ATOM 3207 C CA . ARG B 1 68 ? 23.797 3.186 -11.43 1 94.88 68 ARG B CA 1
ATOM 3208 C C . ARG B 1 68 ? 24.219 1.943 -12.203 1 94.88 68 ARG B C 1
ATOM 3210 O O . ARG B 1 68 ? 24.469 2.012 -13.406 1 94.88 68 ARG B O 1
ATOM 3217 N N . ASP B 1 69 ? 24.5 0.893 -11.508 1 95.31 69 ASP B N 1
ATOM 3218 C CA . ASP B 1 69 ? 24.781 -0.425 -12.062 1 95.31 69 ASP B CA 1
ATOM 3219 C C . ASP B 1 69 ? 23.562 -1.329 -12 1 95.31 69 ASP B C 1
ATOM 3221 O O . ASP B 1 69 ? 23.391 -2.09 -11.047 1 95.31 69 ASP B O 1
ATOM 3225 N N . TYR B 1 70 ? 22.781 -1.333 -13.031 1 96.94 70 TYR B N 1
ATOM 3226 C CA . TYR B 1 70 ? 21.453 -1.95 -13.023 1 96.94 70 TYR B CA 1
ATOM 3227 C C . TYR B 1 70 ? 21.516 -3.363 -13.594 1 96.94 70 TYR B C 1
ATOM 3229 O O . TYR B 1 70 ? 22.344 -3.656 -14.461 1 96.94 70 TYR B O 1
ATOM 3237 N N . PHE B 1 71 ? 20.656 -4.18 -13.164 1 97.94 71 PHE B N 1
ATOM 3238 C CA . PHE B 1 71 ? 20.609 -5.57 -13.586 1 97.94 71 PHE B CA 1
ATOM 3239 C C . PHE B 1 71 ? 19.531 -5.773 -14.648 1 97.94 71 PHE B C 1
ATOM 3241 O O . PHE B 1 71 ? 18.531 -5.043 -14.672 1 97.94 71 PHE B O 1
ATOM 3248 N N . ASP B 1 72 ? 19.75 -6.742 -15.469 1 98.12 72 ASP B N 1
ATOM 3249 C CA . ASP B 1 72 ? 18.703 -7.18 -16.406 1 98.12 72 ASP B CA 1
ATOM 3250 C C . ASP B 1 72 ? 17.734 -8.148 -15.734 1 98.12 72 ASP B C 1
ATOM 3252 O O . ASP B 1 72 ? 16.594 -8.273 -16.156 1 98.12 72 ASP B O 1
ATOM 3256 N N . TYR B 1 73 ? 18.297 -8.812 -14.805 1 98.25 73 TYR B N 1
ATOM 3257 C CA . TYR B 1 73 ? 17.562 -9.898 -14.156 1 98.25 73 TYR B CA 1
ATOM 3258 C C . TYR B 1 73 ? 17.938 -10 -12.68 1 98.25 73 TYR B C 1
ATOM 3260 O O . TYR B 1 73 ? 19.125 -10 -12.336 1 98.25 73 TYR B O 1
ATOM 3268 N N . ILE B 1 74 ? 16.953 -10.031 -11.805 1 97.75 74 ILE B N 1
ATOM 3269 C CA . ILE B 1 74 ? 17.188 -10.195 -10.375 1 97.75 74 ILE B CA 1
ATOM 3270 C C . ILE B 1 74 ? 16.375 -11.375 -9.852 1 97.75 74 ILE B C 1
ATOM 3272 O O . ILE B 1 74 ? 15.156 -11.422 -10.039 1 97.75 74 ILE B O 1
ATOM 3276 N N . ASP B 1 75 ? 17 -12.336 -9.258 1 97.12 75 ASP B N 1
ATOM 3277 C CA . ASP B 1 75 ? 16.375 -13.477 -8.609 1 97.12 75 ASP B CA 1
ATOM 3278 C C . ASP B 1 75 ? 16.328 -13.297 -7.098 1 97.12 75 ASP B C 1
ATOM 3280 O O . ASP B 1 75 ? 17.328 -13.477 -6.414 1 97.12 75 ASP B O 1
ATOM 3284 N N . LEU B 1 76 ? 15.125 -12.977 -6.582 1 94.75 76 LEU B N 1
ATOM 3285 C CA . LEU B 1 76 ? 14.914 -12.789 -5.148 1 94.75 76 LEU B CA 1
ATOM 3286 C C . LEU B 1 76 ? 14.406 -14.078 -4.504 1 94.75 76 LEU B C 1
ATOM 3288 O O . LEU B 1 76 ? 13.195 -14.305 -4.457 1 94.75 76 LEU B O 1
ATOM 3292 N N . ASP B 1 77 ? 15.273 -14.82 -4.012 1 87.94 77 ASP B N 1
ATOM 3293 C CA . ASP B 1 77 ? 14.914 -16.078 -3.359 1 87.94 77 ASP B CA 1
ATOM 3294 C C . ASP B 1 77 ? 14.859 -15.906 -1.842 1 87.94 77 ASP B C 1
ATOM 3296 O O . ASP B 1 77 ? 15.703 -16.438 -1.121 1 87.94 77 ASP B O 1
ATOM 3300 N N . SER B 1 78 ? 13.883 -15.133 -1.338 1 76.31 78 SER B N 1
ATOM 3301 C CA . SER B 1 78 ? 13.766 -14.781 0.073 1 76.31 78 SER B CA 1
ATOM 3302 C C . SER B 1 78 ? 13.062 -15.875 0.864 1 76.31 78 SER B C 1
ATOM 3304 O O . SER B 1 78 ? 11.953 -15.664 1.372 1 76.31 78 SER B O 1
ATOM 3306 N N . PHE B 1 79 ? 13.703 -16.938 1.073 1 68.62 79 PHE B N 1
ATOM 3307 C CA . PHE B 1 79 ? 13.133 -18.016 1.875 1 68.62 79 PHE B CA 1
ATOM 3308 C C . PHE B 1 79 ? 13.047 -17.609 3.342 1 68.62 79 PHE B C 1
ATOM 3310 O O . PHE B 1 79 ? 14.031 -17.172 3.93 1 68.62 79 PHE B O 1
ATOM 3317 N N . GLY B 1 80 ? 11.805 -17.625 3.84 1 66.25 80 GLY B N 1
ATOM 3318 C CA . GLY B 1 80 ? 11.602 -17.344 5.25 1 66.25 80 GLY B CA 1
ATOM 3319 C C . GLY B 1 80 ? 11.438 -15.859 5.543 1 66.25 80 GLY B C 1
ATOM 3320 O O . GLY B 1 80 ? 11.141 -15.469 6.676 1 66.25 80 GLY B O 1
ATOM 3321 N N . SER B 1 81 ? 11.766 -15.039 4.555 1 69.69 81 SER B N 1
ATOM 3322 C CA . SER B 1 81 ? 11.656 -13.594 4.746 1 69.69 81 SER B CA 1
ATOM 3323 C C . SER B 1 81 ? 10.539 -13.008 3.895 1 69.69 81 SER B C 1
ATOM 3325 O O . SER B 1 81 ? 10.086 -13.633 2.934 1 69.69 81 SER B O 1
ATOM 3327 N N . ASP B 1 82 ? 10.133 -11.875 4.359 1 79.31 82 ASP B N 1
ATOM 3328 C CA . ASP B 1 82 ? 9.133 -11.156 3.572 1 79.31 82 ASP B CA 1
ATOM 3329 C C . ASP B 1 82 ? 9.758 -10.539 2.326 1 79.31 82 ASP B C 1
ATOM 3331 O O . ASP B 1 82 ? 10.555 -9.602 2.424 1 79.31 82 ASP B O 1
ATOM 3335 N N . SER B 1 83 ? 9.406 -11.055 1.197 1 77.44 83 SER B N 1
ATOM 3336 C CA . SER B 1 83 ? 9.961 -10.602 -0.074 1 77.44 83 SER B CA 1
ATOM 3337 C C . SER B 1 83 ? 9.672 -9.125 -0.307 1 77.44 83 SER B C 1
ATOM 3339 O O . SER B 1 83 ? 10.414 -8.445 -1.029 1 77.44 83 SER B O 1
ATOM 3341 N N . SER B 1 84 ? 8.625 -8.633 0.34 1 82.06 84 SER B N 1
ATOM 3342 C CA . SER B 1 84 ? 8.219 -7.242 0.136 1 82.06 84 SER B CA 1
ATOM 3343 C C . SER B 1 84 ? 9.312 -6.277 0.573 1 82.06 84 SER B C 1
ATOM 3345 O O . SER B 1 84 ? 9.453 -5.188 0.01 1 82.06 84 SER B O 1
ATOM 3347 N N . PHE B 1 85 ? 10.117 -6.711 1.395 1 84.88 85 PHE B N 1
ATOM 3348 C CA . PHE B 1 85 ? 11.188 -5.902 1.973 1 84.88 85 PHE B CA 1
ATOM 3349 C C . PHE B 1 85 ? 12.242 -5.574 0.927 1 84.88 85 PHE B C 1
ATOM 3351 O O . PHE B 1 85 ? 12.906 -4.535 1.009 1 84.88 85 PHE B O 1
ATOM 3358 N N . PHE B 1 86 ? 12.281 -6.359 -0.122 1 91.88 86 PHE B N 1
ATOM 3359 C CA . PHE B 1 86 ? 13.383 -6.242 -1.071 1 91.88 86 PHE B CA 1
ATOM 3360 C C . PHE B 1 86 ? 12.898 -5.676 -2.398 1 91.88 86 PHE B C 1
ATOM 3362 O O . PHE B 1 86 ? 13.703 -5.254 -3.234 1 91.88 86 PHE B O 1
ATOM 3369 N N . LEU B 1 87 ? 11.617 -5.645 -2.574 1 94.38 87 LEU B N 1
ATOM 3370 C CA . LEU B 1 87 ? 11.047 -5.371 -3.891 1 94.38 87 LEU B CA 1
ATOM 3371 C C . LEU B 1 87 ? 11.391 -3.955 -4.344 1 94.38 87 LEU B C 1
ATOM 3373 O O . LEU B 1 87 ? 11.75 -3.742 -5.504 1 94.38 87 LEU B O 1
ATOM 3377 N N . ARG B 1 88 ? 11.312 -3.021 -3.412 1 93.31 88 ARG B N 1
ATOM 3378 C CA . ARG B 1 88 ? 11.609 -1.641 -3.783 1 93.31 88 ARG B CA 1
ATOM 3379 C C . ARG B 1 88 ? 13.047 -1.501 -4.277 1 93.31 88 ARG B C 1
ATOM 3381 O O . ARG B 1 88 ? 13.289 -0.877 -5.312 1 93.31 88 ARG B O 1
ATOM 3388 N N . ALA B 1 89 ? 13.93 -2.053 -3.527 1 94.44 89 ALA B N 1
ATOM 3389 C CA . ALA B 1 89 ? 15.344 -1.997 -3.902 1 94.44 89 ALA B CA 1
ATOM 3390 C C . ALA B 1 89 ? 15.594 -2.754 -5.203 1 94.44 89 ALA B C 1
ATOM 3392 O O . ALA B 1 89 ? 16.391 -2.322 -6.035 1 94.44 89 ALA B O 1
ATOM 3393 N N . ALA B 1 90 ? 14.906 -3.861 -5.383 1 96.75 90 ALA B N 1
ATOM 3394 C CA . ALA B 1 90 ? 15.055 -4.648 -6.605 1 96.75 90 ALA B CA 1
ATOM 3395 C C . ALA B 1 90 ? 14.625 -3.85 -7.828 1 96.75 90 ALA B C 1
ATOM 3397 O O . ALA B 1 90 ? 15.359 -3.77 -8.812 1 96.75 90 ALA B O 1
ATOM 3398 N N . PHE B 1 91 ? 13.523 -3.186 -7.77 1 96.5 91 PHE B N 1
ATOM 3399 C CA . PHE B 1 91 ? 13.023 -2.422 -8.906 1 96.5 91 PHE B CA 1
ATOM 3400 C C . PHE B 1 91 ? 13.906 -1.211 -9.18 1 96.5 91 PHE B C 1
ATOM 3402 O O . PHE B 1 91 ? 14.078 -0.809 -10.328 1 96.5 91 PHE B O 1
ATOM 3409 N N . SER B 1 92 ? 14.453 -0.626 -8.133 1 95 92 SER B N 1
ATOM 3410 C CA . SER B 1 92 ? 15.312 0.544 -8.281 1 95 92 SER B CA 1
ATOM 3411 C C . SER B 1 92 ? 16.641 0.178 -8.945 1 95 92 SER B C 1
ATOM 3413 O O . SER B 1 92 ? 17.328 1.044 -9.484 1 95 92 SER B O 1
ATOM 3415 N N . SER B 1 93 ? 17 -1.11 -8.844 1 96.75 93 SER B N 1
ATOM 3416 C CA . SER B 1 93 ? 18.297 -1.541 -9.383 1 96.75 93 SER B CA 1
ATOM 3417 C C . SER B 1 93 ? 18.109 -2.385 -10.641 1 96.75 93 SER B C 1
ATOM 3419 O O . SER B 1 93 ? 19 -3.152 -11.008 1 96.75 93 SER B O 1
ATOM 3421 N N . LEU B 1 94 ? 16.984 -2.289 -11.195 1 97.88 94 LEU B N 1
ATOM 3422 C CA . LEU B 1 94 ? 16.641 -3.051 -12.391 1 97.88 94 LEU B CA 1
ATOM 3423 C C . LEU B 1 94 ? 16.625 -2.15 -13.617 1 97.88 94 LEU B C 1
ATOM 3425 O O . LEU B 1 94 ? 16.156 -1.009 -13.555 1 97.88 94 LEU B O 1
ATOM 3429 N N . LYS B 1 95 ? 17.125 -2.633 -14.734 1 97.5 95 LYS B N 1
ATOM 3430 C CA . LYS B 1 95 ? 16.953 -1.928 -16 1 97.5 95 LYS B CA 1
ATOM 3431 C C . LYS B 1 95 ? 15.5 -1.918 -16.438 1 97.5 95 LYS B C 1
ATOM 3433 O O . LYS B 1 95 ? 14.719 -2.791 -16.047 1 97.5 95 LYS B O 1
ATOM 3438 N N . LEU B 1 96 ? 15.195 -0.922 -17.25 1 95.56 96 LEU B N 1
ATOM 3439 C CA . LEU B 1 96 ? 13.867 -0.947 -17.859 1 95.56 96 LEU B CA 1
ATOM 3440 C C . LEU B 1 96 ? 13.688 -2.201 -18.703 1 95.56 96 LEU B C 1
ATOM 3442 O O . LEU B 1 96 ? 14.602 -2.617 -19.406 1 95.56 96 LEU B O 1
ATOM 3446 N N . ASP B 1 97 ? 12.523 -2.799 -18.578 1 96.62 97 ASP B N 1
ATOM 3447 C CA . ASP B 1 97 ? 12.164 -4.051 -19.234 1 96.62 97 ASP B CA 1
ATOM 3448 C C . ASP B 1 97 ? 12.891 -5.234 -18.594 1 96.62 97 ASP B C 1
ATOM 3450 O O . ASP B 1 97 ? 12.914 -6.328 -19.172 1 96.62 97 ASP B O 1
ATOM 3454 N N . GLY B 1 98 ? 13.516 -4.902 -17.516 1 98.06 98 GLY B N 1
ATOM 3455 C CA . GLY B 1 98 ? 14.172 -5.969 -16.781 1 98.06 98 GLY B CA 1
ATOM 3456 C C . GLY B 1 98 ? 13.195 -6.926 -16.125 1 98.06 98 GLY B C 1
ATOM 3457 O O . GLY B 1 98 ? 11.992 -6.688 -16.125 1 98.06 98 GLY B O 1
ATOM 3458 N N . LEU B 1 99 ? 13.797 -8.047 -15.602 1 98.31 99 LEU B N 1
ATOM 3459 C CA . LEU B 1 99 ? 12.977 -9.102 -15.016 1 98.31 99 LEU B CA 1
ATOM 3460 C C . LEU B 1 99 ? 13.336 -9.32 -13.547 1 98.31 99 LEU B C 1
ATOM 3462 O O . LEU B 1 99 ? 14.508 -9.242 -13.172 1 98.31 99 LEU B O 1
ATOM 3466 N N . VAL B 1 100 ? 12.336 -9.508 -12.781 1 97.56 100 VAL B N 1
ATOM 3467 C CA . VAL B 1 100 ? 12.516 -9.875 -11.383 1 97.56 100 VAL B CA 1
ATOM 3468 C C . VAL B 1 100 ? 11.781 -11.18 -11.094 1 97.56 100 VAL B C 1
ATOM 3470 O O . VAL B 1 100 ? 10.586 -11.305 -11.375 1 97.56 100 VAL B O 1
ATOM 3473 N N . TYR B 1 101 ? 12.516 -12.172 -10.648 1 97.44 101 TYR B N 1
ATOM 3474 C CA . TYR B 1 101 ? 11.969 -13.453 -10.227 1 97.44 101 TYR B CA 1
ATOM 3475 C C . TYR B 1 101 ? 11.859 -13.523 -8.711 1 97.44 101 TYR B C 1
ATOM 3477 O O . TYR B 1 101 ? 12.867 -13.617 -8.008 1 97.44 101 TYR B O 1
ATOM 3485 N N . VAL B 1 102 ? 10.625 -13.477 -8.18 1 96.06 102 VAL B N 1
ATOM 3486 C CA . VAL B 1 102 ? 10.398 -13.336 -6.746 1 96.06 102 VAL B CA 1
ATOM 3487 C C . VAL B 1 102 ? 9.852 -14.641 -6.176 1 96.06 102 VAL B C 1
ATOM 3489 O O . VAL B 1 102 ? 8.984 -15.273 -6.785 1 96.06 102 VAL B O 1
ATOM 3492 N N . THR B 1 103 ? 10.344 -15.016 -5.016 1 94.25 103 THR B N 1
ATOM 3493 C CA . THR B 1 103 ? 9.922 -16.219 -4.312 1 94.25 103 THR B CA 1
ATOM 3494 C C . THR B 1 103 ? 9.391 -15.883 -2.922 1 94.25 103 THR B C 1
ATOM 3496 O O . THR B 1 103 ? 9.945 -15.023 -2.232 1 94.25 103 THR B O 1
ATOM 3499 N N . SER B 1 104 ? 8.312 -16.438 -2.559 1 92.5 104 SER B N 1
ATOM 3500 C CA . SER B 1 104 ? 7.773 -16.359 -1.204 1 92.5 104 SER B CA 1
ATOM 3501 C C . SER B 1 104 ? 7.391 -17.734 -0.68 1 92.5 104 SER B C 1
ATOM 3503 O O . SER B 1 104 ? 6.938 -18.594 -1.443 1 92.5 104 SER B O 1
ATOM 3505 N N . THR B 1 105 ? 7.582 -17.984 0.588 1 91 105 THR B N 1
ATOM 3506 C CA . THR B 1 105 ? 7.211 -19.25 1.211 1 91 105 THR B CA 1
ATOM 3507 C C . THR B 1 105 ? 6.18 -19.031 2.311 1 91 105 THR B C 1
ATOM 3509 O O . THR B 1 105 ? 5.992 -19.891 3.176 1 91 105 THR B O 1
ATOM 3512 N N . ASP B 1 106 ? 5.57 -17.906 2.266 1 86.19 106 ASP B N 1
ATOM 3513 C CA . ASP B 1 106 ? 4.656 -17.531 3.344 1 86.19 106 ASP B CA 1
ATOM 3514 C C . ASP B 1 106 ? 3.252 -18.062 3.082 1 86.19 106 ASP B C 1
ATOM 3516 O O . ASP B 1 106 ? 2.314 -17.297 2.879 1 86.19 106 ASP B O 1
ATOM 3520 N N . GLY B 1 107 ? 3.074 -19.266 3.252 1 85.12 107 GLY B N 1
ATOM 3521 C CA . GLY B 1 107 ? 1.771 -19.875 3.082 1 85.12 107 GLY B CA 1
ATOM 3522 C C . GLY B 1 107 ? 0.776 -19.484 4.156 1 85.12 107 GLY B C 1
ATOM 3523 O O . GLY B 1 107 ? -0.436 -19.562 3.943 1 85.12 107 GLY B O 1
ATOM 3524 N N . TYR B 1 108 ? 1.232 -19.031 5.258 1 85.25 108 TYR B N 1
ATOM 3525 C CA . TYR B 1 108 ? 0.363 -18.641 6.363 1 85.25 108 TYR B CA 1
ATOM 3526 C C . TYR B 1 108 ? -0.386 -17.344 6.043 1 85.25 108 TYR B C 1
ATOM 3528 O O . TYR B 1 108 ? -1.583 -17.234 6.316 1 85.25 108 TYR B O 1
ATOM 3536 N N . SER B 1 109 ? 0.281 -16.406 5.434 1 86.62 109 SER B N 1
ATOM 3537 C CA . SER B 1 109 ? -0.365 -15.164 5.035 1 86.62 109 SER B CA 1
ATOM 3538 C C . SER B 1 109 ? -1.368 -15.398 3.912 1 86.62 109 SER B C 1
ATOM 3540 O O . SER B 1 109 ? -2.445 -14.797 3.9 1 86.62 109 SER B O 1
ATOM 3542 N N . SER B 1 110 ? -1.03 -16.266 3.029 1 87.94 110 SER B N 1
ATOM 3543 C CA . SER B 1 110 ? -1.935 -16.547 1.918 1 87.94 110 SER B CA 1
ATOM 3544 C C . SER B 1 110 ? -3.219 -17.203 2.4 1 87.94 110 SER B C 1
ATOM 3546 O O . SER B 1 110 ? -4.273 -17.047 1.784 1 87.94 110 SER B O 1
ATOM 3548 N N . GLY B 1 111 ? -3.107 -17.922 3.49 1 91 111 GLY B N 1
ATOM 3549 C CA . GLY B 1 111 ? -4.277 -18.578 4.059 1 91 111 GLY B CA 1
ATOM 3550 C C . GLY B 1 111 ? -5.176 -17.625 4.824 1 91 111 GLY B C 1
ATOM 3551 O O . GLY B 1 111 ? -6.27 -18 5.25 1 91 111 GLY B O 1
ATOM 3552 N N . GLY B 1 112 ? -4.738 -16.453 5.008 1 92.94 112 GLY B N 1
ATOM 3553 C CA . GLY B 1 112 ? -5.543 -15.438 5.672 1 92.94 112 GLY B CA 1
ATOM 3554 C C . GLY B 1 112 ? -5.43 -15.484 7.184 1 92.94 112 GLY B C 1
ATOM 3555 O O . GLY B 1 112 ? -6.25 -14.898 7.891 1 92.94 112 GLY B O 1
ATOM 3556 N N . HIS B 1 113 ? -4.461 -16.078 7.699 1 92.19 113 HIS B N 1
ATOM 3557 C CA . HIS B 1 113 ? -4.348 -16.281 9.141 1 92.19 113 HIS B CA 1
ATOM 3558 C C . HIS B 1 113 ? -3.582 -15.141 9.797 1 92.19 113 HIS B C 1
ATOM 3560 O O . HIS B 1 113 ? -3.592 -15.008 11.023 1 92.19 113 HIS B O 1
ATOM 3566 N N . ARG B 1 114 ? -2.951 -14.391 9.078 1 90.38 114 ARG B N 1
ATOM 3567 C CA . ARG B 1 114 ? -2.189 -13.25 9.578 1 90.38 114 ARG B CA 1
ATOM 3568 C C . ARG B 1 114 ? -2.482 -11.992 8.766 1 90.38 114 ARG B C 1
ATOM 3570 O O . ARG B 1 114 ? -1.578 -11.422 8.156 1 90.38 114 ARG B O 1
ATOM 3577 N N . PRO B 1 115 ? -3.691 -11.531 8.859 1 93 115 PRO B N 1
ATOM 3578 C CA . PRO B 1 115 ? -4.086 -10.438 7.973 1 93 115 PRO B CA 1
ATOM 3579 C C . PRO B 1 115 ? -3.256 -9.172 8.188 1 93 115 PRO B C 1
ATOM 3581 O O . PRO B 1 115 ? -2.936 -8.469 7.23 1 93 115 PRO B O 1
ATOM 3584 N N . PHE B 1 116 ? -2.816 -8.883 9.406 1 91.31 116 PHE B N 1
ATOM 3585 C CA . PHE B 1 116 ? -2.051 -7.672 9.672 1 91.31 116 PHE B CA 1
ATOM 3586 C C . PHE B 1 116 ? -0.609 -7.824 9.211 1 91.31 116 PHE B C 1
ATOM 3588 O O . PHE B 1 116 ? 0.041 -6.84 8.852 1 91.31 116 PHE B O 1
ATOM 3595 N N . HIS B 1 117 ? -0.151 -9.016 9.148 1 91 117 HIS B N 1
ATOM 3596 C CA . HIS B 1 117 ? 1.184 -9.25 8.609 1 91 117 HIS B CA 1
ATOM 3597 C C . HIS B 1 117 ? 1.224 -9.008 7.105 1 91 117 HIS B C 1
ATOM 3599 O O . HIS B 1 117 ? 2.129 -8.328 6.609 1 91 117 HIS B O 1
ATOM 3605 N N . SER B 1 118 ? 0.233 -9.617 6.395 1 93.12 118 SER B N 1
ATOM 3606 C CA . SER B 1 118 ? 0.185 -9.391 4.957 1 93.12 118 SER B CA 1
ATOM 3607 C C . SER B 1 118 ? -0.049 -7.914 4.637 1 93.12 118 SER B C 1
ATOM 3609 O O . SER B 1 118 ? 0.459 -7.402 3.635 1 93.12 118 SER B O 1
ATOM 3611 N N . LEU B 1 119 ? -0.796 -7.281 5.504 1 93.75 119 LEU B N 1
ATOM 3612 C CA . LEU B 1 119 ? -1.027 -5.852 5.328 1 93.75 119 LEU B CA 1
ATOM 3613 C C . LEU B 1 119 ? 0.272 -5.066 5.477 1 93.75 119 LEU B C 1
ATOM 3615 O O . LEU B 1 119 ? 0.596 -4.23 4.633 1 93.75 119 LEU B O 1
ATOM 3619 N N . SER B 1 120 ? 1.041 -5.332 6.48 1 91.31 120 SER B N 1
ATOM 3620 C CA . SER B 1 120 ? 2.295 -4.629 6.73 1 91.31 120 SER B CA 1
ATOM 3621 C C . SER B 1 120 ? 3.322 -4.926 5.645 1 91.31 120 SER B C 1
ATOM 3623 O O . SER B 1 120 ? 4.051 -4.031 5.211 1 91.31 120 SER B O 1
ATOM 3625 N N . ALA B 1 121 ? 3.334 -6.113 5.207 1 90.94 121 ALA B N 1
ATOM 3626 C CA . ALA B 1 121 ? 4.375 -6.555 4.285 1 90.94 121 ALA B CA 1
ATOM 3627 C C . ALA B 1 121 ? 4.039 -6.164 2.848 1 90.94 121 ALA B C 1
ATOM 3629 O O . ALA B 1 121 ? 4.875 -5.609 2.135 1 90.94 121 ALA B O 1
ATOM 3630 N N . PHE B 1 122 ? 2.754 -6.395 2.463 1 92.44 122 PHE B N 1
ATOM 3631 C CA . PHE B 1 122 ? 2.428 -6.293 1.047 1 92.44 122 PHE B CA 1
ATOM 3632 C C . PHE B 1 122 ? 1.362 -5.23 0.811 1 92.44 122 PHE B C 1
ATOM 3634 O O . PHE B 1 122 ? 1.022 -4.926 -0.334 1 92.44 122 PHE B O 1
ATOM 3641 N N . GLY B 1 123 ? 0.841 -4.707 1.921 1 91.94 123 GLY B N 1
ATOM 3642 C CA . GLY B 1 123 ? -0.233 -3.734 1.787 1 91.94 123 GLY B CA 1
ATOM 3643 C C . GLY B 1 123 ? -1.579 -4.367 1.495 1 91.94 123 GLY B C 1
ATOM 3644 O O . GLY B 1 123 ? -2.486 -3.707 0.986 1 91.94 123 GLY B O 1
ATOM 3645 N N . ALA B 1 124 ? -1.667 -5.594 1.731 1 95.06 124 ALA B N 1
ATOM 3646 C CA . ALA B 1 124 ? -2.898 -6.328 1.447 1 95.06 124 ALA B CA 1
ATOM 3647 C C . ALA B 1 124 ? -3.451 -6.98 2.711 1 95.06 124 ALA B C 1
ATOM 3649 O O . ALA B 1 124 ? -2.723 -7.664 3.432 1 95.06 124 ALA B O 1
ATOM 3650 N N . TYR B 1 125 ? -4.73 -6.73 3.023 1 96.19 125 TYR B N 1
ATOM 3651 C CA . TYR B 1 125 ? -5.438 -7.398 4.109 1 96.19 125 TYR B CA 1
ATOM 3652 C C . TYR B 1 125 ? -6.133 -8.656 3.615 1 96.19 125 TYR B C 1
ATOM 3654 O O . TYR B 1 125 ? -7.172 -8.586 2.951 1 96.19 125 TYR B O 1
ATOM 3662 N N . VAL B 1 126 ? -5.578 -9.797 3.979 1 96.56 126 VAL B N 1
ATOM 3663 C CA . VAL B 1 126 ? -6.016 -11.062 3.398 1 96.56 126 VAL B CA 1
ATOM 3664 C C . VAL B 1 126 ? -6.793 -11.867 4.438 1 96.56 126 VAL B C 1
ATOM 3666 O O . VAL B 1 126 ? -6.312 -12.078 5.555 1 96.56 126 VAL B O 1
ATOM 3669 N N . ARG B 1 127 ? -7.934 -12.266 4.062 1 96.19 127 ARG B N 1
ATOM 3670 C CA . ARG B 1 127 ? -8.789 -13.125 4.883 1 96.19 127 ARG B CA 1
ATOM 3671 C C . ARG B 1 127 ? -8.914 -14.516 4.277 1 96.19 127 ARG B C 1
ATOM 3673 O O . ARG B 1 127 ? -8.562 -14.727 3.113 1 96.19 127 ARG B O 1
ATOM 3680 N N . PRO B 1 128 ? -9.312 -15.484 5.043 1 95.94 128 PRO B N 1
ATOM 3681 C CA . PRO B 1 128 ? -9.398 -16.859 4.531 1 95.94 128 PRO B CA 1
ATOM 3682 C C . PRO B 1 128 ? -10.398 -17 3.385 1 95.94 128 PRO B C 1
ATOM 3684 O O . PRO B 1 128 ? -11.531 -16.531 3.496 1 95.94 128 PRO B O 1
ATOM 3687 N N . MET B 1 129 ? -9.969 -17.625 2.342 1 96 129 MET B N 1
ATOM 3688 C CA . MET B 1 129 ? -10.766 -17.953 1.164 1 96 129 MET B CA 1
ATOM 3689 C C . MET B 1 129 ? -10.406 -19.344 0.631 1 96 129 MET B C 1
ATOM 3691 O O . MET B 1 129 ? -9.344 -19.875 0.962 1 96 129 MET B O 1
ATOM 3695 N N . PRO B 1 130 ? -11.219 -19.984 -0.195 1 95.56 130 PRO B N 1
ATOM 3696 C CA . PRO B 1 130 ? -11.008 -21.375 -0.597 1 95.56 130 PRO B CA 1
ATOM 3697 C C . PRO B 1 130 ? -9.828 -21.547 -1.552 1 95.56 130 PRO B C 1
ATOM 3699 O O . PRO B 1 130 ? -9.383 -22.672 -1.794 1 95.56 130 PRO B O 1
ATOM 3702 N N . TYR B 1 131 ? -9.344 -20.578 -2.08 1 96.81 131 TYR B N 1
ATOM 3703 C CA . TYR B 1 131 ? -8.234 -20.656 -3.023 1 96.81 131 TYR B CA 1
ATOM 3704 C C . TYR B 1 131 ? -7.008 -19.938 -2.475 1 96.81 131 TYR B C 1
ATOM 3706 O O . TYR B 1 131 ? -6.406 -19.109 -3.162 1 96.81 131 TYR B O 1
ATOM 3714 N N . ALA B 1 132 ? -6.578 -20.281 -1.328 1 95.25 132 ALA B N 1
ATOM 3715 C CA . ALA B 1 132 ? -5.527 -19.625 -0.548 1 95.25 132 ALA B CA 1
ATOM 3716 C C . ALA B 1 132 ? -4.199 -19.625 -1.298 1 95.25 132 ALA B C 1
ATOM 3718 O O . ALA B 1 132 ? -3.469 -18.641 -1.293 1 95.25 132 ALA B O 1
ATOM 3719 N N . ASN B 1 133 ? -3.893 -20.719 -1.963 1 95.5 133 ASN B N 1
ATOM 3720 C CA . ASN B 1 133 ? -2.605 -20.828 -2.639 1 95.5 133 ASN B CA 1
ATOM 3721 C C . ASN B 1 133 ? -2.514 -19.891 -3.832 1 95.5 133 ASN B C 1
ATOM 3723 O O . ASN B 1 133 ? -1.442 -19.359 -4.125 1 95.5 133 ASN B O 1
ATOM 3727 N N . GLU B 1 134 ? -3.611 -19.734 -4.5 1 96.88 134 GLU B N 1
ATOM 3728 C CA . GLU B 1 134 ? -3.598 -18.734 -5.57 1 96.88 134 GLU B CA 1
ATOM 3729 C C . GLU B 1 134 ? -3.473 -17.328 -5.012 1 96.88 134 GLU B C 1
ATOM 3731 O O . GLU B 1 134 ? -2.816 -16.469 -5.609 1 96.88 134 GLU B O 1
ATOM 3736 N N . LEU B 1 135 ? -4.145 -17.109 -3.865 1 96.69 135 LEU B N 1
ATOM 3737 C CA . LEU B 1 135 ? -4.047 -15.805 -3.229 1 96.69 135 LEU B CA 1
ATOM 3738 C C . LEU B 1 135 ? -2.596 -15.461 -2.91 1 96.69 135 LEU B C 1
ATOM 3740 O O . LEU B 1 135 ? -2.199 -14.297 -2.977 1 96.69 135 LEU B O 1
ATOM 3744 N N . GLY B 1 136 ? -1.846 -16.5 -2.533 1 95.81 136 GLY B N 1
ATOM 3745 C CA . GLY B 1 136 ? -0.435 -16.281 -2.264 1 95.81 136 GLY B CA 1
ATOM 3746 C C . GLY B 1 136 ? 0.306 -15.664 -3.434 1 95.81 136 GLY B C 1
ATOM 3747 O O . GLY B 1 136 ? 1.11 -14.742 -3.254 1 95.81 136 GLY B O 1
ATOM 3748 N N . LEU B 1 137 ? 0.05 -16.141 -4.629 1 97.19 137 LEU B N 1
ATOM 3749 C CA . LEU B 1 137 ? 0.652 -15.586 -5.832 1 97.19 137 LEU B CA 1
ATOM 3750 C C . LEU B 1 137 ? 0.166 -14.156 -6.066 1 97.19 137 LEU B C 1
ATOM 3752 O O . LEU B 1 137 ? 0.96 -13.273 -6.387 1 97.19 137 LEU B O 1
ATOM 3756 N N . ARG B 1 138 ? -1.058 -13.969 -5.805 1 97.06 138 ARG B N 1
ATOM 3757 C CA . ARG B 1 138 ? -1.666 -12.672 -6.105 1 97.06 138 ARG B CA 1
ATOM 3758 C C . ARG B 1 138 ? -1.243 -11.617 -5.09 1 97.06 138 ARG B C 1
ATOM 3760 O O . ARG B 1 138 ? -1.139 -10.438 -5.422 1 97.06 138 ARG B O 1
ATOM 3767 N N . ILE B 1 139 ? -0.998 -12.039 -3.848 1 96.12 139 ILE B N 1
ATOM 3768 C CA . ILE B 1 139 ? -0.427 -11.156 -2.834 1 96.12 139 ILE B CA 1
ATOM 3769 C C . ILE B 1 139 ? 0.954 -10.688 -3.279 1 96.12 139 ILE B C 1
ATOM 3771 O O . ILE B 1 139 ? 1.261 -9.492 -3.207 1 96.12 139 ILE B O 1
ATOM 3775 N N . LEU B 1 140 ? 1.69 -11.586 -3.771 1 95.62 140 LEU B N 1
ATOM 3776 C CA . LEU B 1 140 ? 3.055 -11.297 -4.203 1 95.62 140 LEU B CA 1
ATOM 3777 C C . LEU B 1 140 ? 3.059 -10.328 -5.383 1 95.62 140 LEU B C 1
ATOM 3779 O O . LEU B 1 140 ? 3.807 -9.352 -5.387 1 95.62 140 LEU B O 1
ATOM 3783 N N . ILE B 1 141 ? 2.217 -10.609 -6.336 1 96.56 141 ILE B N 1
ATOM 3784 C CA . ILE B 1 141 ? 2.127 -9.75 -7.512 1 96.56 141 ILE B CA 1
ATOM 3785 C C . ILE B 1 141 ? 1.617 -8.367 -7.102 1 96.56 141 ILE B C 1
ATOM 3787 O O . ILE B 1 141 ? 2.17 -7.348 -7.52 1 96.56 141 ILE B O 1
ATOM 3791 N N . GLY B 1 142 ? 0.567 -8.367 -6.301 1 95.38 142 GLY B N 1
ATOM 3792 C CA . GLY B 1 142 ? 0.034 -7.098 -5.836 1 95.38 142 GLY B CA 1
ATOM 3793 C C . GLY B 1 142 ? 1.053 -6.262 -5.082 1 95.38 142 GLY B C 1
ATOM 3794 O O . GLY B 1 142 ? 1.114 -5.043 -5.258 1 95.38 142 GLY B O 1
ATOM 3795 N N . GLY B 1 143 ? 1.769 -6.914 -4.195 1 94.31 143 GLY B N 1
ATOM 3796 C CA . GLY B 1 143 ? 2.85 -6.23 -3.504 1 94.31 143 GLY B CA 1
ATOM 3797 C C . GLY B 1 143 ? 3.873 -5.629 -4.445 1 94.31 143 GLY B C 1
ATOM 3798 O O . GLY B 1 143 ? 4.34 -4.508 -4.23 1 94.31 143 GLY B O 1
ATOM 3799 N N . ALA B 1 144 ? 4.215 -6.363 -5.465 1 95.44 144 ALA B N 1
ATOM 3800 C CA . ALA B 1 144 ? 5.156 -5.867 -6.465 1 95.44 144 ALA B CA 1
ATOM 3801 C C . ALA B 1 144 ? 4.582 -4.664 -7.211 1 95.44 144 ALA B C 1
ATOM 3803 O O . ALA B 1 144 ? 5.293 -3.689 -7.469 1 95.44 144 ALA B O 1
ATOM 3804 N N . VAL B 1 145 ? 3.328 -4.785 -7.559 1 94.62 145 VAL B N 1
ATOM 3805 C CA . VAL B 1 145 ? 2.648 -3.691 -8.242 1 94.62 145 VAL B CA 1
ATOM 3806 C C . VAL B 1 145 ? 2.707 -2.43 -7.383 1 94.62 145 VAL B C 1
ATOM 3808 O O . VAL B 1 145 ? 3.025 -1.347 -7.883 1 94.62 145 VAL B O 1
ATOM 3811 N N . ARG B 1 146 ? 2.502 -2.58 -6.148 1 93.12 146 ARG B N 1
ATOM 3812 C CA . ARG B 1 146 ? 2.518 -1.453 -5.219 1 93.12 146 ARG B CA 1
ATOM 3813 C C . ARG B 1 146 ? 3.9 -0.814 -5.16 1 93.12 146 ARG B C 1
ATOM 3815 O O . ARG B 1 146 ? 4.035 0.403 -5.305 1 93.12 146 ARG B O 1
ATOM 3822 N N . GLU B 1 147 ? 4.875 -1.593 -4.961 1 93.62 147 GLU B N 1
ATOM 3823 C CA . GLU B 1 147 ? 6.238 -1.091 -4.824 1 93.62 147 GLU B CA 1
ATOM 3824 C C . GLU B 1 147 ? 6.715 -0.429 -6.113 1 93.62 147 GLU B C 1
ATOM 3826 O O . GLU B 1 147 ? 7.359 0.62 -6.078 1 93.62 147 GLU B O 1
ATOM 3831 N N . ALA B 1 148 ? 6.398 -1 -7.211 1 94.44 148 ALA B N 1
ATOM 3832 C CA . ALA B 1 148 ? 6.812 -0.447 -8.5 1 94.44 148 ALA B CA 1
ATOM 3833 C C . ALA B 1 148 ? 6.09 0.864 -8.789 1 94.44 148 ALA B C 1
ATOM 3835 O O . ALA B 1 148 ? 6.672 1.789 -9.359 1 94.44 148 ALA B O 1
ATOM 3836 N N . SER B 1 149 ? 4.867 0.927 -8.375 1 92.38 149 SER B N 1
ATOM 3837 C CA . SER B 1 149 ? 4.051 2.096 -8.688 1 92.38 149 SER B CA 1
ATOM 3838 C C . SER B 1 149 ? 4.609 3.352 -8.031 1 92.38 149 SER B C 1
ATOM 3840 O O . SER B 1 149 ? 4.551 4.441 -8.609 1 92.38 149 SER B O 1
ATOM 3842 N N . VAL B 1 150 ? 5.082 3.277 -6.855 1 91 150 VAL B N 1
ATOM 3843 C CA . VAL B 1 150 ? 5.652 4.418 -6.145 1 91 150 VAL B CA 1
ATOM 3844 C C . VAL B 1 150 ? 6.828 4.988 -6.934 1 91 150 VAL B C 1
ATOM 3846 O O . VAL B 1 150 ? 7.066 6.195 -6.914 1 91 150 VAL B O 1
ATOM 3849 N N . LEU B 1 151 ? 7.496 4.082 -7.664 1 91.25 151 LEU B N 1
ATOM 3850 C CA . LEU B 1 151 ? 8.672 4.48 -8.43 1 91.25 151 LEU B CA 1
ATOM 3851 C C . LEU B 1 151 ? 8.289 4.953 -9.82 1 91.25 151 LEU B C 1
ATOM 3853 O O . LEU B 1 151 ? 9.141 5.379 -10.602 1 91.25 151 LEU B O 1
ATOM 3857 N N . GLY B 1 152 ? 6.969 4.824 -10.117 1 90.69 152 GLY B N 1
ATOM 3858 C CA . GLY B 1 152 ? 6.512 5.234 -11.438 1 90.69 152 GLY B CA 1
ATOM 3859 C C . GLY B 1 152 ? 6.641 4.141 -12.477 1 90.69 152 GLY B C 1
ATOM 3860 O O . GLY B 1 152 ? 6.684 4.422 -13.68 1 90.69 152 GLY B O 1
ATOM 3861 N N . TYR B 1 153 ? 6.781 2.906 -12.031 1 94.31 153 TYR B N 1
ATOM 3862 C CA . TYR B 1 153 ? 6.918 1.78 -12.945 1 94.31 153 TYR B CA 1
ATOM 3863 C C . TYR B 1 153 ? 5.672 0.903 -12.914 1 94.31 153 TYR B C 1
ATOM 3865 O O . TYR B 1 153 ? 4.855 1.002 -12 1 94.31 153 TYR B O 1
ATOM 3873 N N . ARG B 1 154 ? 5.559 0.122 -13.969 1 93.19 154 ARG B N 1
ATOM 3874 C CA . ARG B 1 154 ? 4.551 -0.928 -14.07 1 93.19 154 ARG B CA 1
ATOM 3875 C C . ARG B 1 154 ? 5.195 -2.309 -14.078 1 93.19 154 ARG B C 1
ATOM 3877 O O . ARG B 1 154 ? 6.297 -2.484 -14.602 1 93.19 154 ARG B O 1
ATOM 3884 N N . VAL B 1 155 ? 4.539 -3.236 -13.477 1 94.31 155 VAL B N 1
ATOM 3885 C CA . VAL B 1 155 ? 5.039 -4.605 -13.516 1 94.31 155 VAL B CA 1
ATOM 3886 C C . VAL B 1 155 ? 3.947 -5.539 -14.023 1 94.31 155 VAL B C 1
ATOM 3888 O O . VAL B 1 155 ? 2.764 -5.332 -13.75 1 94.31 155 VAL B O 1
ATOM 3891 N N . THR B 1 156 ? 4.348 -6.527 -14.75 1 93.75 156 THR B N 1
ATOM 3892 C CA . THR B 1 156 ? 3.439 -7.52 -15.305 1 93.75 156 THR B CA 1
ATOM 3893 C C . THR B 1 156 ? 3.955 -8.93 -15.047 1 93.75 156 THR B C 1
ATOM 3895 O O . THR B 1 156 ? 5.137 -9.219 -15.266 1 93.75 156 THR B O 1
ATOM 3898 N N . PRO B 1 157 ? 3.082 -9.773 -14.555 1 97 157 PRO B N 1
ATOM 3899 C CA . PRO B 1 157 ? 3.52 -11.164 -14.391 1 97 157 PRO B CA 1
ATOM 3900 C C . PRO B 1 157 ? 3.65 -11.898 -15.719 1 97 157 PRO B C 1
ATOM 3902 O O . PRO B 1 157 ? 2.73 -11.859 -16.547 1 97 157 PRO B O 1
ATOM 3905 N N . LEU B 1 158 ? 4.719 -12.484 -15.922 1 98.25 158 LEU B N 1
ATOM 3906 C CA . LEU B 1 158 ? 4.918 -13.328 -17.094 1 98.25 158 LEU B CA 1
ATOM 3907 C C . LEU B 1 158 ? 4.48 -14.758 -16.828 1 98.25 158 LEU B C 1
ATOM 3909 O O . LEU B 1 158 ? 3.801 -15.375 -17.656 1 98.25 158 LEU B O 1
ATOM 3913 N N . PHE B 1 159 ? 4.848 -15.281 -15.727 1 98.19 159 PHE B N 1
ATOM 3914 C CA . PHE B 1 159 ? 4.266 -16.516 -15.234 1 98.19 159 PHE B CA 1
ATOM 3915 C C . PHE B 1 159 ? 4.305 -16.578 -13.711 1 98.19 159 PHE B C 1
ATOM 3917 O O . PHE B 1 159 ? 5.125 -15.898 -13.086 1 98.19 159 PHE B O 1
ATOM 3924 N N . SER B 1 160 ? 3.439 -17.25 -13.117 1 98.25 160 SER B N 1
ATOM 3925 C CA . SER B 1 160 ? 3.285 -17.469 -11.68 1 98.25 160 SER B CA 1
ATOM 3926 C C . SER B 1 160 ? 3.184 -18.953 -11.359 1 98.25 160 SER B C 1
ATOM 3928 O O . SER B 1 160 ? 2.33 -19.656 -11.914 1 98.25 160 SER B O 1
ATOM 3930 N N . TYR B 1 161 ? 4.02 -19.391 -10.453 1 97.06 161 TYR B N 1
ATOM 3931 C CA . TYR B 1 161 ? 4.129 -20.812 -10.203 1 97.06 161 TYR B CA 1
ATOM 3932 C C . TYR B 1 161 ? 3.975 -21.125 -8.711 1 97.06 161 TYR B C 1
ATOM 3934 O O . TYR B 1 161 ? 4.625 -20.484 -7.875 1 97.06 161 TYR B O 1
ATOM 3942 N N . TYR B 1 162 ? 3.062 -22.016 -8.445 1 96.38 162 TYR B N 1
ATOM 3943 C CA . TYR B 1 162 ? 2.93 -22.578 -7.102 1 96.38 162 TYR B CA 1
ATOM 3944 C C . TYR B 1 162 ? 3.465 -24 -7.047 1 96.38 162 TYR B C 1
ATOM 3946 O O . TYR B 1 162 ? 3.08 -24.844 -7.859 1 96.38 162 TYR B O 1
ATOM 3954 N N . SER B 1 163 ? 4.426 -24.188 -6.074 1 91.12 163 SER B N 1
ATOM 3955 C CA . SER B 1 163 ? 4.957 -25.531 -5.898 1 91.12 163 SER B CA 1
ATOM 3956 C C . SER B 1 163 ? 4.258 -26.25 -4.75 1 91.12 163 SER B C 1
ATOM 3958 O O . SER B 1 163 ? 4.227 -25.75 -3.623 1 91.12 163 SER B O 1
ATOM 3960 N N . TYR B 1 164 ? 3.865 -27.531 -4.852 1 80.25 164 TYR B N 1
ATOM 3961 C CA . TYR B 1 164 ? 3.045 -28.312 -3.926 1 80.25 164 TYR B CA 1
ATOM 3962 C C . TYR B 1 164 ? 3.889 -28.859 -2.783 1 80.25 164 TYR B C 1
ATOM 3964 O O . TYR B 1 164 ? 3.377 -29.109 -1.688 1 80.25 164 TYR B O 1
ATOM 3972 N N . HIS B 1 165 ? 5.164 -29.281 -2.93 1 79 165 HIS B N 1
ATOM 3973 C CA . HIS B 1 165 ? 5.996 -29.891 -1.895 1 79 165 HIS B CA 1
ATOM 3974 C C . HIS B 1 165 ? 6.23 -28.922 -0.742 1 79 165 HIS B C 1
ATOM 3976 O O . HIS B 1 165 ? 6.52 -29.344 0.381 1 79 165 HIS B O 1
ATOM 3982 N N . GLY B 1 166 ? 5.781 -27.781 -0.598 1 74.25 166 GLY B N 1
ATOM 3983 C CA . GLY B 1 166 ? 5.746 -26.656 0.325 1 74.25 166 GLY B CA 1
ATOM 3984 C C . GLY B 1 166 ? 5.219 -25.375 -0.307 1 74.25 166 GLY B C 1
ATOM 3985 O O . GLY B 1 166 ? 5.242 -25.234 -1.53 1 74.25 166 GLY B O 1
ATOM 3986 N N . PRO B 1 167 ? 4.543 -24.766 0.591 1 87.12 167 PRO B N 1
ATOM 3987 C CA . PRO B 1 167 ? 4.035 -23.625 -0.178 1 87.12 167 PRO B CA 1
ATOM 3988 C C . PRO B 1 167 ? 5.148 -22.703 -0.67 1 87.12 167 PRO B C 1
ATOM 3990 O O . PRO B 1 167 ? 5.895 -22.141 0.137 1 87.12 167 PRO B O 1
ATOM 3993 N N . VAL B 1 168 ? 5.496 -22.812 -1.891 1 92.62 168 VAL B N 1
ATOM 3994 C CA . VAL B 1 168 ? 6.426 -21.891 -2.531 1 92.62 168 VAL B CA 1
ATOM 3995 C C . VAL B 1 168 ? 5.719 -21.141 -3.66 1 92.62 168 VAL B C 1
ATOM 3997 O O . VAL B 1 168 ? 5.129 -21.766 -4.551 1 92.62 168 VAL B O 1
ATOM 4000 N N . PHE B 1 169 ? 5.723 -19.906 -3.531 1 95.62 169 PHE B N 1
ATOM 4001 C CA . PHE B 1 169 ? 5.148 -19.031 -4.539 1 95.62 169 PHE B CA 1
ATOM 4002 C C . PHE B 1 169 ? 6.246 -18.344 -5.34 1 95.62 169 PHE B C 1
ATOM 4004 O O . PHE B 1 169 ? 7.117 -17.672 -4.773 1 95.62 169 PHE B O 1
ATOM 4011 N N . ARG B 1 170 ? 6.258 -18.484 -6.66 1 96.06 170 ARG B N 1
ATOM 4012 C CA . ARG B 1 170 ? 7.246 -17.859 -7.523 1 96.06 170 ARG B CA 1
ATOM 4013 C C . ARG B 1 170 ? 6.57 -17.078 -8.648 1 96.06 170 ARG B C 1
ATOM 4015 O O . ARG B 1 170 ? 5.621 -17.562 -9.266 1 96.06 170 ARG B O 1
ATOM 4022 N N . VAL B 1 171 ? 7.012 -15.93 -8.867 1 97.62 171 VAL B N 1
ATOM 4023 C CA . VAL B 1 171 ? 6.449 -15.102 -9.922 1 97.62 171 VAL B CA 1
ATOM 4024 C C . VAL B 1 171 ? 7.574 -14.406 -10.695 1 97.62 171 VAL B C 1
ATOM 4026 O O . VAL B 1 171 ? 8.477 -13.82 -10.086 1 97.62 171 VAL B O 1
ATOM 4029 N N . LEU B 1 172 ? 7.578 -14.562 -12 1 98.56 172 LEU B N 1
ATOM 4030 C CA . LEU B 1 172 ? 8.461 -13.773 -12.859 1 98.56 172 LEU B CA 1
ATOM 4031 C C . LEU B 1 172 ? 7.762 -12.508 -13.336 1 98.56 172 LEU B C 1
ATOM 4033 O O . LEU B 1 172 ? 6.715 -12.57 -13.977 1 98.56 172 LEU B O 1
ATOM 4037 N N . LEU B 1 173 ? 8.352 -11.367 -13 1 97.88 173 LEU B N 1
ATOM 4038 C CA . LEU B 1 173 ? 7.758 -10.07 -13.312 1 97.88 173 LEU B CA 1
ATOM 4039 C C . LEU B 1 173 ? 8.625 -9.297 -14.297 1 97.88 173 LEU B C 1
ATOM 4041 O O . LEU B 1 173 ? 9.859 -9.328 -14.203 1 97.88 173 LEU B O 1
ATOM 4045 N N . ARG B 1 174 ? 7.988 -8.586 -15.18 1 98.06 174 ARG B N 1
ATOM 4046 C CA . ARG B 1 174 ? 8.648 -7.625 -16.062 1 98.06 174 ARG B CA 1
ATOM 4047 C C . ARG B 1 174 ? 8.336 -6.191 -15.648 1 98.06 174 ARG B C 1
ATOM 4049 O O . ARG B 1 174 ? 7.18 -5.863 -15.352 1 98.06 174 ARG B O 1
ATOM 4056 N N . MET B 1 175 ? 9.352 -5.387 -15.562 1 96.94 175 MET B N 1
ATOM 4057 C CA . MET B 1 175 ? 9.164 -3.988 -15.188 1 96.94 175 MET B CA 1
ATOM 4058 C C . MET B 1 175 ? 9.188 -3.092 -16.422 1 96.94 175 MET B C 1
ATOM 4060 O O . MET B 1 175 ? 10.109 -3.172 -17.234 1 96.94 175 MET B O 1
ATOM 4064 N N . ASN B 1 176 ? 8.211 -2.289 -16.625 1 94.69 176 ASN B N 1
ATOM 4065 C CA . ASN B 1 176 ? 8.117 -1.313 -17.703 1 94.69 176 ASN B CA 1
ATOM 4066 C C . ASN B 1 176 ? 7.859 0.092 -17.156 1 94.69 176 ASN B C 1
ATOM 4068 O O . ASN B 1 176 ? 7.48 0.26 -16 1 94.69 176 ASN B O 1
ATOM 4072 N N . ARG B 1 177 ? 8.094 0.997 -18.062 1 91.56 177 ARG B N 1
ATOM 4073 C CA . ARG B 1 177 ? 7.746 2.365 -17.688 1 91.56 177 ARG B CA 1
ATOM 4074 C C . ARG B 1 177 ? 6.234 2.566 -17.719 1 91.56 177 ARG B C 1
ATOM 4076 O O . ARG B 1 177 ? 5.539 2.01 -18.562 1 91.56 177 ARG B O 1
ATOM 4083 N N . GLY B 1 178 ? 5.785 3.309 -16.75 1 85.19 178 GLY B N 1
ATOM 4084 C CA . GLY B 1 178 ? 4.375 3.652 -16.75 1 85.19 178 GLY B CA 1
ATOM 4085 C C . GLY B 1 178 ? 3.762 3.705 -15.367 1 85.19 178 GLY B C 1
ATOM 4086 O O . GLY B 1 178 ? 4.344 3.201 -14.406 1 85.19 178 GLY B O 1
ATOM 4087 N N . LYS B 1 179 ? 2.645 4.359 -15.383 1 77.38 179 LYS B N 1
ATOM 4088 C CA . LYS B 1 179 ? 1.875 4.461 -14.148 1 77.38 179 LYS B CA 1
ATOM 4089 C C . LYS B 1 179 ? 0.904 3.295 -14.008 1 77.38 179 LYS B C 1
ATOM 4091 O O . LYS B 1 179 ? 0.733 2.504 -14.938 1 77.38 179 LYS B O 1
ATOM 4096 N N . LEU B 1 180 ? 0.489 3.121 -12.742 1 73.5 180 LEU B N 1
ATOM 4097 C CA . LEU B 1 180 ? -0.54 2.111 -12.523 1 73.5 180 LEU B CA 1
ATOM 4098 C C . LEU B 1 180 ? -1.703 2.301 -13.492 1 73.5 180 LEU B C 1
ATOM 4100 O O . LEU B 1 180 ? -2.252 3.4 -13.602 1 73.5 180 LEU B O 1
ATOM 4104 N N . PRO B 1 181 ? -1.759 1.314 -14.406 1 60.16 181 PRO B N 1
ATOM 4105 C CA . PRO B 1 181 ? -2.887 1.494 -15.32 1 60.16 181 PRO B CA 1
ATOM 4106 C C . PRO B 1 181 ? -4.215 1.694 -14.594 1 60.16 181 PRO B C 1
ATOM 4108 O O . PRO B 1 181 ? -4.391 1.199 -13.477 1 60.16 181 PRO B O 1
ATOM 4111 N N . GLU B 1 182 ? -4.844 2.77 -15.125 1 54.22 182 GLU B N 1
ATOM 4112 C CA . GLU B 1 182 ? -6.18 3.031 -14.594 1 54.22 182 GLU B CA 1
ATOM 4113 C C . GLU B 1 182 ? -6.953 1.732 -14.383 1 54.22 182 GLU B C 1
ATOM 4115 O O . GLU B 1 182 ? -7.723 1.611 -13.422 1 54.22 182 GLU B O 1
ATOM 4120 N N . LYS B 1 183 ? -6.539 0.815 -15.367 1 58.22 183 LYS B N 1
ATOM 4121 C CA . LYS B 1 183 ? -7.441 -0.332 -15.453 1 58.22 183 LYS B CA 1
ATOM 4122 C C . LYS B 1 183 ? -7.148 -1.34 -14.344 1 58.22 183 LYS B C 1
ATOM 4124 O O . LYS B 1 183 ? -6.051 -1.35 -13.781 1 58.22 183 LYS B O 1
ATOM 4129 N N . ARG B 1 184 ? -7.977 -2.385 -13.867 1 66.06 184 ARG B N 1
ATOM 4130 C CA . ARG B 1 184 ? -8.844 -3.199 -13.023 1 66.06 184 ARG B CA 1
ATOM 4131 C C . ARG B 1 184 ? -8.086 -4.395 -12.453 1 66.06 184 ARG B C 1
ATOM 4133 O O . ARG B 1 184 ? -8.695 -5.309 -11.898 1 66.06 184 ARG B O 1
ATOM 4140 N N . ASP B 1 185 ? -6.676 -4.344 -12.539 1 88.81 185 ASP B N 1
ATOM 4141 C CA . ASP B 1 185 ? -6.285 -5.66 -12.047 1 88.81 185 ASP B CA 1
ATOM 4142 C C . ASP B 1 185 ? -5.645 -5.57 -10.664 1 88.81 185 ASP B C 1
ATOM 4144 O O . ASP B 1 185 ? -4.855 -6.434 -10.281 1 88.81 185 ASP B O 1
ATOM 4148 N N . TYR B 1 186 ? -5.766 -4.457 -10.086 1 94.69 186 TYR B N 1
ATOM 4149 C CA . TYR B 1 186 ? -5.293 -4.246 -8.719 1 94.69 186 TYR B CA 1
ATOM 4150 C C . TYR B 1 186 ? -6.426 -3.756 -7.824 1 94.69 186 TYR B C 1
ATOM 4152 O O . TYR B 1 186 ? -6.758 -2.568 -7.824 1 94.69 186 TYR B O 1
ATOM 4160 N N . GLY B 1 187 ? -7.023 -4.652 -7.172 1 96.12 187 GLY B N 1
ATOM 4161 C CA . GLY B 1 187 ? -8.188 -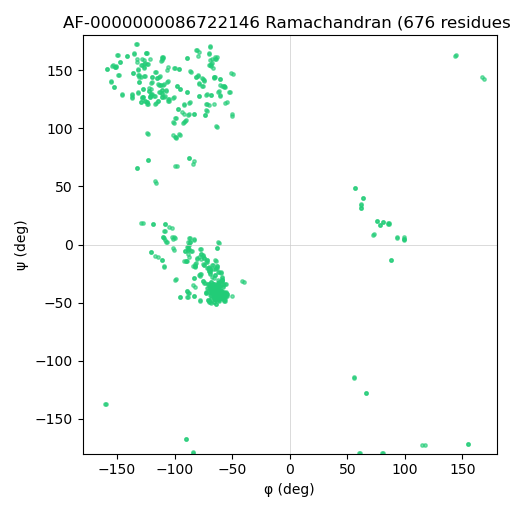4.336 -6.363 1 96.12 187 GLY B CA 1
ATOM 4162 C C . GLY B 1 187 ? -8.477 -5.379 -5.297 1 96.12 187 GLY B C 1
ATOM 4163 O O . GLY B 1 187 ? -7.562 -5.832 -4.605 1 96.12 187 GLY B O 1
ATOM 4164 N N . PHE B 1 188 ? -9.773 -5.691 -5.172 1 97.12 188 PHE B N 1
ATOM 4165 C CA . PHE B 1 188 ? -10.188 -6.551 -4.07 1 97.12 188 PHE B CA 1
ATOM 4166 C C . PHE B 1 188 ? -10.922 -7.785 -4.59 1 97.12 188 PHE B C 1
ATOM 4168 O O . PHE B 1 188 ? -11.422 -7.785 -5.715 1 97.12 188 PHE B O 1
ATOM 4175 N N . ILE B 1 189 ? -10.891 -8.789 -3.812 1 97.19 189 ILE B N 1
ATOM 4176 C CA . ILE B 1 189 ? -11.648 -10.008 -4.07 1 97.19 189 ILE B CA 1
ATOM 4177 C C . ILE B 1 189 ? -12.656 -10.234 -2.947 1 97.19 189 ILE B C 1
ATOM 4179 O O . ILE B 1 189 ? -12.312 -10.172 -1.768 1 97.19 189 ILE B O 1
ATOM 4183 N N . CYS B 1 190 ? -13.867 -10.43 -3.26 1 96.25 190 CYS B N 1
ATOM 4184 C CA . CYS B 1 190 ? -14.938 -10.703 -2.303 1 96.25 190 CYS B CA 1
ATOM 4185 C C . CYS B 1 190 ? -15.43 -12.141 -2.434 1 96.25 190 CYS B C 1
ATOM 4187 O O . CYS B 1 190 ? -15.633 -12.633 -3.545 1 96.25 190 CYS B O 1
ATOM 4189 N N . TYR B 1 191 ? -15.57 -12.836 -1.391 1 96 191 TYR B N 1
ATOM 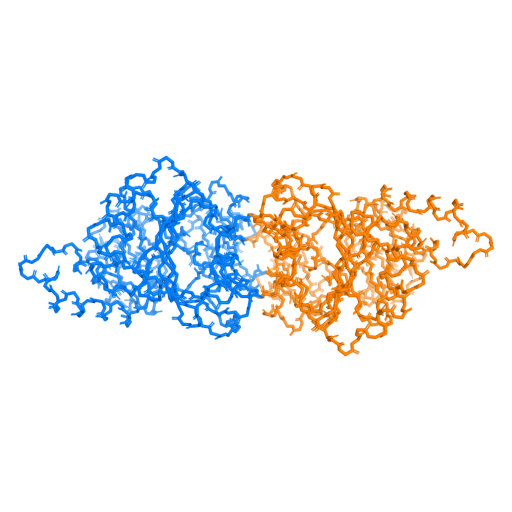4190 C CA . TYR B 1 191 ? -16.094 -14.195 -1.321 1 96 191 TYR B CA 1
ATOM 4191 C C . TYR B 1 191 ? -17.297 -14.258 -0.392 1 96 191 TYR B C 1
ATOM 4193 O O . TYR B 1 191 ? -17.266 -13.734 0.722 1 96 191 TYR B O 1
ATOM 4201 N N . CYS B 1 192 ? -18.344 -14.867 -0.839 1 94.88 192 CYS B N 1
ATOM 4202 C CA . CYS B 1 192 ? -19.531 -15.078 -0.016 1 94.88 192 CYS B CA 1
ATOM 4203 C C . CYS B 1 192 ? -19.516 -16.469 0.606 1 94.88 192 CYS B C 1
ATOM 4205 O O . CYS B 1 192 ? -19.672 -17.469 -0.098 1 94.88 192 CYS B O 1
ATOM 4207 N N . ASN B 1 193 ? -19.469 -16.531 1.861 1 93.19 193 ASN B N 1
ATOM 4208 C CA . ASN B 1 193 ? -19.438 -17.797 2.566 1 93.19 193 ASN B CA 1
ATOM 4209 C C . ASN B 1 193 ? -20.766 -18.531 2.477 1 93.19 193 ASN B C 1
ATOM 4211 O O . ASN B 1 193 ? -20.828 -19.75 2.67 1 93.19 193 ASN B O 1
ATOM 4215 N N . ARG B 1 194 ? -21.719 -17.828 2.209 1 92.38 194 ARG B N 1
ATOM 4216 C CA . ARG B 1 194 ? -23.047 -18.438 2.139 1 92.38 194 ARG B CA 1
ATOM 4217 C C . ARG B 1 194 ? -23.25 -19.188 0.826 1 92.38 194 ARG B C 1
ATOM 4219 O O . ARG B 1 194 ? -23.625 -20.359 0.827 1 92.38 194 ARG B O 1
ATOM 4226 N N . CYS B 1 195 ? -22.906 -18.531 -0.283 1 92.62 195 CYS B N 1
ATOM 4227 C CA . CYS B 1 195 ? -23.234 -19.156 -1.555 1 92.62 195 CYS B CA 1
ATOM 4228 C C . CYS B 1 195 ? -21.969 -19.641 -2.262 1 92.62 195 CYS B C 1
ATOM 4230 O O . CYS B 1 195 ? -22.047 -20.406 -3.227 1 92.62 195 CYS B O 1
ATOM 4232 N N . GLY B 1 196 ? -20.859 -19.141 -1.887 1 93.75 196 GLY B N 1
ATOM 4233 C CA . GLY B 1 196 ? -19.609 -19.625 -2.451 1 93.75 196 GLY B CA 1
ATOM 4234 C C . GLY B 1 196 ? -19.156 -18.812 -3.65 1 93.75 196 GLY B C 1
ATOM 4235 O O . GLY B 1 196 ? -18.141 -19.141 -4.277 1 93.75 196 GLY B O 1
ATOM 4236 N N . ASN B 1 197 ? -19.844 -17.781 -3.916 1 93.62 197 ASN B N 1
ATOM 4237 C CA . ASN B 1 197 ? -19.516 -16.969 -5.078 1 93.62 197 ASN B CA 1
ATOM 4238 C C . ASN B 1 197 ? -18.359 -16.016 -4.777 1 93.62 197 ASN B C 1
ATOM 4240 O O . ASN B 1 197 ? -18.25 -15.5 -3.664 1 93.62 197 ASN B O 1
ATOM 4244 N N . SER B 1 198 ? -17.531 -15.812 -5.77 1 94.69 198 SER B N 1
ATOM 4245 C CA . SER B 1 198 ? -16.453 -14.844 -5.703 1 94.69 198 SER B CA 1
ATOM 4246 C C . SER B 1 198 ? -16.641 -13.734 -6.734 1 94.69 198 SER B C 1
ATOM 4248 O O . SER B 1 198 ? -17.219 -13.961 -7.797 1 94.69 198 SER B O 1
ATOM 4250 N N . GLN B 1 199 ? -16.203 -12.594 -6.41 1 93.5 199 GLN B N 1
ATOM 4251 C CA . GLN B 1 199 ? -16.266 -11.484 -7.355 1 93.5 199 GLN B CA 1
ATOM 4252 C C . GLN B 1 199 ? -15.102 -10.516 -7.152 1 93.5 199 GLN B C 1
ATOM 4254 O O . GLN B 1 199 ? -14.617 -10.359 -6.031 1 93.5 199 GLN B O 1
ATOM 4259 N N . ALA B 1 200 ? -14.648 -9.953 -8.203 1 94.44 200 ALA B N 1
ATOM 4260 C CA . ALA B 1 200 ? -13.68 -8.867 -8.133 1 94.44 200 ALA B CA 1
ATOM 4261 C C . ALA B 1 200 ? -14.359 -7.547 -7.777 1 94.44 200 ALA B C 1
ATOM 4263 O O . ALA B 1 200 ? -15.461 -7.266 -8.258 1 94.44 200 ALA B O 1
ATOM 4264 N N . VAL B 1 201 ? -13.773 -6.801 -6.949 1 94.81 201 VAL B N 1
ATOM 4265 C CA . VAL B 1 201 ? -14.289 -5.504 -6.527 1 94.81 201 VAL B CA 1
ATOM 4266 C C . VAL B 1 201 ? -13.242 -4.422 -6.789 1 94.81 201 VAL B C 1
ATOM 4268 O O . VAL B 1 201 ? -12.109 -4.516 -6.305 1 94.81 201 VAL B O 1
ATOM 4271 N N . SER B 1 202 ? -13.609 -3.414 -7.559 1 94.5 202 SER B N 1
ATOM 4272 C CA . SER B 1 202 ? -12.711 -2.291 -7.793 1 94.5 202 SER B CA 1
ATOM 4273 C C . SER B 1 202 ? -12.742 -1.303 -6.633 1 94.5 202 SER B C 1
ATOM 4275 O O . SER B 1 202 ? -13.633 -1.362 -5.785 1 94.5 202 SER B O 1
ATOM 4277 N N . TRP B 1 203 ? -11.82 -0.448 -6.645 1 95.12 203 TRP B N 1
ATOM 4278 C CA . TRP B 1 203 ? -11.672 0.509 -5.551 1 95.12 203 TRP B CA 1
ATOM 4279 C C . TRP B 1 203 ? -12.914 1.384 -5.414 1 95.12 203 TRP B C 1
ATOM 4281 O O . TRP B 1 203 ? -13.359 1.666 -4.301 1 95.12 203 TRP B O 1
ATOM 4291 N N . ASP B 1 204 ? -13.453 1.792 -6.504 1 92.69 204 ASP B N 1
ATOM 4292 C CA . ASP B 1 204 ? -14.594 2.709 -6.508 1 92.69 204 ASP B CA 1
ATOM 4293 C C . ASP B 1 204 ? -15.891 1.978 -6.168 1 92.69 204 ASP B C 1
ATOM 4295 O O . ASP B 1 204 ? -16.938 2.607 -5.98 1 92.69 204 ASP B O 1
ATOM 4299 N N . GLU B 1 205 ? -15.805 0.662 -6 1 93.38 205 GLU B N 1
ATOM 4300 C CA . GLU B 1 205 ? -17 -0.137 -5.734 1 93.38 205 GLU B CA 1
ATOM 4301 C C . GLU B 1 205 ? -17.031 -0.607 -4.285 1 93.38 205 GLU B C 1
ATOM 4303 O O . GLU B 1 205 ? -17.938 -1.353 -3.893 1 93.38 205 GLU B O 1
ATOM 4308 N N . LEU B 1 206 ? -16.125 -0.271 -3.471 1 93.88 206 LEU B N 1
ATOM 4309 C CA . LEU B 1 206 ? -16 -0.775 -2.107 1 93.88 206 LEU B CA 1
ATOM 4310 C C . LEU B 1 206 ? -17.266 -0.479 -1.302 1 93.88 206 LEU B C 1
ATOM 4312 O O . LEU B 1 206 ? -17.641 -1.259 -0.426 1 93.88 206 LEU B O 1
ATOM 4316 N N . GLY B 1 207 ? -17.922 0.578 -1.526 1 90.75 207 GLY B N 1
ATOM 4317 C CA . GLY B 1 207 ? -19.141 0.905 -0.796 1 90.75 207 GLY B CA 1
ATOM 4318 C C . GLY B 1 207 ? -20.375 0.233 -1.36 1 90.75 207 GLY B C 1
ATOM 4319 O O . GLY B 1 207 ? -21.469 0.382 -0.818 1 90.75 207 GLY B O 1
ATOM 4320 N N . GLN B 1 208 ? -20.141 -0.615 -2.363 1 88.94 208 GLN B N 1
ATOM 4321 C CA . GLN B 1 208 ? -21.281 -1.172 -3.086 1 88.94 208 GLN B CA 1
ATOM 4322 C C . GLN B 1 208 ? -21.188 -2.691 -3.176 1 88.94 208 GLN B C 1
ATOM 4324 O O . GLN B 1 208 ? -21.797 -3.309 -4.047 1 88.94 208 GLN B O 1
ATOM 4329 N N . ILE B 1 209 ? -20.422 -3.291 -2.367 1 90.69 209 ILE B N 1
ATOM 4330 C CA . ILE B 1 209 ? -20.234 -4.738 -2.432 1 90.69 209 ILE B CA 1
ATOM 4331 C C . ILE B 1 209 ? -21.531 -5.445 -2.016 1 90.69 209 ILE B C 1
ATOM 4333 O O . ILE B 1 209 ? -22.094 -5.148 -0.959 1 90.69 209 ILE B O 1
ATOM 4337 N N . ARG B 1 210 ? -21.922 -6.359 -2.896 1 86.94 210 ARG B N 1
ATOM 4338 C CA . ARG B 1 210 ? -23.109 -7.168 -2.619 1 86.94 210 ARG B CA 1
ATOM 4339 C C . ARG B 1 210 ? -23.016 -8.531 -3.285 1 86.94 210 ARG B C 1
ATOM 4341 O O . ARG B 1 210 ? -22.25 -8.711 -4.246 1 86.94 210 ARG B O 1
ATOM 4348 N N . CYS B 1 211 ? -23.688 -9.422 -2.662 1 87.88 211 CYS B N 1
ATOM 4349 C CA . CYS B 1 211 ? -23.844 -10.734 -3.281 1 87.88 211 CYS B CA 1
ATOM 4350 C C . CYS B 1 211 ? -25.281 -10.977 -3.705 1 87.88 211 CYS B C 1
ATOM 4352 O O . CYS B 1 211 ? -26.219 -10.609 -2.984 1 87.88 211 CYS B O 1
ATOM 4354 N N . PRO B 1 212 ? -25.531 -11.5 -4.801 1 79.56 212 PRO B N 1
ATOM 4355 C CA . PRO B 1 212 ? -26.891 -11.758 -5.277 1 79.56 212 PRO B CA 1
ATOM 4356 C C . PRO B 1 212 ? -27.688 -12.664 -4.34 1 79.56 212 PRO B C 1
ATOM 4358 O O . PRO B 1 212 ? -28.922 -12.625 -4.332 1 79.56 212 PRO B O 1
ATOM 4361 N N . CYS B 1 213 ? -2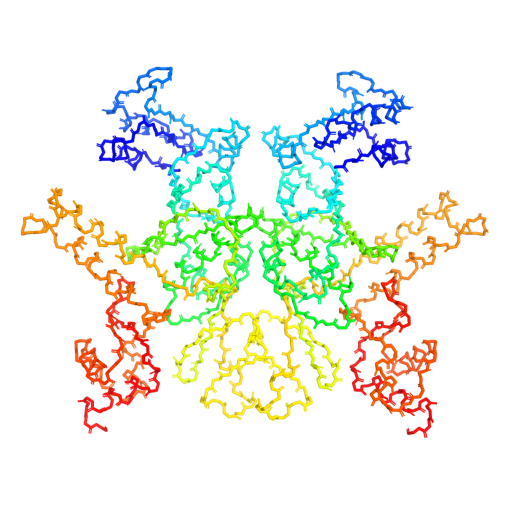7.016 -13.5 -3.654 1 80.75 213 CYS B N 1
ATOM 4362 C CA . CYS B 1 213 ? -27.75 -14.414 -2.781 1 80.75 213 CYS B CA 1
ATOM 4363 C C . CYS B 1 213 ? -28.375 -13.672 -1.604 1 80.75 213 CYS B C 1
ATOM 4365 O O . CYS B 1 213 ? -29.234 -14.211 -0.908 1 80.75 213 CYS B O 1
ATOM 4367 N N . ASN B 1 214 ? -27.75 -12.531 -1.255 1 67.94 214 ASN B N 1
ATOM 4368 C CA . ASN B 1 214 ? -28.109 -11.82 -0.03 1 67.94 214 ASN B CA 1
ATOM 4369 C C . ASN B 1 214 ? -29.047 -10.648 -0.313 1 67.94 214 ASN B C 1
ATOM 4371 O O . ASN B 1 214 ? -28.641 -9.688 -0.978 1 67.94 214 ASN B O 1
ATOM 4375 N N . ASN B 1 215 ? -30.422 -10.859 -0.249 1 57.38 215 ASN B N 1
ATOM 4376 C CA . ASN B 1 215 ? -31.406 -9.789 -0.369 1 57.38 215 ASN B CA 1
ATOM 4377 C C . ASN B 1 215 ? -31.422 -8.906 0.876 1 57.38 215 ASN B C 1
ATOM 4379 O O . ASN B 1 215 ? -32.094 -7.867 0.894 1 57.38 215 ASN B O 1
ATOM 4383 N N . SER B 1 216 ? -30.875 -9.438 2.072 1 54.59 216 SER B N 1
ATOM 4384 C CA . SER B 1 216 ? -31.141 -8.695 3.301 1 54.59 216 SER B CA 1
ATOM 4385 C C . SER B 1 216 ? -29.859 -8.258 3.984 1 54.59 216 SER B C 1
ATOM 4387 O O . SER B 1 216 ? -28.781 -8.781 3.68 1 54.59 216 SER B O 1
ATOM 4389 N N . THR B 1 217 ? -29.859 -7.23 4.891 1 54.31 217 THR B N 1
ATOM 4390 C CA . THR B 1 217 ? -28.859 -6.605 5.742 1 54.31 217 THR B CA 1
ATOM 4391 C C . THR B 1 217 ? -28.094 -7.664 6.543 1 54.31 217 THR B C 1
ATOM 4393 O O . THR B 1 217 ? -26.906 -7.516 6.797 1 54.31 217 THR B O 1
ATOM 4396 N N . LYS B 1 218 ? -28.812 -8.688 7.141 1 53.44 218 LYS B N 1
ATOM 4397 C CA . LYS B 1 218 ? -28.266 -9.719 8.031 1 53.44 218 LYS B CA 1
ATOM 4398 C C . LYS B 1 218 ? -27.25 -10.586 7.312 1 53.44 218 LYS B C 1
ATOM 4400 O O . LYS B 1 218 ? -26.391 -11.203 7.949 1 53.44 218 LYS B O 1
ATOM 4405 N N . ASP B 1 219 ? -27.062 -10.344 6.035 1 63.59 219 ASP B N 1
ATOM 4406 C CA . ASP B 1 219 ? -26.297 -11.281 5.223 1 63.59 219 ASP B CA 1
ATOM 4407 C C . ASP B 1 219 ? -24.938 -10.688 4.832 1 63.59 219 ASP B C 1
ATOM 4409 O O . ASP B 1 219 ? -24.125 -11.359 4.191 1 63.59 219 ASP B O 1
ATOM 4413 N N . ALA B 1 220 ? -24.703 -9.555 5.383 1 72.94 220 ALA B N 1
ATOM 4414 C CA . ALA B 1 220 ? -23.438 -8.914 5.043 1 72.94 220 ALA B CA 1
ATOM 4415 C C . ALA B 1 220 ? -22.266 -9.594 5.746 1 72.94 220 ALA B C 1
ATOM 4417 O O . ALA B 1 220 ? -21.125 -9.523 5.281 1 72.94 220 ALA B O 1
ATOM 4418 N N . ALA B 1 221 ? -22.594 -10.328 6.73 1 82.06 221 ALA B N 1
ATOM 4419 C CA . ALA B 1 221 ? -21.547 -11 7.508 1 82.06 221 ALA B CA 1
ATOM 4420 C C . ALA B 1 221 ? -20.938 -12.156 6.727 1 82.06 221 ALA B C 1
ATOM 4422 O O . ALA B 1 221 ? -19.844 -12.625 7.043 1 82.06 221 ALA B O 1
ATOM 4423 N N . SER B 1 222 ? -21.625 -12.516 5.727 1 90.38 222 SER B N 1
ATOM 4424 C CA . SER B 1 222 ? -21.141 -13.641 4.941 1 90.38 222 SER B CA 1
ATOM 4425 C C . SER B 1 222 ? -20.078 -13.211 3.945 1 90.38 222 SER B C 1
ATOM 4427 O O . SER B 1 222 ? -19.375 -14.047 3.377 1 90.38 222 SER B O 1
ATOM 4429 N N . LEU B 1 223 ? -20 -11.93 3.697 1 93.12 223 LEU B N 1
ATOM 4430 C CA . LEU B 1 223 ? -19.062 -11.422 2.693 1 93.12 223 LEU B CA 1
ATOM 4431 C C . LEU B 1 223 ? -17.688 -11.18 3.297 1 93.12 223 LEU B C 1
ATOM 4433 O O . LEU B 1 223 ? -17.562 -10.445 4.277 1 93.12 223 LEU B O 1
ATOM 4437 N N . VAL B 1 224 ? -16.75 -11.812 2.734 1 94.94 224 VAL B N 1
ATOM 4438 C CA . VAL B 1 224 ? -15.352 -11.641 3.115 1 94.94 224 VAL B CA 1
ATOM 4439 C C . VAL B 1 224 ? -14.594 -10.945 1.988 1 94.94 224 VAL B C 1
ATOM 4441 O O . VAL B 1 224 ? -14.656 -11.367 0.832 1 94.94 224 VAL B O 1
ATOM 4444 N N . VAL B 1 225 ? -13.891 -9.906 2.369 1 96.94 225 VAL B N 1
ATOM 4445 C CA . VAL B 1 225 ? -13.18 -9.125 1.357 1 96.94 225 VAL B CA 1
ATOM 4446 C C . VAL B 1 225 ? -11.68 -9.148 1.65 1 96.94 225 VAL B C 1
ATOM 4448 O O . VAL B 1 225 ? -11.258 -8.922 2.787 1 96.94 225 VAL B O 1
ATOM 4451 N N . SER B 1 226 ? -10.859 -9.469 0.67 1 97.62 226 SER B N 1
ATOM 4452 C CA . SER B 1 226 ? -9.406 -9.422 0.738 1 97.62 226 SER B CA 1
ATOM 4453 C C . SER B 1 226 ? -8.836 -8.469 -0.307 1 97.62 226 SER B C 1
ATOM 4455 O O . SER B 1 226 ? -9.352 -8.383 -1.425 1 97.62 226 SER B O 1
ATOM 4457 N N . GLY B 1 227 ? -7.723 -7.719 0.017 1 96.69 227 GLY B N 1
ATOM 4458 C CA . GLY B 1 227 ? -7.043 -6.848 -0.93 1 96.69 227 GLY B CA 1
ATOM 4459 C C . GLY B 1 227 ? -6.285 -5.719 -0.261 1 96.69 227 GLY B C 1
ATOM 4460 O O . GLY B 1 227 ? -6.223 -5.645 0.967 1 96.69 227 GLY B O 1
ATOM 4461 N N . PRO B 1 228 ? -5.832 -4.859 -1.019 1 95.81 228 PRO B N 1
ATOM 4462 C CA . PRO B 1 228 ? -5.773 -4.973 -2.477 1 95.81 228 PRO B CA 1
ATOM 4463 C C . PRO B 1 228 ? -4.84 -6.09 -2.943 1 95.81 228 PRO B C 1
ATOM 4465 O O . PRO B 1 228 ? -3.838 -6.379 -2.285 1 95.81 228 PRO B O 1
ATOM 4468 N N . LEU B 1 229 ? -5.223 -6.75 -4.016 1 96.19 229 LEU B N 1
ATOM 4469 C CA . LEU B 1 229 ? -4.492 -7.852 -4.633 1 96.19 229 LEU B CA 1
ATOM 4470 C C . LEU B 1 229 ? -4.438 -7.688 -6.145 1 96.19 229 LEU B C 1
ATOM 4472 O O . LEU B 1 229 ? -5.164 -6.867 -6.711 1 96.19 229 LEU B O 1
ATOM 4476 N N . TRP B 1 230 ? -3.543 -8.445 -6.719 1 96.31 230 TRP B N 1
ATOM 4477 C CA . TRP B 1 230 ? -3.574 -8.57 -8.172 1 96.31 230 TRP B CA 1
ATOM 4478 C C . TRP B 1 230 ? -4.762 -9.422 -8.617 1 96.31 230 TRP B C 1
ATOM 4480 O O . TRP B 1 230 ? -4.918 -10.562 -8.18 1 96.31 230 TRP B O 1
ATOM 4490 N N . THR B 1 231 ? -5.617 -8.867 -9.406 1 96.12 231 THR B N 1
ATOM 4491 C CA . THR B 1 231 ? -6.809 -9.594 -9.844 1 96.12 231 THR B CA 1
ATOM 4492 C C . THR B 1 231 ? -6.711 -9.945 -11.328 1 96.12 231 THR B C 1
ATOM 4494 O O . THR B 1 231 ? -7.664 -10.477 -11.906 1 96.12 231 THR B O 1
ATOM 4497 N N . GLY B 1 232 ? -5.574 -9.68 -11.93 1 94.44 232 GLY B N 1
ATOM 4498 C CA . GLY B 1 232 ? -5.363 -9.953 -13.344 1 94.44 232 GLY B CA 1
ATOM 4499 C C . GLY B 1 232 ? -4.812 -11.344 -13.609 1 94.44 232 GLY B C 1
ATOM 4500 O O . GLY B 1 232 ? -4.828 -12.195 -12.719 1 94.44 232 GLY B O 1
ATOM 4501 N N . PRO B 1 233 ? -4.359 -11.531 -14.844 1 95.25 233 PRO B N 1
ATOM 4502 C CA . PRO B 1 233 ? -3.844 -12.844 -15.227 1 95.25 233 PRO B CA 1
ATOM 4503 C C . PRO B 1 233 ? -2.572 -13.219 -14.477 1 95.25 233 PRO B C 1
ATOM 4505 O O . PRO B 1 233 ? -1.722 -12.367 -14.219 1 95.25 233 PRO B O 1
ATOM 4508 N N . LEU B 1 234 ? -2.457 -14.43 -14.172 1 97.25 234 LEU B N 1
ATOM 4509 C CA . LEU B 1 234 ? -1.269 -14.938 -13.5 1 97.25 234 LEU B CA 1
ATOM 4510 C C . LEU B 1 234 ? -0.115 -15.109 -14.477 1 97.25 234 LEU B C 1
ATOM 4512 O O . LEU B 1 234 ? 1.053 -15.094 -14.078 1 97.25 234 LEU B O 1
ATOM 4516 N N . HIS B 1 235 ? -0.554 -15.336 -15.742 1 97.31 235 HIS B N 1
ATOM 4517 C CA . HIS B 1 235 ? 0.422 -15.633 -16.781 1 97.31 235 HIS B CA 1
ATOM 4518 C C . HIS B 1 235 ? 0.181 -14.789 -18.031 1 97.31 235 HIS B C 1
ATOM 4520 O O . HIS B 1 235 ? -0.946 -14.359 -18.281 1 97.31 235 HIS B O 1
ATOM 4526 N N . SER B 1 236 ? 1.305 -14.562 -18.703 1 97.31 236 SER B N 1
ATOM 4527 C CA . SER B 1 236 ? 1.215 -14.125 -20.078 1 97.31 236 SER B CA 1
ATOM 4528 C C . SER B 1 236 ? 1.148 -15.312 -21.031 1 97.31 236 SER B C 1
ATOM 4530 O O . SER B 1 236 ? 2.135 -16.031 -21.203 1 97.31 236 SER B O 1
ATOM 4532 N N . GLY B 1 237 ? -0.013 -15.469 -21.656 1 97.69 237 GLY B N 1
ATOM 4533 C CA . GLY B 1 237 ? -0.158 -16.578 -22.578 1 97.69 237 GLY B CA 1
ATOM 4534 C C . GLY B 1 237 ? 0.913 -16.594 -23.656 1 97.69 237 GLY B C 1
ATOM 4535 O O . GLY B 1 237 ? 1.453 -17.656 -23.984 1 97.69 237 GLY B O 1
ATOM 4536 N N . ALA B 1 238 ? 1.18 -15.445 -24.156 1 97.69 238 ALA B N 1
ATOM 4537 C CA . ALA B 1 238 ? 2.203 -15.328 -25.188 1 97.69 238 ALA B CA 1
ATOM 4538 C C . ALA B 1 238 ? 3.568 -15.766 -24.672 1 97.69 238 ALA B C 1
ATOM 4540 O O . ALA B 1 238 ? 4.309 -16.469 -25.359 1 97.69 238 ALA B O 1
ATOM 4541 N N . TYR B 1 239 ? 3.889 -15.383 -23.516 1 97.75 239 TYR B N 1
ATOM 4542 C CA . TYR B 1 239 ? 5.176 -15.734 -22.922 1 97.75 239 TYR B CA 1
ATOM 4543 C C . TYR B 1 239 ? 5.27 -17.234 -22.656 1 97.75 239 TYR B C 1
ATOM 4545 O O . TYR B 1 239 ? 6.309 -17.844 -22.891 1 97.75 239 TYR B O 1
ATOM 4553 N N . ILE B 1 240 ? 4.191 -17.797 -22.172 1 98 240 ILE B N 1
ATOM 4554 C CA . ILE B 1 240 ? 4.164 -19.234 -21.891 1 98 240 ILE B CA 1
ATOM 4555 C C . ILE B 1 240 ? 4.332 -20.016 -23.203 1 98 240 ILE B C 1
ATOM 4557 O O . ILE B 1 240 ? 5.043 -21.016 -23.234 1 98 240 ILE B O 1
ATOM 4561 N N . MET B 1 241 ? 3.668 -19.562 -24.188 1 97.62 241 MET B N 1
ATOM 4562 C CA . MET B 1 241 ? 3.795 -20.219 -25.484 1 97.62 241 MET B CA 1
ATOM 4563 C C . MET B 1 241 ? 5.234 -20.172 -25.984 1 97.62 241 MET B C 1
ATOM 4565 O O . MET B 1 241 ? 5.746 -21.141 -26.531 1 97.62 241 MET B O 1
ATOM 4569 N N . GLU B 1 242 ? 5.836 -19.031 -25.797 1 97.44 242 GLU B N 1
ATOM 4570 C CA . GLU B 1 242 ? 7.246 -18.906 -26.172 1 97.44 242 GLU B CA 1
ATOM 4571 C C . GLU B 1 242 ? 8.117 -19.875 -25.375 1 97.44 242 GLU B C 1
ATOM 4573 O O . GLU B 1 242 ? 9.039 -20.484 -25.938 1 97.44 242 GLU B O 1
ATOM 4578 N N . MET B 1 243 ? 7.844 -20.016 -24.156 1 96.44 243 MET B N 1
ATOM 4579 C CA . MET B 1 243 ? 8.586 -20.938 -23.312 1 96.44 243 MET B CA 1
ATOM 4580 C C . MET B 1 243 ? 8.391 -22.375 -23.781 1 96.44 243 MET B C 1
ATOM 4582 O O . MET B 1 243 ? 9.344 -23.172 -23.797 1 96.44 243 MET B O 1
ATOM 4586 N N . LEU B 1 244 ? 7.16 -22.703 -24.125 1 95.56 244 LEU B N 1
ATOM 4587 C CA . LEU B 1 244 ? 6.848 -24.047 -24.609 1 95.56 244 LEU B CA 1
ATOM 4588 C C . LEU B 1 244 ? 7.605 -24.344 -25.906 1 95.56 244 LEU B C 1
ATOM 4590 O O . LEU B 1 244 ? 8.18 -25.422 -26.047 1 95.56 244 LEU B O 1
ATOM 4594 N N . ASN B 1 245 ? 7.621 -23.375 -26.781 1 95.69 245 ASN B N 1
ATOM 4595 C CA . ASN B 1 245 ? 8.344 -23.531 -28.031 1 95.69 245 ASN B CA 1
ATOM 4596 C C . ASN B 1 245 ? 9.844 -23.719 -27.797 1 95.69 245 ASN B C 1
ATOM 4598 O O . ASN B 1 245 ? 10.477 -24.562 -28.438 1 95.69 245 ASN B O 1
ATOM 4602 N N . LEU B 1 246 ? 10.398 -22.938 -26.953 1 93.94 246 LEU B N 1
ATOM 4603 C CA . LEU B 1 246 ? 11.82 -23.031 -26.641 1 93.94 246 LEU B CA 1
ATOM 4604 C C . LEU B 1 246 ? 12.148 -24.375 -26 1 93.94 246 LEU B C 1
ATOM 4606 O O . LEU B 1 246 ? 13.188 -24.969 -26.281 1 93.94 246 LEU B O 1
ATOM 4610 N N . ALA B 1 247 ? 11.266 -24.812 -25.109 1 93.88 247 ALA B N 1
ATOM 4611 C CA . ALA B 1 247 ? 11.461 -26.109 -24.469 1 93.88 247 ALA B CA 1
ATOM 4612 C C . ALA B 1 247 ? 11.469 -27.234 -25.484 1 93.88 247 ALA B C 1
ATOM 4614 O O . ALA B 1 247 ? 12.234 -28.188 -25.359 1 93.88 247 ALA B O 1
ATOM 4615 N N . GLU B 1 248 ? 10.617 -27.141 -26.453 1 92.06 248 GLU B N 1
ATOM 4616 C CA . GLU B 1 248 ? 10.594 -28.125 -27.531 1 92.06 248 GLU B CA 1
ATOM 4617 C C . GLU B 1 248 ? 11.891 -28.094 -28.344 1 92.06 248 GLU B C 1
ATOM 4619 O O . GLU B 1 248 ? 12.461 -29.141 -28.641 1 92.06 248 GLU B O 1
ATOM 4624 N N . GLN B 1 249 ? 12.328 -26.953 -28.641 1 92 249 GLN B N 1
ATOM 4625 C CA . GLN B 1 249 ? 13.555 -26.766 -29.406 1 92 249 GLN B CA 1
ATOM 4626 C C . GLN B 1 249 ? 14.758 -27.328 -28.656 1 92 249 GLN B C 1
ATOM 4628 O O . GLN B 1 249 ? 15.68 -27.875 -29.281 1 92 249 GLN B O 1
ATOM 4633 N N . TRP B 1 250 ? 14.695 -27.219 -27.328 1 90.06 250 TRP B N 1
ATOM 4634 C CA . TRP B 1 250 ? 15.836 -27.625 -26.516 1 90.06 250 TRP B CA 1
ATOM 4635 C C . TRP B 1 250 ? 15.703 -29.094 -26.109 1 90.06 250 TRP B C 1
ATOM 4637 O O . TRP B 1 250 ? 16.578 -29.641 -25.422 1 90.06 250 TRP B O 1
ATOM 4647 N N . GLY B 1 251 ? 14.594 -29.719 -26.422 1 88.44 251 GLY B N 1
ATOM 4648 C CA . GLY B 1 251 ? 14.375 -31.125 -26.141 1 88.44 251 GLY B CA 1
ATOM 4649 C C . GLY B 1 251 ? 13.945 -31.375 -24.703 1 88.44 251 GLY B C 1
ATOM 4650 O O . GLY B 1 251 ? 14.133 -32.469 -24.188 1 88.44 251 GLY B O 1
ATOM 4651 N N . TRP B 1 252 ? 13.445 -30.312 -24.031 1 89.56 252 TRP B N 1
ATOM 4652 C CA . TRP B 1 252 ? 13.016 -30.453 -22.641 1 89.56 252 TRP B CA 1
ATOM 4653 C C . TRP B 1 252 ? 11.602 -31.031 -22.562 1 89.56 252 TRP B C 1
ATOM 4655 O O . TRP B 1 252 ? 11.164 -31.484 -21.516 1 89.56 252 TRP B O 1
ATOM 4665 N N . VAL B 1 253 ? 10.898 -30.906 -23.719 1 87.88 253 VAL B N 1
ATOM 4666 C CA . VAL B 1 253 ? 9.555 -31.469 -23.828 1 87.88 253 VAL B CA 1
ATOM 4667 C C . VAL B 1 253 ? 9.461 -32.344 -25.062 1 87.88 253 VAL B C 1
ATOM 4669 O O . VAL B 1 253 ? 10.273 -32.219 -25.984 1 87.88 253 VAL B O 1
ATOM 4672 N N . GLY B 1 254 ? 8.508 -33.219 -25.078 1 77.56 254 GLY B N 1
ATOM 4673 C CA . GLY B 1 254 ? 8.352 -34.156 -26.203 1 77.56 254 GLY B CA 1
ATOM 4674 C C . GLY B 1 254 ? 8.562 -35.594 -25.812 1 77.56 254 GLY B C 1
ATOM 4675 O O . GLY B 1 254 ? 8.586 -35.938 -24.625 1 77.56 254 GLY B O 1
ATOM 4676 N N . LYS B 1 255 ? 8.594 -36.438 -26.734 1 68.75 255 LYS B N 1
ATOM 4677 C CA . LYS B 1 255 ? 8.547 -37.906 -26.625 1 68.75 255 LYS B CA 1
ATOM 4678 C C . LYS B 1 255 ? 9.664 -38.438 -25.719 1 68.75 255 LYS B C 1
ATOM 4680 O O . LYS B 1 255 ? 9.453 -39.344 -24.922 1 68.75 255 LYS B O 1
ATOM 4685 N N . ASP B 1 256 ? 10.773 -37.781 -25.766 1 69.31 256 ASP B N 1
ATOM 4686 C CA . ASP B 1 256 ? 11.922 -38.344 -25.047 1 69.31 256 ASP B CA 1
ATOM 4687 C C . ASP B 1 256 ? 12.133 -37.625 -23.719 1 69.31 256 ASP B C 1
ATOM 4689 O O . ASP B 1 256 ? 13.008 -38 -22.938 1 69.31 256 ASP B O 1
ATOM 4693 N N . ALA B 1 257 ? 11.312 -36.625 -23.484 1 71.25 257 ALA B N 1
ATOM 4694 C CA . ALA B 1 257 ? 11.469 -35.844 -22.25 1 71.25 257 ALA B CA 1
ATOM 4695 C C . ALA B 1 257 ? 10.359 -36.156 -21.25 1 71.25 257 ALA B C 1
ATOM 4697 O O . ALA B 1 257 ? 9.336 -36.75 -21.625 1 71.25 257 ALA B O 1
ATOM 4698 N N . GLY B 1 258 ? 10.609 -36.062 -20 1 70.56 258 GLY B N 1
ATOM 4699 C CA . GLY B 1 258 ? 9.539 -36.156 -19.016 1 70.56 258 GLY B CA 1
ATOM 4700 C C . GLY B 1 258 ? 8.359 -35.25 -19.344 1 70.56 258 GLY B C 1
ATOM 4701 O O . GLY B 1 258 ? 8.508 -34.25 -20.031 1 70.56 258 GLY B O 1
ATOM 4702 N N . THR B 1 259 ? 7.246 -35.625 -19.047 1 78.62 259 THR B N 1
ATOM 4703 C CA . THR B 1 259 ? 6.02 -34.938 -19.453 1 78.62 259 THR B CA 1
ATOM 4704 C C . THR B 1 259 ? 5.656 -33.875 -18.438 1 78.62 259 THR B C 1
ATOM 4706 O O . THR B 1 259 ? 4.754 -33.062 -18.688 1 78.62 259 THR B O 1
ATOM 4709 N N . GLY B 1 260 ? 6.488 -33.719 -17.422 1 88.56 260 GLY B N 1
ATOM 4710 C CA . GLY B 1 260 ? 6.105 -32.844 -16.344 1 88.56 260 GLY B CA 1
ATOM 4711 C C . GLY B 1 260 ? 6.09 -31.375 -16.75 1 88.56 260 GLY B C 1
ATOM 4712 O O . GLY B 1 260 ? 5.09 -30.688 -16.562 1 88.56 260 GLY B O 1
ATOM 4713 N N . LEU B 1 261 ? 7.164 -30.969 -17.359 1 93.12 261 LEU B N 1
ATOM 4714 C CA . LEU B 1 261 ? 7.293 -29.578 -17.766 1 93.12 261 LEU B CA 1
ATOM 4715 C C . LEU B 1 261 ? 6.246 -29.219 -18.828 1 93.12 261 LEU B C 1
ATOM 4717 O O . LEU B 1 261 ? 5.613 -28.156 -18.734 1 93.12 261 LEU B O 1
ATOM 4721 N N . GLU B 1 262 ? 6.094 -30.078 -19.781 1 94.38 262 GLU B N 1
ATOM 4722 C CA . GLU B 1 262 ? 5.125 -29.844 -20.844 1 94.38 262 GLU B CA 1
ATOM 4723 C C . GLU B 1 262 ? 3.711 -29.719 -20.281 1 94.38 262 GLU B C 1
ATOM 4725 O O . GLU B 1 262 ? 2.969 -28.812 -20.656 1 94.38 262 GLU B O 1
ATOM 4730 N N . LYS B 1 263 ? 3.346 -30.625 -19.391 1 93.81 263 LYS B N 1
ATOM 4731 C CA . LYS B 1 263 ? 2.027 -30.594 -18.766 1 93.81 263 LYS B CA 1
ATOM 4732 C C . LYS B 1 263 ? 1.816 -29.297 -17.984 1 93.81 263 LYS B C 1
ATOM 4734 O O . LYS B 1 263 ? 0.744 -28.688 -18.062 1 93.81 263 LYS B O 1
ATOM 4739 N N . LEU B 1 264 ? 2.863 -28.922 -17.344 1 95.19 264 LEU B N 1
ATOM 4740 C CA . LEU B 1 264 ? 2.783 -27.688 -16.547 1 95.19 264 LEU B CA 1
ATOM 4741 C C . LEU B 1 264 ? 2.584 -26.469 -17.453 1 95.19 264 LEU B C 1
ATOM 4743 O O . LEU B 1 264 ? 1.688 -25.656 -17.203 1 95.19 264 LEU B O 1
ATOM 4747 N N . LEU B 1 265 ? 3.381 -26.328 -18.484 1 96.94 265 LEU B N 1
ATOM 4748 C CA . LEU B 1 265 ? 3.303 -25.172 -19.359 1 96.94 265 LEU B CA 1
ATOM 4749 C C . LEU B 1 265 ? 1.965 -25.141 -20.094 1 96.94 265 LEU B C 1
ATOM 4751 O O . LEU B 1 265 ? 1.369 -24.078 -20.266 1 96.94 265 LEU B O 1
ATOM 4755 N N . LYS B 1 266 ? 1.498 -26.297 -20.484 1 95.88 266 LYS B N 1
ATOM 4756 C CA . LYS B 1 266 ? 0.204 -26.344 -21.156 1 95.88 266 LYS B CA 1
ATOM 4757 C C . LYS B 1 266 ? -0.927 -25.953 -20.203 1 95.88 266 LYS B C 1
ATOM 4759 O O . LYS B 1 266 ? -1.864 -25.266 -20.609 1 95.88 266 LYS B O 1
ATOM 4764 N N . ARG B 1 267 ? -0.806 -26.406 -18.984 1 96.12 267 ARG B N 1
ATOM 4765 C CA . ARG B 1 267 ? -1.785 -26.031 -17.969 1 96.12 267 ARG B CA 1
ATOM 4766 C C . ARG B 1 267 ? -1.788 -24.516 -17.75 1 96.12 267 ARG B C 1
ATOM 4768 O O . ARG B 1 267 ? -2.852 -23.906 -17.672 1 96.12 267 ARG B O 1
ATOM 4775 N N . MET B 1 268 ? -0.607 -23.953 -17.688 1 97.69 268 MET B N 1
ATOM 4776 C CA . MET B 1 268 ? -0.489 -22.516 -17.484 1 97.69 268 MET B CA 1
ATOM 4777 C C . MET B 1 268 ? -1.04 -21.75 -18.688 1 97.69 268 MET B C 1
ATOM 4779 O O . MET B 1 268 ? -1.617 -20.672 -18.531 1 97.69 268 MET B O 1
ATOM 4783 N N . LEU B 1 269 ? -0.842 -22.344 -19.812 1 97.31 269 LEU B N 1
ATOM 4784 C CA . LEU B 1 269 ? -1.386 -21.734 -21.016 1 97.31 269 LEU B CA 1
ATOM 4785 C C . LEU B 1 269 ? -2.91 -21.719 -20.984 1 97.31 269 LEU B C 1
ATOM 4787 O O . LEU B 1 269 ? -3.537 -20.719 -21.328 1 97.31 269 LEU B O 1
ATOM 4791 N N . GLU B 1 270 ? -3.498 -22.812 -20.562 1 96.5 270 GLU B N 1
ATOM 4792 C CA . GLU B 1 270 ? -4.949 -22.891 -20.422 1 96.5 270 GLU B CA 1
ATOM 4793 C C . GLU B 1 270 ? -5.457 -21.891 -19.391 1 96.5 270 GLU B C 1
ATOM 4795 O O . GLU B 1 270 ? -6.48 -21.234 -19.594 1 96.5 270 GLU B O 1
ATOM 4800 N N . GLU B 1 271 ? -4.73 -21.703 -18.328 1 96.75 271 GLU B N 1
ATOM 4801 C CA . GLU B 1 271 ? -5.074 -20.766 -17.266 1 96.75 271 GLU B CA 1
ATOM 4802 C C . GLU B 1 271 ? -5.023 -19.328 -17.75 1 96.75 271 GLU B C 1
ATOM 4804 O O . GLU B 1 271 ? -5.578 -18.422 -17.109 1 96.75 271 GLU B O 1
ATOM 4809 N N . SER B 1 272 ? -4.352 -19.125 -18.859 1 96.31 272 SER B N 1
ATOM 4810 C CA . SER B 1 272 ? -4.102 -17.766 -19.328 1 96.31 272 SER B CA 1
ATOM 4811 C C . SER B 1 272 ? -5.262 -17.25 -20.172 1 96.31 272 SER B C 1
ATOM 4813 O O . SER B 1 272 ? -5.227 -16.109 -20.656 1 96.31 272 SER B O 1
ATOM 4815 N N . ASP B 1 273 ? -6.328 -18.062 -20.312 1 96 273 ASP B N 1
ATOM 4816 C CA . ASP B 1 273 ? -7.523 -17.594 -21.016 1 96 273 ASP B CA 1
ATOM 4817 C C . ASP B 1 273 ? -8.047 -16.312 -20.375 1 96 273 ASP B C 1
ATOM 4819 O O . ASP B 1 273 ? -8.336 -16.281 -19.172 1 96 273 ASP B O 1
ATOM 4823 N N . PRO B 1 274 ? -8.141 -15.227 -21.188 1 93.62 274 PRO B N 1
ATOM 4824 C CA . PRO B 1 274 ? -8.523 -13.922 -20.641 1 93.62 274 PRO B CA 1
ATOM 4825 C C . PRO B 1 274 ? -9.938 -13.922 -20.047 1 93.62 274 PRO B C 1
ATOM 4827 O O . PRO B 1 274 ? -10.281 -13.039 -19.266 1 93.62 274 PRO B O 1
ATOM 4830 N N . ARG B 1 275 ? -10.727 -14.906 -20.484 1 95.94 275 ARG B N 1
ATOM 4831 C CA . ARG B 1 275 ? -12.094 -14.992 -19.969 1 95.94 275 ARG B CA 1
ATOM 4832 C C . ARG B 1 275 ? -12.102 -15.531 -18.531 1 95.94 275 ARG B C 1
ATOM 4834 O O . ARG B 1 275 ? -13.109 -15.406 -17.828 1 95.94 275 ARG B O 1
ATOM 4841 N N . LEU B 1 276 ? -11.062 -16.047 -18 1 96.88 276 LEU B N 1
ATOM 4842 C CA . LEU B 1 276 ? -11.031 -16.672 -16.688 1 96.88 276 LEU B CA 1
ATOM 4843 C C . LEU B 1 276 ? -10.719 -15.648 -15.602 1 96.88 276 LEU B C 1
ATOM 4845 O O . LEU B 1 276 ? -9.742 -14.906 -15.703 1 96.88 276 LEU B O 1
ATOM 4849 N N . PRO B 1 277 ? -11.5 -15.656 -14.57 1 94.88 277 PRO B N 1
ATOM 4850 C CA . PRO B 1 277 ? -11.242 -14.75 -13.445 1 94.88 277 PRO B CA 1
ATOM 4851 C C . PRO B 1 277 ? -10.219 -15.305 -12.461 1 94.88 277 PRO B C 1
ATOM 4853 O O . PRO B 1 277 ? -9.648 -16.375 -12.695 1 94.88 277 PRO B O 1
ATOM 4856 N N . PHE B 1 278 ? -9.969 -14.594 -11.477 1 96.06 278 PHE B N 1
ATOM 4857 C CA . PHE B 1 278 ? -9.148 -15.047 -10.367 1 96.06 278 PHE B CA 1
ATOM 4858 C C . PHE B 1 278 ? -9.812 -16.219 -9.641 1 96.06 278 PHE B C 1
ATOM 4860 O O . PHE B 1 278 ? -11.016 -16.438 -9.789 1 96.06 278 PHE B O 1
ATOM 4867 N N . GLY B 1 279 ? -8.945 -16.922 -8.922 1 96.06 279 GLY B N 1
ATOM 4868 C CA . GLY B 1 279 ? -9.445 -17.984 -8.055 1 96.06 279 GLY B CA 1
ATOM 4869 C C . GLY B 1 279 ? -9.742 -19.266 -8.805 1 96.06 279 GLY B C 1
ATOM 4870 O O . GLY B 1 279 ? -9.43 -19.391 -9.992 1 96.06 279 GLY B O 1
ATOM 4871 N N . TYR B 1 280 ? -10.203 -20.219 -8.07 1 97.5 280 TYR B N 1
ATOM 4872 C CA . TYR B 1 280 ? -10.688 -21.484 -8.594 1 97.5 280 TYR B CA 1
ATOM 4873 C C . TYR B 1 280 ? -11.789 -22.062 -7.703 1 97.5 280 TYR B C 1
ATOM 4875 O O . TYR B 1 280 ? -11.992 -21.594 -6.582 1 97.5 280 TYR B O 1
ATOM 4883 N N . ILE B 1 281 ? -12.5 -23 -8.273 1 97.12 281 ILE B N 1
ATOM 4884 C CA . ILE B 1 281 ? -13.586 -23.672 -7.562 1 97.12 281 ILE B CA 1
ATOM 4885 C C . ILE B 1 281 ? -13.227 -25.141 -7.352 1 97.12 281 ILE B C 1
ATOM 4887 O O . ILE B 1 281 ? -12.938 -25.859 -8.312 1 97.12 281 ILE B O 1
ATOM 4891 N N . LYS B 1 282 ? -13.258 -25.5 -6.133 1 96.31 282 LYS B N 1
ATOM 4892 C CA . LYS B 1 282 ? -13.031 -26.922 -5.836 1 96.31 282 LYS B CA 1
ATOM 4893 C C . LYS B 1 282 ? -14.273 -27.75 -6.164 1 96.31 282 LYS B C 1
ATOM 4895 O O . LYS B 1 282 ? -15.391 -27.375 -5.801 1 96.31 282 LYS B O 1
ATOM 4900 N N . LEU B 1 283 ? -14.078 -28.828 -6.75 1 96.5 283 LEU B N 1
ATOM 4901 C CA . LEU B 1 283 ? -15.195 -29.656 -7.199 1 96.5 283 LEU B CA 1
ATOM 4902 C C . LEU B 1 283 ? -15.945 -30.25 -6.012 1 96.5 283 LEU B C 1
ATOM 4904 O O . LEU B 1 283 ? -17.156 -30.438 -6.07 1 96.5 283 LEU B O 1
ATOM 4908 N N . ASP B 1 284 ? -15.195 -30.516 -4.957 1 95.56 284 ASP B N 1
ATOM 4909 C CA . ASP B 1 284 ? -15.852 -31.031 -3.758 1 95.56 284 ASP B CA 1
ATOM 4910 C C . ASP B 1 284 ? -16.812 -30.016 -3.17 1 95.56 284 ASP B C 1
ATOM 4912 O O . ASP B 1 284 ? -17.844 -30.375 -2.6 1 95.56 284 ASP B O 1
ATOM 4916 N N . GLU B 1 285 ? -16.469 -28.781 -3.256 1 95.62 285 GLU B N 1
ATOM 4917 C CA . GLU B 1 285 ? -17.359 -27.734 -2.775 1 95.62 285 GLU B CA 1
ATOM 4918 C C . GLU B 1 285 ? -18.625 -27.672 -3.617 1 95.62 285 GLU B C 1
ATOM 4920 O O . GLU B 1 285 ? -19.734 -27.531 -3.082 1 95.62 285 GLU B O 1
ATOM 4925 N N . VAL B 1 286 ? -18.484 -27.719 -4.895 1 96.06 286 VAL B N 1
ATOM 4926 C CA . VAL B 1 286 ? -19.625 -27.719 -5.801 1 96.06 286 VAL B CA 1
ATOM 4927 C C . VAL B 1 286 ? -20.547 -28.891 -5.488 1 96.06 286 VAL B C 1
ATOM 4929 O O . VAL B 1 286 ? -21.766 -28.719 -5.371 1 96.06 286 VAL B O 1
ATOM 4932 N N . ALA B 1 287 ? -19.922 -30.016 -5.348 1 96.12 287 ALA B N 1
ATOM 4933 C CA . ALA B 1 287 ? -20.688 -31.219 -5.066 1 96.12 287 ALA B CA 1
ATOM 4934 C C . ALA B 1 287 ? -21.438 -31.109 -3.74 1 96.12 287 ALA B C 1
ATOM 4936 O O . ALA B 1 287 ? -22.594 -31.484 -3.641 1 96.12 287 ALA B O 1
ATOM 4937 N N . SER B 1 288 ? -20.719 -30.641 -2.754 1 96.38 288 SER B N 1
ATOM 4938 C CA . SER B 1 288 ? -21.328 -30.469 -1.434 1 96.38 288 SER B CA 1
ATOM 4939 C C . SER B 1 288 ? -22.516 -29.531 -1.489 1 96.38 288 SER B C 1
ATOM 4941 O O . SER B 1 288 ? -23.578 -29.844 -0.94 1 96.38 288 SER B O 1
ATOM 4943 N N . ARG B 1 289 ? -22.422 -28.484 -2.195 1 94.94 289 ARG B N 1
ATOM 4944 C CA . ARG B 1 289 ? -23.5 -27.5 -2.289 1 94.94 289 ARG B CA 1
ATOM 4945 C C . ARG B 1 289 ? -24.641 -28.016 -3.148 1 94.94 289 ARG B C 1
ATOM 4947 O O . ARG B 1 289 ? -25.812 -27.688 -2.9 1 94.94 289 ARG B O 1
ATOM 4954 N N . ALA B 1 290 ? -24.297 -28.766 -4.086 1 95.56 290 ALA B N 1
ATOM 4955 C CA . ALA B 1 290 ? -25.297 -29.375 -4.965 1 95.56 290 ALA B CA 1
ATOM 4956 C C . ALA B 1 290 ? -25.922 -30.609 -4.316 1 95.56 290 ALA B C 1
ATOM 4958 O O . ALA B 1 290 ? -26.922 -31.125 -4.797 1 95.56 290 ALA B O 1
ATOM 4959 N N . GLN B 1 291 ? -25.328 -31.062 -3.266 1 95.31 291 GLN B N 1
ATOM 4960 C CA . GLN B 1 291 ? -25.75 -32.281 -2.604 1 95.31 291 GLN B CA 1
ATOM 4961 C C . GLN B 1 291 ? -25.734 -33.469 -3.572 1 95.31 291 GLN B C 1
ATOM 4963 O O . GLN B 1 291 ? -26.719 -34.188 -3.689 1 95.31 291 GLN B O 1
ATOM 4968 N N . THR B 1 292 ? -24.625 -33.594 -4.273 1 93.88 292 THR B N 1
ATOM 4969 C CA . THR B 1 292 ? -24.391 -34.656 -5.215 1 93.88 292 THR B CA 1
ATOM 4970 C C . THR B 1 292 ? -23 -35.25 -5.008 1 93.88 292 THR B C 1
ATOM 4972 O O . THR B 1 292 ? -22.219 -34.75 -4.203 1 93.88 292 THR B O 1
ATOM 4975 N N . ASN B 1 293 ? -22.766 -36.344 -5.746 1 92.94 293 ASN B N 1
ATOM 4976 C CA . ASN B 1 293 ? -21.391 -36.844 -5.824 1 92.94 293 ASN B CA 1
ATOM 4977 C C . ASN B 1 293 ? -20.516 -35.906 -6.637 1 92.94 293 ASN B C 1
ATOM 4979 O O . ASN B 1 293 ? -21.016 -35.125 -7.473 1 92.94 293 ASN B O 1
ATOM 4983 N N . THR B 1 294 ? -19.266 -35.938 -6.367 1 92.31 294 THR B N 1
ATOM 4984 C CA . THR B 1 294 ? -18.328 -35.094 -7.098 1 92.31 294 THR B CA 1
ATOM 4985 C C . THR B 1 294 ? -18.141 -35.594 -8.523 1 92.31 294 THR B C 1
ATOM 4987 O O . THR B 1 294 ? -17.688 -36.75 -8.734 1 92.31 294 THR B O 1
ATOM 4990 N N . PRO B 1 295 ? -18.547 -34.812 -9.414 1 91.06 295 PRO B N 1
ATOM 4991 C CA . PRO B 1 295 ? -18.281 -35.219 -10.805 1 91.06 295 PRO B CA 1
ATOM 4992 C C . PRO B 1 295 ? -16.781 -35.188 -11.148 1 91.06 295 PRO B C 1
ATOM 4994 O O . PRO B 1 295 ? -16 -34.531 -10.445 1 91.06 295 PRO B O 1
ATOM 4997 N N . SER B 1 296 ? -16.453 -35.906 -12.172 1 93.81 296 SER B N 1
ATOM 4998 C CA . SER B 1 296 ? -15.078 -35.812 -12.625 1 93.81 296 SER B CA 1
ATOM 4999 C C . SER B 1 296 ? -14.781 -34.438 -13.219 1 93.81 296 SER B C 1
ATOM 5001 O O . SER B 1 296 ? -15.68 -33.781 -13.727 1 93.81 296 SER B O 1
ATOM 5003 N N . ILE B 1 297 ? -13.594 -34.062 -13.164 1 95.94 297 ILE B N 1
ATOM 5004 C CA . ILE B 1 297 ? -13.164 -32.75 -13.672 1 95.94 297 ILE B CA 1
ATOM 5005 C C . ILE B 1 297 ? -13.484 -32.656 -15.164 1 95.94 297 ILE B C 1
ATOM 5007 O O . ILE B 1 297 ? -13.961 -31.625 -15.633 1 95.94 297 ILE B O 1
ATOM 5011 N N . SER B 1 298 ? -13.289 -33.719 -15.914 1 95.69 298 SER B N 1
ATOM 5012 C CA . SER B 1 298 ? -13.523 -33.719 -17.359 1 95.69 298 SER B CA 1
ATOM 5013 C C . SER B 1 298 ? -15.008 -33.531 -17.672 1 95.69 298 SER B C 1
ATOM 5015 O O . SER B 1 298 ? -15.352 -32.812 -18.609 1 95.69 298 SER B O 1
ATOM 5017 N N . THR B 1 299 ? -15.82 -34.156 -16.859 1 96.06 299 THR B N 1
ATOM 5018 C CA . THR B 1 299 ? -17.266 -34.094 -17.094 1 96.06 299 THR B CA 1
ATOM 5019 C C . THR B 1 299 ? -17.781 -32.656 -16.844 1 96.06 299 THR B C 1
ATOM 5021 O O . THR B 1 299 ? -18.547 -32.125 -17.656 1 96.06 299 THR B O 1
ATOM 5024 N N . ILE B 1 300 ? -17.391 -32.156 -15.82 1 96.38 300 ILE B N 1
ATOM 5025 C CA . ILE B 1 300 ? -17.891 -30.812 -15.492 1 96.38 300 ILE B CA 1
ATOM 5026 C C . ILE B 1 300 ? -17.328 -29.797 -16.484 1 96.38 300 ILE B C 1
ATOM 5028 O O . ILE B 1 300 ? -18.031 -28.891 -16.922 1 96.38 300 ILE B O 1
ATOM 5032 N N . MET B 1 301 ? -16.078 -29.891 -16.844 1 97.06 301 MET B N 1
ATOM 5033 C CA . MET B 1 301 ? -15.469 -28.969 -17.812 1 97.06 301 MET B CA 1
ATOM 5034 C C . MET B 1 301 ? -16.156 -29.062 -19.156 1 97.06 301 MET B C 1
ATOM 5036 O O . MET B 1 301 ? -16.438 -28.031 -19.781 1 97.06 301 MET B O 1
ATOM 5040 N N . SER B 1 302 ? -16.422 -30.266 -19.547 1 97.19 302 SER B N 1
ATOM 5041 C CA . SER B 1 302 ? -17.125 -30.453 -20.812 1 97.19 302 SER B CA 1
ATOM 5042 C C . SER B 1 302 ? -18.5 -29.812 -20.781 1 97.19 302 SER B C 1
ATOM 5044 O O . SER B 1 302 ? -18.922 -29.172 -21.766 1 97.19 302 SER B O 1
ATOM 5046 N N . SER B 1 303 ? -19.203 -30 -19.656 1 97.5 303 SER B N 1
ATOM 5047 C CA . SER B 1 303 ? -20.531 -29.422 -19.516 1 97.5 303 SER B CA 1
ATOM 5048 C C . SER B 1 303 ? -20.469 -27.891 -19.516 1 97.5 303 SER B C 1
ATOM 5050 O O . SER B 1 303 ? -21.312 -27.234 -20.109 1 97.5 303 SER B O 1
ATOM 5052 N N . LEU B 1 304 ? -19.453 -27.375 -18.906 1 98.12 304 LEU B N 1
ATOM 5053 C CA . LEU B 1 304 ? -19.266 -25.922 -18.875 1 98.12 304 LEU B CA 1
ATOM 5054 C C . LEU B 1 304 ? -18.984 -25.375 -20.266 1 98.12 304 LEU B C 1
ATOM 5056 O O . LEU B 1 304 ? -19.594 -24.391 -20.688 1 98.12 304 LEU B O 1
ATOM 5060 N N . HIS B 1 305 ? -18.141 -26.094 -20.969 1 97.88 305 HIS B N 1
ATOM 5061 C CA . HIS B 1 305 ? -17.828 -25.672 -22.328 1 97.88 305 HIS B CA 1
ATOM 5062 C C . HIS B 1 305 ? -19.062 -25.734 -23.219 1 97.88 305 HIS B C 1
ATOM 5064 O O . HIS B 1 305 ? -19.266 -24.844 -24.047 1 97.88 305 HIS B O 1
ATOM 5070 N N . LYS B 1 306 ? -19.812 -26.734 -23.047 1 97.31 306 LYS B N 1
ATOM 5071 C CA . LYS B 1 306 ? -21.031 -26.891 -23.844 1 97.31 306 LYS B CA 1
ATOM 5072 C C . LYS B 1 306 ? -21.984 -25.734 -23.594 1 97.31 306 LYS B C 1
ATOM 5074 O O . LYS B 1 306 ? -22.719 -25.328 -24.5 1 97.31 306 LYS B O 1
ATOM 5079 N N . GLU B 1 307 ? -21.953 -25.234 -22.422 1 97.31 307 GLU B N 1
ATOM 5080 C CA . GLU B 1 307 ? -22.844 -24.125 -22.094 1 97.31 307 GLU B CA 1
ATOM 5081 C C . GLU B 1 307 ? -22.219 -22.781 -22.422 1 97.31 307 GLU B C 1
ATOM 5083 O O . GLU B 1 307 ? -22.797 -21.719 -22.141 1 97.31 307 GLU B O 1
ATOM 5088 N N . GLY B 1 308 ? -20.969 -22.812 -22.922 1 97.31 308 GLY B N 1
ATOM 5089 C CA . GLY B 1 308 ? -20.359 -21.609 -23.438 1 97.31 308 GLY B CA 1
ATOM 5090 C C . GLY B 1 308 ? -19.422 -20.938 -22.453 1 97.31 308 GLY B C 1
ATOM 5091 O O . GLY B 1 308 ? -18.891 -19.859 -22.719 1 97.31 308 GLY B O 1
ATOM 5092 N N . TYR B 1 309 ? -19.172 -21.531 -21.312 1 98.19 309 TYR B N 1
ATOM 5093 C CA . TYR B 1 309 ? -18.266 -20.969 -20.312 1 98.19 309 TYR B CA 1
ATOM 5094 C C . TYR B 1 309 ? -16.828 -21.375 -20.609 1 98.19 309 TYR B C 1
ATOM 5096 O O . TYR B 1 309 ? -16.578 -22.422 -21.188 1 98.19 309 TYR B O 1
ATOM 5104 N N . ALA B 1 310 ? -15.914 -20.5 -20.25 1 98.12 310 ALA B N 1
ATOM 5105 C CA . ALA B 1 310 ? -14.508 -20.891 -20.203 1 98.12 310 ALA B CA 1
ATOM 5106 C C . ALA B 1 310 ? -14.219 -21.75 -18.969 1 98.12 310 ALA B C 1
ATOM 5108 O O . ALA B 1 310 ? -14.789 -21.516 -17.906 1 98.12 310 ALA B O 1
ATOM 5109 N N . ALA B 1 311 ? -13.398 -22.688 -19.141 1 97.94 311 ALA B N 1
ATOM 5110 C CA . ALA B 1 311 ? -13.008 -23.531 -18.016 1 97.94 311 ALA B CA 1
ATOM 5111 C C . ALA B 1 311 ? -11.633 -24.156 -18.25 1 97.94 311 ALA B C 1
ATOM 5113 O O . ALA B 1 311 ? -11.297 -24.531 -19.375 1 97.94 311 ALA B O 1
ATOM 5114 N N . SER B 1 312 ? -10.891 -24.219 -17.266 1 97.38 312 SER B N 1
ATOM 5115 C CA . SER B 1 312 ? -9.578 -24.859 -17.281 1 97.38 312 SER B CA 1
ATOM 5116 C C . SER B 1 312 ? -9.242 -25.484 -15.938 1 97.38 312 SER B C 1
ATOM 5118 O O . SER B 1 312 ? -9.828 -25.125 -14.914 1 97.38 312 SER B O 1
ATOM 5120 N N . ARG B 1 313 ? -8.352 -26.453 -15.977 1 96.31 313 ARG B N 1
ATOM 5121 C CA . ARG B 1 313 ? -7.742 -26.922 -14.734 1 96.31 313 ARG B CA 1
ATOM 5122 C C . ARG B 1 313 ? -6.793 -25.859 -14.164 1 96.31 313 ARG B C 1
ATOM 5124 O O . ARG B 1 313 ? -6.465 -24.891 -14.836 1 96.31 313 ARG B O 1
ATOM 5131 N N . SER B 1 314 ? -6.457 -26.031 -12.961 1 95.56 314 SER B N 1
ATOM 5132 C CA . SER B 1 314 ? -5.5 -25.141 -12.305 1 95.56 314 SER B CA 1
ATOM 5133 C C . SER B 1 314 ? -4.215 -25.891 -11.953 1 95.56 314 SER B C 1
ATOM 5135 O O . SER B 1 314 ? -4.254 -27.031 -11.523 1 95.56 314 SER B O 1
ATOM 5137 N N . HIS B 1 315 ? -3.041 -25.312 -12.156 1 95.88 315 HIS B N 1
ATOM 5138 C CA . HIS B 1 315 ? -1.794 -25.938 -11.734 1 95.88 315 HIS B CA 1
ATOM 5139 C C . HIS B 1 315 ? -1.6 -25.828 -10.227 1 95.88 315 HIS B C 1
ATOM 5141 O O . HIS B 1 315 ? -0.734 -26.5 -9.656 1 95.88 315 HIS B O 1
ATOM 5147 N N . ILE B 1 316 ? -2.428 -25.047 -9.57 1 96 316 ILE B N 1
ATOM 5148 C CA . ILE B 1 316 ? -2.266 -24.719 -8.164 1 96 316 ILE B CA 1
ATOM 5149 C C . ILE B 1 316 ? -2.992 -25.75 -7.301 1 96 316 ILE B C 1
ATOM 5151 O O . ILE B 1 316 ? -2.545 -26.062 -6.199 1 96 316 ILE B O 1
ATOM 5155 N N . ALA B 1 317 ? -4.125 -26.172 -7.703 1 93.75 317 ALA B N 1
ATOM 5156 C CA . ALA B 1 317 ? -4.941 -27.094 -6.918 1 93.75 317 ALA B CA 1
ATOM 5157 C C . ALA B 1 317 ? -5.414 -28.266 -7.77 1 93.75 317 ALA B C 1
ATOM 5159 O O . ALA B 1 317 ? -5.883 -28.078 -8.891 1 93.75 317 ALA B O 1
ATOM 5160 N N . HIS B 1 318 ? -5.305 -29.328 -6.984 1 89.94 318 HIS B N 1
ATOM 5161 C CA . HIS B 1 318 ? -5.812 -30.531 -7.641 1 89.94 318 HIS B CA 1
ATOM 5162 C C . HIS B 1 318 ? -7.332 -30.594 -7.574 1 89.94 318 HIS B C 1
ATOM 5164 O O . HIS B 1 318 ? -7.938 -30.109 -6.617 1 89.94 318 HIS B O 1
ATOM 5170 N N . ASN B 1 319 ? -8.039 -31.078 -8.492 1 93.06 319 ASN B N 1
ATOM 5171 C CA . ASN B 1 319 ? -9.484 -31.266 -8.555 1 93.06 319 ASN B CA 1
ATOM 5172 C C . ASN B 1 319 ? -10.234 -29.938 -8.461 1 93.06 319 ASN B C 1
ATOM 5174 O O . ASN B 1 319 ? -11.18 -29.812 -7.68 1 93.06 319 ASN B O 1
ATOM 5178 N N . ALA B 1 320 ? -9.695 -28.938 -8.984 1 96.31 320 ALA B N 1
ATOM 5179 C CA . ALA B 1 320 ? -10.297 -27.609 -9.055 1 96.31 320 ALA B CA 1
ATOM 5180 C C . ALA B 1 320 ? -10.32 -27.094 -10.492 1 96.31 320 ALA B C 1
ATOM 5182 O O . ALA B 1 320 ? -9.539 -27.531 -11.328 1 96.31 320 ALA B O 1
ATOM 5183 N N . ILE B 1 321 ? -11.234 -26.203 -10.695 1 97.56 321 ILE B N 1
ATOM 5184 C CA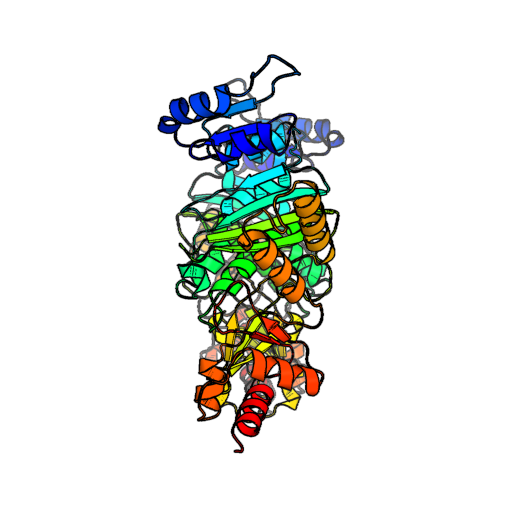 . ILE B 1 321 ? -11.336 -25.641 -12.039 1 97.56 321 ILE B CA 1
ATOM 5185 C C . ILE B 1 321 ? -11.406 -24.109 -11.945 1 97.56 321 ILE B C 1
ATOM 5187 O O . ILE B 1 321 ? -11.891 -23.562 -10.953 1 97.56 321 ILE B O 1
ATOM 5191 N N . LYS B 1 322 ? -10.844 -23.516 -12.883 1 97.94 322 LYS B N 1
ATOM 5192 C CA . LYS B 1 322 ? -11.086 -22.094 -13.133 1 97.94 322 LYS B CA 1
ATOM 5193 C C . LYS B 1 322 ? -12.18 -21.906 -14.18 1 97.94 322 LYS B C 1
ATOM 5195 O O . LYS B 1 322 ? -12.18 -22.562 -15.219 1 97.94 322 LYS B O 1
ATOM 5200 N N . THR B 1 323 ? -13.141 -21 -13.914 1 98.31 323 THR B N 1
ATOM 5201 C CA . THR B 1 323 ? -14.234 -20.797 -14.852 1 98.31 323 THR B CA 1
ATOM 5202 C C . THR B 1 323 ? -14.883 -19.438 -14.648 1 98.31 323 THR B C 1
ATOM 5204 O O . THR B 1 323 ? -14.781 -18.859 -13.562 1 98.31 323 THR B O 1
ATOM 5207 N N . ASP B 1 324 ? -15.406 -18.906 -15.695 1 97.56 324 ASP B N 1
ATOM 5208 C CA . ASP B 1 324 ? -16.172 -17.672 -15.594 1 97.56 324 ASP B CA 1
ATOM 5209 C C . ASP B 1 324 ? -17.641 -17.953 -15.266 1 97.56 324 ASP B C 1
ATOM 5211 O O . ASP B 1 324 ? -18.469 -17.047 -15.25 1 97.56 324 ASP B O 1
ATOM 5215 N N . CYS B 1 325 ? -17.969 -19.234 -15.016 1 97.31 325 CYS B N 1
ATOM 5216 C CA . CYS B 1 325 ? -19.297 -19.609 -14.539 1 97.31 325 CYS B CA 1
ATOM 5217 C C . CYS B 1 325 ? -19.438 -19.328 -13.047 1 97.31 325 CYS B C 1
ATOM 5219 O O . CYS B 1 325 ? -18.625 -19.781 -12.25 1 97.31 325 CYS B O 1
ATOM 5221 N N . PRO B 1 326 ? -20.5 -18.594 -12.656 1 95.06 326 PRO B N 1
ATOM 5222 C CA . PRO B 1 326 ? -20.703 -18.375 -11.219 1 95.06 326 PRO B CA 1
ATOM 5223 C C . PRO B 1 326 ? -21 -19.672 -10.461 1 95.06 326 PRO B C 1
ATOM 5225 O O . PRO B 1 326 ? -21.375 -20.672 -11.07 1 95.06 326 PRO B O 1
ATOM 5228 N N . MET B 1 327 ? -20.828 -19.625 -9.211 1 95.62 327 MET B N 1
ATOM 5229 C CA . MET B 1 327 ? -21.016 -20.797 -8.375 1 95.62 327 MET B CA 1
ATOM 5230 C C . MET B 1 327 ? -22.406 -21.391 -8.57 1 95.62 327 MET B C 1
ATOM 5232 O O . MET B 1 327 ? -22.562 -22.609 -8.672 1 95.62 327 MET B O 1
ATOM 5236 N N . ALA B 1 328 ? -23.375 -20.516 -8.594 1 94.81 328 ALA B N 1
ATOM 5237 C CA . ALA B 1 328 ? -24.75 -20.984 -8.805 1 94.81 328 ALA B CA 1
ATOM 5238 C C . ALA B 1 328 ? -24.859 -21.797 -10.086 1 94.81 328 ALA B C 1
ATOM 5240 O O . ALA B 1 328 ? -25.562 -22.797 -10.133 1 94.81 328 ALA B O 1
ATOM 5241 N N . GLY B 1 329 ? -24.203 -21.328 -11.117 1 95.94 329 GLY B N 1
ATOM 5242 C CA . GLY B 1 329 ? -24.188 -22.047 -12.375 1 95.94 329 GLY B CA 1
ATOM 5243 C C . GLY B 1 329 ? -23.469 -23.391 -12.281 1 95.94 329 GLY B C 1
ATOM 5244 O O . GLY B 1 329 ? -23.922 -24.375 -12.852 1 95.94 329 GLY B O 1
ATOM 5245 N N . CYS B 1 330 ? -22.391 -23.438 -11.609 1 96.94 330 CYS B N 1
ATOM 5246 C CA . CYS B 1 330 ? -21.656 -24.688 -11.422 1 96.94 330 CYS B CA 1
ATOM 5247 C C . CYS B 1 330 ? -22.5 -25.719 -10.688 1 96.94 330 CYS B C 1
ATOM 5249 O O . CYS B 1 330 ? -22.484 -26.906 -11.023 1 96.94 330 CYS B O 1
ATOM 5251 N N . ILE B 1 331 ? -23.188 -25.219 -9.672 1 96.31 331 ILE B N 1
ATOM 5252 C CA . ILE B 1 331 ? -24.062 -26.094 -8.891 1 96.31 331 ILE B CA 1
ATOM 5253 C C . ILE B 1 331 ? -25.156 -26.656 -9.797 1 96.31 331 ILE B C 1
ATOM 5255 O O . ILE B 1 331 ? -25.438 -27.859 -9.758 1 96.31 331 ILE B O 1
ATOM 5259 N N . ARG B 1 332 ? -25.781 -25.844 -10.555 1 96.56 332 ARG B N 1
ATOM 5260 C CA . ARG B 1 332 ? -26.812 -26.266 -11.477 1 96.56 332 ARG B CA 1
ATOM 5261 C C . ARG B 1 332 ? -26.297 -27.328 -12.445 1 96.56 332 ARG B C 1
ATOM 5263 O O . ARG B 1 332 ? -26.953 -28.344 -12.68 1 96.56 332 ARG B O 1
ATOM 5270 N N . ILE B 1 333 ? -25.172 -27.062 -12.984 1 96.94 333 ILE B N 1
ATOM 5271 C CA . ILE B 1 333 ? -24.578 -27.984 -13.953 1 96.94 333 ILE B CA 1
ATOM 5272 C C . ILE B 1 333 ? -24.266 -29.312 -13.281 1 96.94 333 ILE B C 1
ATOM 5274 O O . ILE B 1 333 ? -24.484 -30.375 -13.859 1 96.94 333 ILE B O 1
ATOM 5278 N N . ALA B 1 334 ? -23.75 -29.266 -12.07 1 96.38 334 ALA B N 1
ATOM 5279 C CA . ALA B 1 334 ? -23.453 -30.484 -11.32 1 96.38 334 ALA B CA 1
ATOM 5280 C C . ALA B 1 334 ? -24.719 -31.297 -11.086 1 96.38 334 ALA B C 1
ATOM 5282 O O . ALA B 1 334 ? -24.719 -32.531 -11.211 1 96.38 334 ALA B O 1
ATOM 5283 N N . LYS B 1 335 ? -25.828 -30.594 -10.797 1 96.44 335 LYS B N 1
ATOM 5284 C CA . LYS B 1 335 ? -27.094 -31.266 -10.594 1 96.44 335 LYS B CA 1
ATOM 5285 C C . LYS B 1 335 ? -27.594 -31.906 -11.891 1 96.44 335 LYS B C 1
ATOM 5287 O O . LYS B 1 335 ? -28.109 -33.031 -11.891 1 96.44 335 LYS B O 1
ATOM 5292 N N . LYS B 1 336 ? -27.438 -31.219 -12.914 1 95.12 336 LYS B N 1
ATOM 5293 C CA . LYS B 1 336 ? -27.844 -31.719 -14.219 1 95.12 336 LYS B CA 1
ATOM 5294 C C . LYS B 1 336 ? -27.078 -32.969 -14.594 1 95.12 336 LYS B C 1
ATOM 5296 O O . LYS B 1 336 ? -27.656 -33.906 -15.164 1 95.12 336 LYS B O 1
ATOM 5301 N N . ILE B 1 337 ? -25.766 -33 -14.344 1 93.62 337 ILE B N 1
ATOM 5302 C CA . ILE B 1 337 ? -24.906 -34.125 -14.648 1 93.62 337 ILE B CA 1
ATOM 5303 C C . ILE B 1 337 ? -25.406 -35.375 -13.914 1 93.62 337 ILE B C 1
ATOM 5305 O O . ILE B 1 337 ? -25.344 -36.5 -14.445 1 93.62 337 ILE B O 1
ATOM 5309 N N . HIS B 1 338 ? -26 -35.188 -12.734 1 91.06 338 HIS B N 1
ATOM 5310 C CA . HIS B 1 338 ? -26.438 -36.312 -11.914 1 91.06 338 HIS B CA 1
ATOM 5311 C C . HIS B 1 338 ? -27.938 -36.531 -12.07 1 91.06 338 HIS B C 1
ATOM 5313 O O . HIS B 1 338 ? -28.5 -37.406 -11.391 1 91.06 338 HIS B O 1
ATOM 5319 N N . GLY B 1 339 ? -28.594 -35.875 -12.922 1 87.06 339 GLY B N 1
ATOM 5320 C CA . GLY B 1 339 ? -30 -36.094 -13.211 1 87.06 339 GLY B CA 1
ATOM 5321 C C . GLY B 1 339 ? -30.922 -35.531 -12.156 1 87.06 339 GLY B C 1
ATOM 5322 O O . GLY B 1 339 ? -32 -36.062 -11.906 1 87.06 339 GLY B O 1
ATOM 5323 N N . CYS B 1 340 ? -30.375 -34.625 -11.414 1 75.38 340 CYS B N 1
ATOM 5324 C CA . CYS B 1 340 ? -31.203 -33.969 -10.406 1 75.38 340 CYS B CA 1
ATOM 5325 C C . CYS B 1 340 ? -31.75 -32.656 -10.93 1 75.38 340 CYS B C 1
ATOM 5327 O O . CYS B 1 340 ? -31.141 -32.031 -11.797 1 75.38 340 CYS B O 1
#

Radius of gyration: 28.4 Å; Cα contacts (8 Å, |Δi|>4): 1419; chains: 2; bounding box: 77×79×58 Å

InterPro domains:
  IPR002905 tRNA methyltransferase, Trm1 [PF02005] (2-331)
  IPR002905 tRNA methyltransferase, Trm1 [PS51626] (1-334)
  IPR002905 tRNA methyltransferase, Trm1 [PTHR10631] (1-335)
  IPR029063 S-adenosyl-L-methionine-dependent methyltransferase superfamily [G3DSA:3.40.50.150] (1-273)
  IPR029063 S-adenosyl-L-methionine-dependent methyltransferase superfamily [SSF53335] (1-335)
  IPR042296 tRNA methyltransferase, Trm1, C-terminal [G3DSA:3.30.56.70] (277-337)

Organism: Gossypium schwendimanii (NCBI:txid34291)

Foldseek 3Di:
DAQLQQVVQCCCPVVVQQAEEAEAQDCVSVVSNCVSNVVDDQDDDPSGHYDYYRNDLLVVLQVLLVVVNADQEAEAPDEPDQQLVRLLSNLSRHDAQGKYKHKDQCLCVLQQNCQVVLCVRQVKRDHHDPFSLLSVQFSVQSSNQVSLQVVQKGKDWAAWDADDVGGMTITMITIHGHHDPPDFFFFKKKAFQVLGWIDGDHPVCVVPDDDPVDPDPVRCVRIDMMDRTGWAQNHDLVSLVVVLVVCVVVVCDDDVHDCVVVVVSVQSNLSRPRQWTDDKDAQVVLCVSLVHDRDAPVQLCVLCVVVPKRKGDHNRDDRIMIINDTSVRSNVSRCVSVVD/DAQLQQVVCCCCPVVVQQAEEAEAQDCVSVVSNCVSNVVDDQDDDPSGHYDYYRNDLLVVLQVLLVVVNADQEAEAPDEPDQQLVRLLSNLSRHDAQGKYKHKDQCLCVLQQNCQVVLCVRQVKRDHHDPFSLLSVQFSVQSSNQVSLQVVQKGKDWAAWDADDVGGMTITMITIHGHHDPPDFFFFKKKAFQVLGWIDGDHPVCVVPDDDPVDPDPVRVVRIDMMDRTGWAQNHDLVSLVVVLVVCVVVVCDDDVHDCVVVVVSVQSNLSRPRQWTDDKDAQVVLCVVLVHDRDAPVQLCVLCVVVPKRKGDHNRDDRIMIINDTSVRSNVSRCVSVVD

Nearest PDB structures (foldseek):
  3axs-assembly1_A  TM=8.869E-01  e=9.348E-22  Aquifex aeolicus
  2ytz-assembly3_A  TM=8.533E-01  e=2.471E-21  Pyrococcus horikoshii
  2ejt-assembly1_A  TM=8.475E-01  e=2.790E-21  Pyrococcus horikoshii
  2ytz-assembly3_B  TM=8.399E-01  e=1.529E-20  Pyrococcus horikoshii
  3ckk-assembly1_A  TM=4.726E-01  e=3.742E-03  Homo sapiens

pLDDT: mean 92.21, std 8.16, range [53.19, 98.56]

Solvent-accessible surface area (backbone atoms only — not comparable to full-atom values): 35220 Å² total; per-residue (Å²): 71,32,70,58,19,60,63,51,35,42,39,45,70,74,67,58,45,74,60,44,80,40,28,29,57,59,63,86,36,47,64,54,24,50,60,50,40,60,77,47,79,38,68,60,82,94,64,33,27,53,49,79,46,61,43,56,66,54,55,55,31,42,49,26,37,76,67,70,54,58,33,62,65,45,54,43,55,31,74,89,42,69,45,54,64,38,44,49,33,48,60,62,18,36,36,85,67,12,38,39,35,41,29,37,49,62,49,57,40,25,43,20,77,34,31,68,55,32,25,33,47,39,59,16,38,31,50,69,58,97,39,22,73,58,42,36,46,23,42,53,49,22,24,48,40,52,46,32,18,44,75,43,24,30,61,44,49,41,39,62,46,60,43,84,100,44,59,34,30,35,36,37,31,37,35,38,84,34,60,66,61,91,68,84,33,70,20,30,42,35,37,28,72,78,73,61,37,70,45,79,39,51,70,92,39,48,33,54,62,79,51,90,88,50,91,53,82,88,45,31,79,36,38,43,48,26,30,50,22,38,51,51,68,55,32,29,43,68,54,40,51,50,50,51,53,50,31,45,75,71,52,57,25,57,93,90,25,62,61,61,61,47,53,49,46,51,37,49,38,51,57,27,43,83,73,45,58,68,66,54,45,48,42,64,57,41,14,59,76,45,70,49,76,63,70,53,69,68,57,52,44,52,53,38,44,73,73,69,36,54,62,28,60,45,84,76,42,82,72,26,35,28,43,59,58,52,43,70,52,50,24,52,51,54,27,52,77,71,73,93,72,31,71,57,19,61,66,53,36,42,39,44,70,74,67,58,46,73,60,43,80,40,28,30,57,57,62,87,38,47,65,55,24,49,60,48,41,60,79,47,79,39,69,59,81,94,62,33,26,52,49,80,46,63,41,55,65,53,56,54,31,43,48,26,36,74,68,69,55,57,32,62,64,45,54,43,56,32,76,89,43,70,45,54,64,39,44,50,32,49,59,63,18,37,37,85,67,13,36,39,36,42,30,37,50,61,50,56,39,24,42,19,76,34,31,66,54,33,26,32,47,41,60,16,39,31,49,67,58,96,39,22,72,58,42,36,47,22,43,52,49,22,24,48,40,50,45,32,20,43,74,43,23,29,62,45,49,42,38,59,45,60,45,85,99,42,61,35,31,36,36,36,30,37,36,39,85,35,59,66,62,92,66,83,33,69,18,30,41,35,37,28,71,79,73,61,38,69,46,80,37,50,70,92,39,49,33,54,62,78,52,90,87,50,90,54,81,87,45,30,79,36,37,43,48,26,29,51,22,37,50,52,69,55,32,29,41,70,55,39,51,51,50,51,51,50,32,46,75,70,52,55,27,56,94,90,25,62,60,62,60,47,52,49,47,51,37,49,39,52,55,29,42,83,73,44,57,70,66,57,45,47,41,63,57,41,15,61,75,45,69,51,76,63,70,53,68,68,57,51,43,51,54,37,45,74,73,68,36,54,63,29,59,44,84,76,42,84,72,26,34,28,42,58,57,52,42,69,54,51,25,51,50,55,26,50,77,70,74,93

Sequence (680 aa):
MCGCGIRSLRYLVESKADFVLANDANESHRRVILDNLAQVERLEGEKKRWIVTHCEANRILTDCYLQRDYFDYIDLDSFGSDSSFFLRAAFSSLKLDGLVYVTSTDGYSSGGHRPFHSLSAFGAYVRPMPYANELGLRILIGGAVREASVLGYRVTPLFSYYSYHGPVFRVLLRMNRGKLPEKRDYGFICYCNRCGNSQAVSWDELGQIRCPCNNSTKDAASLVVSGPLWTGPLHSGAYIMEMLNLAEQWGWVGKDAGTGLEKLLKRMLEESDPRLPFGYIKLDEVASRAQTNTPSISTIMSSLHKEGYAASRSHIAHNAIKTDCPMAGCIRIAKKIHGCMCGCGIRSLRYLVESKADFVLANDANESHRRVILDNLAQVERLEGEKKRWIVTHCEANRILTDCYLQRDYFDYIDLDSFGSDSSFFLRAAFSSLKLDGLVYVTSTDGYSSGGHRPFHSLSAFGAYVRPMPYANELGLRILIGGAVREASVLGYRVTPLFSYYSYHGPVFRVLLRMNRGKLPEKRDYGFICYCNRCGNSQAVSWDELGQIRCPCNNSTKDAASLVVSGPLWTGPLHSGAYIMEMLNLAEQWGWVGKDAGTGLEKLLKRMLEESDPRLPFGYIKLDEVASRAQTNTPSISTIMSSLHKEGYAASRSHIAHNAIKTDCPMAGCIRIAKKIHGC